Protein AF-A0A1L0D2D3-F1 (afdb_monomer_lite)

Structure (mmCIF, N/CA/C/O backbone):
data_AF-A0A1L0D2D3-F1
#
_entry.id   AF-A0A1L0D2D3-F1
#
loop_
_atom_site.group_PDB
_atom_site.id
_atom_site.type_symbol
_atom_site.label_atom_id
_atom_site.label_alt_id
_atom_site.label_comp_id
_atom_site.label_asym_id
_atom_site.label_entity_id
_atom_site.label_seq_id
_atom_site.pdbx_PDB_ins_code
_atom_site.Cartn_x
_atom_site.Cartn_y
_atom_site.Cartn_z
_atom_site.occupancy
_atom_site.B_iso_or_equiv
_atom_site.auth_seq_id
_atom_site.auth_comp_id
_atom_site.auth_asym_id
_atom_site.auth_atom_id
_atom_site.pdbx_PDB_model_num
ATOM 1 N N . MET A 1 1 ? 37.745 6.409 -80.412 1.00 49.25 1 MET A N 1
ATOM 2 C CA . MET A 1 1 ? 38.525 5.921 -81.576 1.00 49.25 1 MET A CA 1
ATOM 3 C C . MET A 1 1 ? 37.613 5.503 -82.745 1.00 49.25 1 MET A C 1
ATOM 5 O O . MET A 1 1 ? 37.780 4.427 -83.295 1.00 49.25 1 MET A O 1
ATOM 9 N N . ALA A 1 2 ? 36.674 6.365 -83.162 1.00 41.69 2 ALA A N 1
ATOM 10 C CA . ALA A 1 2 ? 35.793 6.129 -84.321 1.00 41.69 2 ALA A CA 1
ATOM 11 C C . ALA A 1 2 ? 36.011 7.142 -85.472 1.00 41.69 2 ALA A C 1
ATOM 13 O O . ALA A 1 2 ? 35.572 6.910 -86.591 1.00 41.69 2 ALA A O 1
ATOM 14 N N . ASN A 1 3 ? 36.787 8.212 -85.246 1.00 44.38 3 ASN A N 1
ATOM 15 C CA . ASN A 1 3 ? 37.025 9.265 -86.247 1.00 44.38 3 ASN A CA 1
ATOM 16 C C . ASN A 1 3 ? 38.215 9.004 -87.195 1.00 44.38 3 ASN A C 1
ATOM 18 O O . ASN A 1 3 ? 38.393 9.739 -88.159 1.00 44.38 3 ASN A O 1
ATOM 22 N N . ASN A 1 4 ? 39.006 7.943 -86.980 1.00 51.25 4 ASN A N 1
ATOM 23 C CA . ASN A 1 4 ? 40.168 7.623 -87.831 1.00 51.25 4 ASN A CA 1
ATOM 24 C C . ASN A 1 4 ? 39.878 6.605 -88.950 1.00 51.25 4 ASN A C 1
ATOM 26 O O . ASN A 1 4 ? 40.702 6.429 -89.845 1.00 51.25 4 ASN A O 1
ATOM 30 N N . VAL A 1 5 ? 38.709 5.956 -88.940 1.00 50.97 5 VAL A N 1
ATOM 31 C CA . VAL A 1 5 ? 38.326 4.971 -89.973 1.00 50.97 5 VAL A CA 1
ATOM 32 C C . VAL A 1 5 ? 37.575 5.641 -91.133 1.00 50.97 5 VAL A C 1
ATOM 34 O O . VAL A 1 5 ? 37.762 5.260 -92.287 1.00 50.97 5 VAL A O 1
ATOM 37 N N . ILE A 1 6 ? 36.825 6.716 -90.864 1.00 51.66 6 ILE A N 1
ATOM 38 C CA . ILE A 1 6 ? 36.052 7.452 -91.880 1.00 51.66 6 ILE A CA 1
ATOM 39 C C . ILE A 1 6 ? 36.970 8.258 -92.828 1.00 51.66 6 ILE A C 1
ATOM 41 O O . ILE A 1 6 ? 36.708 8.326 -94.028 1.00 51.66 6 ILE A O 1
ATOM 45 N N . ASN A 1 7 ? 38.117 8.761 -92.352 1.00 53.31 7 ASN A N 1
ATOM 46 C CA . ASN A 1 7 ? 39.047 9.550 -93.178 1.00 53.31 7 ASN A CA 1
ATOM 47 C C . ASN A 1 7 ? 39.910 8.730 -94.156 1.00 53.31 7 ASN A C 1
ATOM 49 O O . ASN A 1 7 ? 40.393 9.273 -95.148 1.00 53.31 7 ASN A O 1
ATOM 53 N N . LYS A 1 8 ? 40.093 7.420 -93.938 1.00 52.47 8 LYS A N 1
ATOM 54 C CA . LYS A 1 8 ? 40.845 6.571 -94.884 1.00 52.47 8 LYS A CA 1
ATOM 55 C C . LYS A 1 8 ? 39.997 6.112 -96.074 1.00 52.47 8 LYS A C 1
ATOM 57 O O . LYS A 1 8 ? 40.550 5.845 -97.138 1.00 52.47 8 LYS A O 1
ATOM 62 N N . TYR A 1 9 ? 38.672 6.065 -95.925 1.00 49.50 9 TYR A N 1
ATOM 63 C CA . TYR A 1 9 ? 37.766 5.612 -96.985 1.00 49.50 9 TYR A CA 1
ATOM 64 C C . TYR A 1 9 ? 37.516 6.689 -98.061 1.00 49.50 9 TYR A C 1
ATOM 66 O O . TYR A 1 9 ? 37.363 6.364 -99.238 1.00 49.50 9 TYR A O 1
ATOM 74 N N . SER A 1 10 ? 37.574 7.978 -97.702 1.00 56.06 10 SER A N 1
ATOM 75 C CA . SER A 1 10 ? 37.397 9.102 -98.639 1.00 56.06 10 SER A CA 1
ATOM 76 C C . SER A 1 10 ? 38.612 9.349 -99.552 1.00 56.06 10 SER A C 1
ATOM 78 O O . SER A 1 10 ? 38.448 9.766 -100.701 1.00 56.06 10 SER A O 1
ATOM 80 N N . TYR A 1 11 ? 39.831 9.020 -99.104 1.00 60.50 11 TYR A N 1
ATOM 81 C CA . TYR A 1 11 ? 41.059 9.170 -99.901 1.00 60.50 11 TYR A CA 1
ATOM 82 C C . TYR A 1 11 ? 41.143 8.168 -101.069 1.00 60.50 11 TYR A C 1
ATOM 84 O O . TYR A 1 11 ? 41.552 8.523 -102.176 1.00 60.50 11 TYR A O 1
ATOM 92 N N . TYR A 1 12 ? 40.693 6.925 -100.866 1.00 52.09 12 TYR A N 1
ATOM 93 C CA . TYR A 1 12 ? 40.755 5.886 -101.902 1.00 52.09 12 TYR A CA 1
ATOM 94 C C . TYR A 1 12 ? 39.684 6.032 -102.993 1.00 52.09 12 TYR A C 1
ATOM 96 O O . TYR A 1 12 ? 39.919 5.610 -104.127 1.00 52.09 12 TYR A O 1
ATOM 104 N N . GLN A 1 13 ? 38.547 6.681 -102.712 1.00 52.16 13 GLN A N 1
ATOM 105 C CA . GLN A 1 13 ? 37.539 6.945 -103.744 1.00 52.16 13 GLN A CA 1
ATOM 106 C C . GLN A 1 13 ? 37.915 8.099 -104.693 1.00 52.16 13 GLN A C 1
ATOM 108 O O . GLN A 1 13 ? 37.562 8.040 -105.870 1.00 52.16 13 GLN A O 1
ATOM 113 N N . ARG A 1 14 ? 38.708 9.095 -104.261 1.00 54.78 14 ARG A N 1
ATOM 114 C CA . ARG A 1 14 ? 39.172 10.181 -105.155 1.00 54.78 14 ARG A CA 1
ATOM 115 C C . ARG A 1 14 ? 40.185 9.713 -106.207 1.00 54.78 14 ARG A C 1
ATOM 117 O O . ARG A 1 14 ? 40.068 10.089 -107.368 1.00 54.78 14 ARG A O 1
ATOM 124 N N . LYS A 1 15 ? 41.113 8.817 -105.852 1.00 51.16 15 LYS A N 1
ATOM 125 C CA . LYS A 1 15 ? 42.181 8.352 -106.765 1.00 51.16 15 LYS A CA 1
ATOM 126 C C . LYS A 1 15 ? 41.689 7.393 -107.867 1.00 51.16 15 LYS A C 1
ATOM 128 O O . LYS A 1 15 ? 42.322 7.257 -108.914 1.00 51.16 15 LYS A O 1
ATOM 133 N N . ARG A 1 16 ? 40.535 6.746 -107.656 1.00 48.09 16 ARG A N 1
ATOM 134 C CA . ARG A 1 16 ? 39.900 5.847 -108.637 1.00 48.09 16 ARG A CA 1
ATOM 135 C C . ARG A 1 16 ? 39.124 6.603 -109.726 1.00 48.09 16 ARG A C 1
ATOM 137 O O . ARG A 1 16 ? 39.012 6.097 -110.835 1.00 48.09 16 ARG A O 1
ATOM 144 N N . ASN A 1 17 ? 38.665 7.825 -109.447 1.00 48.12 17 ASN A N 1
ATOM 145 C CA . ASN A 1 17 ? 37.940 8.649 -110.422 1.00 48.12 17 ASN A CA 1
ATOM 146 C C . ASN A 1 17 ? 38.860 9.490 -111.331 1.00 48.12 17 ASN A C 1
ATOM 148 O O . ASN A 1 17 ? 38.432 9.892 -112.411 1.00 48.12 17 ASN A O 1
ATOM 152 N N . GLU A 1 18 ? 40.130 9.703 -110.964 1.00 48.91 18 GLU A N 1
ATOM 153 C CA . GLU A 1 18 ? 41.111 10.414 -111.811 1.00 48.91 18 GLU A CA 1
ATOM 154 C C . GLU A 1 18 ? 41.807 9.512 -112.847 1.00 48.91 18 GLU A C 1
ATOM 156 O O . GLU A 1 18 ? 42.269 9.995 -113.879 1.00 48.91 18 GLU A O 1
ATOM 161 N N . SER A 1 19 ? 41.830 8.193 -112.635 1.00 45.44 19 SER A N 1
ATOM 162 C CA . SER A 1 19 ? 42.489 7.232 -113.538 1.00 45.44 19 SER A CA 1
ATOM 163 C C . SER A 1 19 ? 41.601 6.732 -114.689 1.00 45.44 19 SER A C 1
ATOM 165 O O . SER A 1 19 ? 42.101 6.094 -115.611 1.00 45.44 19 SER A O 1
ATOM 167 N N . LEU A 1 20 ? 40.306 7.071 -114.694 1.00 42.19 20 LEU A N 1
ATOM 168 C CA . LEU A 1 20 ? 39.335 6.633 -115.711 1.00 42.19 20 LEU A CA 1
ATOM 169 C C . LEU A 1 20 ? 39.041 7.678 -116.810 1.00 42.19 20 LEU A C 1
ATOM 171 O O . LEU A 1 20 ? 38.136 7.470 -117.613 1.00 42.19 20 LEU A O 1
ATOM 175 N N . LYS A 1 21 ? 39.797 8.786 -116.896 1.00 41.88 21 LYS A N 1
ATOM 176 C CA . LYS A 1 21 ? 39.527 9.891 -117.850 1.00 41.88 21 LYS A CA 1
ATOM 177 C C . LYS A 1 21 ? 40.561 10.144 -118.957 1.00 41.88 21 LYS A C 1
ATOM 179 O O . LYS A 1 21 ? 40.426 11.123 -119.684 1.00 41.88 21 LYS A O 1
ATOM 184 N N . LYS A 1 22 ? 41.558 9.281 -119.165 1.00 40.84 22 LYS A N 1
ATOM 185 C CA . LYS A 1 22 ? 42.481 9.413 -120.310 1.00 40.84 22 LYS A CA 1
ATOM 186 C C . LYS A 1 22 ? 42.738 8.065 -120.963 1.00 40.84 22 LYS A C 1
ATOM 188 O O . LYS A 1 22 ? 43.711 7.411 -120.626 1.00 40.84 22 LYS A O 1
ATOM 193 N N . ASN A 1 23 ? 41.833 7.660 -121.850 1.00 38.03 23 ASN A N 1
ATOM 194 C CA . ASN A 1 23 ? 42.109 6.795 -123.000 1.00 38.03 23 ASN A CA 1
ATOM 195 C C . ASN A 1 23 ? 40.824 6.639 -123.817 1.00 38.03 23 ASN A C 1
ATOM 197 O O . ASN A 1 23 ? 40.042 5.721 -123.586 1.00 38.03 23 ASN A O 1
ATOM 201 N N . GLN A 1 24 ? 40.620 7.523 -124.794 1.00 37.44 24 GLN A N 1
ATOM 202 C CA . GLN A 1 24 ? 39.895 7.144 -125.999 1.00 37.44 24 GLN A CA 1
ATOM 203 C C . GLN A 1 24 ? 40.689 7.553 -127.235 1.00 37.44 24 GLN A C 1
ATOM 205 O O . GLN A 1 24 ? 41.265 8.632 -127.334 1.00 37.44 24 GLN A O 1
ATOM 210 N N . ILE A 1 25 ? 40.763 6.557 -128.101 1.00 38.59 25 ILE A N 1
ATOM 211 C CA . ILE A 1 25 ? 41.524 6.395 -129.325 1.00 38.59 25 ILE A CA 1
ATOM 212 C C . ILE A 1 25 ? 40.724 6.994 -130.477 1.00 38.59 25 ILE A C 1
ATOM 214 O O . ILE A 1 25 ? 39.545 6.678 -130.590 1.00 38.59 25 ILE A O 1
ATOM 218 N N . THR A 1 26 ? 41.384 7.691 -131.405 1.00 32.41 26 THR A N 1
ATOM 219 C CA . THR A 1 26 ? 40.957 7.754 -132.815 1.00 32.41 26 THR A CA 1
ATOM 220 C C . THR A 1 26 ? 42.172 7.895 -133.747 1.00 32.41 26 THR A C 1
ATOM 222 O O . THR A 1 26 ? 42.913 8.871 -133.684 1.00 32.41 26 THR A O 1
ATOM 225 N N . LYS A 1 27 ? 42.367 6.888 -134.608 1.00 34.25 27 LYS A N 1
ATOM 226 C CA . LYS A 1 27 ? 43.130 6.872 -135.881 1.00 34.25 27 LYS A CA 1
ATOM 227 C C . LYS A 1 27 ? 42.094 6.986 -137.039 1.00 34.25 27 LYS A C 1
ATOM 229 O O . LYS A 1 27 ? 40.919 6.772 -136.748 1.00 34.25 27 LYS A O 1
ATOM 234 N N . PRO A 1 28 ? 42.451 6.996 -138.343 1.00 46.25 28 PRO A N 1
ATOM 235 C CA . PRO A 1 28 ? 43.484 7.733 -139.101 1.00 46.25 28 PRO A CA 1
ATOM 236 C C . PRO A 1 28 ? 42.959 8.267 -140.477 1.00 46.25 28 PRO A C 1
ATOM 238 O O . PRO A 1 28 ? 41.937 7.811 -140.972 1.00 46.25 28 PRO A O 1
ATOM 241 N N . SER A 1 29 ? 43.719 9.121 -141.179 1.00 31.20 29 SER A N 1
ATOM 242 C CA . SER A 1 29 ? 43.739 9.247 -142.666 1.00 31.20 29 SER A CA 1
ATOM 243 C C . SER A 1 29 ? 44.911 10.174 -143.051 1.00 31.20 29 SER A C 1
ATOM 245 O O . SER A 1 29 ? 44.976 11.263 -142.500 1.00 31.20 29 SER A O 1
ATOM 247 N N . ASN A 1 30 ? 45.979 9.838 -143.782 1.00 32.09 30 ASN A N 1
ATOM 248 C CA . ASN A 1 30 ? 46.247 9.165 -145.062 1.00 32.09 30 ASN A CA 1
ATOM 249 C C . ASN A 1 30 ? 46.226 10.104 -146.297 1.00 32.09 30 ASN A C 1
ATOM 251 O O . ASN A 1 30 ? 45.247 10.814 -146.504 1.00 32.09 30 ASN A O 1
ATOM 255 N N . LYS A 1 31 ? 47.279 9.968 -147.138 1.00 32.00 31 LYS A N 1
ATOM 256 C CA . LYS A 1 31 ? 47.646 10.673 -148.404 1.00 32.00 31 LYS A CA 1
ATOM 257 C C . LYS A 1 31 ? 48.394 12.024 -148.212 1.00 32.00 31 LYS A C 1
ATOM 259 O O . LYS A 1 31 ? 47.977 12.820 -147.393 1.00 32.00 31 LYS A O 1
ATOM 264 N N . SER A 1 32 ? 49.499 12.380 -148.890 1.00 33.25 32 SER A N 1
ATOM 265 C CA . SER A 1 32 ? 50.063 11.950 -150.184 1.00 33.25 32 SER A CA 1
ATOM 266 C C . SER A 1 32 ? 51.570 12.280 -150.330 1.00 33.25 32 SER A C 1
ATOM 268 O O . SER A 1 32 ? 51.983 13.379 -149.994 1.00 33.25 32 SER A O 1
ATOM 270 N N . LYS A 1 33 ? 52.319 11.338 -150.930 1.00 35.53 33 LYS A N 1
ATOM 271 C CA . LYS A 1 33 ? 53.251 11.450 -152.087 1.00 35.53 33 LYS A CA 1
ATOM 272 C C . LYS A 1 33 ? 54.429 12.464 -152.125 1.00 35.53 33 LYS A C 1
ATOM 274 O O . LYS A 1 33 ? 54.195 13.653 -152.253 1.00 35.53 33 LYS A O 1
ATOM 279 N N . VAL A 1 34 ? 55.650 11.901 -152.295 1.00 35.97 34 VAL A N 1
ATOM 280 C CA . VAL A 1 34 ? 56.592 11.999 -153.468 1.00 35.97 34 VAL A CA 1
ATOM 281 C C . VAL A 1 34 ? 57.488 13.254 -153.412 1.00 35.97 34 VAL A C 1
ATOM 283 O O . VAL A 1 34 ? 56.982 14.317 -153.115 1.00 35.97 34 VAL A O 1
ATOM 286 N N . ASN A 1 35 ? 58.807 13.299 -153.639 1.00 34.91 35 ASN A N 1
ATOM 287 C CA . ASN A 1 35 ? 59.885 12.525 -154.291 1.00 34.91 35 ASN A CA 1
ATOM 288 C C . ASN A 1 35 ? 61.191 12.919 -153.524 1.00 34.91 35 ASN A C 1
ATOM 290 O O . ASN A 1 35 ? 61.190 13.950 -152.864 1.00 34.91 35 ASN A O 1
ATOM 294 N N . GLN A 1 36 ? 62.328 12.216 -153.511 1.00 32.88 36 GLN A N 1
ATOM 295 C CA . GLN A 1 36 ? 63.186 11.905 -154.657 1.00 32.88 36 GLN A CA 1
ATOM 296 C C . GLN A 1 36 ? 64.291 10.901 -154.235 1.00 32.88 36 GLN A C 1
ATOM 298 O O . GLN A 1 36 ? 64.764 10.905 -153.100 1.00 32.88 36 GLN A O 1
ATOM 303 N N . TYR A 1 37 ? 64.652 10.035 -155.183 1.00 37.12 37 TYR A N 1
ATOM 304 C CA . TYR A 1 37 ? 65.671 8.972 -155.187 1.00 37.12 37 TYR A CA 1
ATOM 305 C C . TYR A 1 37 ? 67.107 9.534 -155.012 1.00 37.12 37 TYR A C 1
ATOM 307 O O . TYR A 1 37 ? 67.307 10.717 -155.242 1.00 37.12 37 TYR A O 1
ATOM 315 N N . SER A 1 38 ? 68.171 8.811 -154.626 1.00 34.72 38 SER A N 1
ATOM 316 C CA . SER A 1 38 ? 68.642 7.470 -155.023 1.00 34.72 38 SER A CA 1
ATOM 317 C C . SER A 1 38 ? 69.825 7.008 -154.139 1.00 34.72 38 SER A C 1
ATOM 319 O O . SER A 1 38 ? 70.716 7.820 -153.912 1.00 34.72 38 SER A O 1
ATOM 321 N N . CYS A 1 39 ? 69.870 5.730 -153.713 1.00 36.88 39 CYS A N 1
ATOM 322 C CA . CYS A 1 39 ? 71.067 4.859 -153.528 1.00 36.88 39 CYS A CA 1
ATOM 323 C C . CYS A 1 39 ? 70.755 3.697 -152.547 1.00 36.88 39 CYS A C 1
ATOM 325 O O . CYS A 1 39 ? 71.135 3.733 -151.380 1.00 36.88 39 CYS A O 1
ATOM 327 N N . SER A 1 40 ? 70.007 2.664 -152.962 1.00 49.69 40 SER A N 1
ATOM 328 C CA . SER A 1 40 ? 69.851 1.444 -152.142 1.00 49.69 40 SER A CA 1
ATOM 329 C C . SER A 1 40 ? 69.408 0.223 -152.957 1.00 49.69 40 SER A C 1
ATOM 331 O O . SER A 1 40 ? 68.254 0.091 -153.350 1.00 49.69 40 SER A O 1
ATOM 333 N N . LYS A 1 41 ? 70.330 -0.717 -153.194 1.00 51.16 41 LYS A N 1
ATOM 334 C CA . LYS A 1 41 ? 69.960 -2.089 -153.597 1.00 51.16 41 LYS A CA 1
ATOM 335 C C . LYS A 1 41 ? 70.872 -3.196 -153.045 1.00 51.16 41 LYS A C 1
ATOM 337 O O . LYS A 1 41 ? 70.499 -4.352 -153.133 1.00 51.16 41 LYS A O 1
ATOM 342 N N . ALA A 1 42 ? 71.987 -2.869 -152.379 1.00 53.16 42 ALA A N 1
ATOM 343 C CA . ALA A 1 42 ? 72.920 -3.870 -151.833 1.00 53.16 42 ALA A CA 1
ATOM 344 C C . ALA A 1 42 ? 72.760 -4.184 -150.322 1.00 53.16 42 ALA A C 1
ATOM 346 O O . ALA A 1 42 ? 73.365 -5.129 -149.833 1.00 53.16 42 ALA A O 1
ATOM 347 N N . LYS A 1 43 ? 71.955 -3.427 -149.552 1.00 55.94 43 LYS A N 1
ATOM 348 C CA . LYS A 1 43 ? 71.845 -3.582 -148.077 1.00 55.94 43 LYS A CA 1
ATOM 349 C C . LYS A 1 43 ? 70.705 -4.485 -147.574 1.00 55.94 43 LYS A C 1
ATOM 351 O O . LYS A 1 43 ? 70.739 -4.889 -146.417 1.00 55.94 43 LYS A O 1
ATOM 356 N N . ASN A 1 44 ? 69.712 -4.821 -148.400 1.00 59.62 44 ASN A N 1
ATOM 357 C CA . ASN A 1 44 ?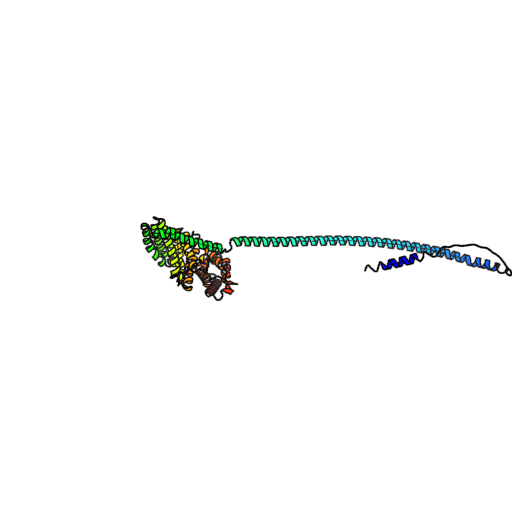 68.496 -5.495 -147.914 1.00 59.62 44 ASN A CA 1
ATOM 358 C C . ASN A 1 44 ? 68.612 -7.027 -147.806 1.00 59.62 44 ASN A C 1
ATOM 360 O O . ASN A 1 44 ? 67.947 -7.615 -146.958 1.00 59.62 44 ASN A O 1
ATOM 364 N N . GLU A 1 45 ? 69.481 -7.685 -148.578 1.00 59.94 45 GLU A N 1
ATOM 365 C CA . GLU A 1 45 ? 69.653 -9.149 -148.487 1.00 59.94 45 GLU A CA 1
ATOM 366 C C . GLU A 1 45 ? 70.414 -9.601 -147.230 1.00 59.94 45 GLU A C 1
ATOM 368 O O . GLU A 1 45 ? 70.178 -10.696 -146.723 1.00 59.94 45 GLU A O 1
ATOM 373 N N . SER A 1 46 ? 71.270 -8.746 -146.664 1.00 58.78 46 SER A N 1
ATOM 374 C CA . SER A 1 46 ? 72.008 -9.051 -145.429 1.00 58.78 46 SER A CA 1
ATOM 375 C C . SER A 1 46 ? 71.118 -9.056 -144.178 1.00 58.78 46 SER A C 1
ATOM 377 O O . SER A 1 46 ? 71.427 -9.769 -143.227 1.00 58.78 46 SER A O 1
ATOM 379 N N . LEU A 1 47 ? 70.023 -8.289 -144.162 1.00 60.81 47 LEU A N 1
ATOM 380 C CA . LEU A 1 47 ? 69.141 -8.159 -142.996 1.00 60.81 47 LEU A CA 1
ATOM 381 C C . LEU A 1 47 ? 68.195 -9.355 -142.824 1.00 60.81 47 LEU A C 1
ATOM 383 O O . LEU A 1 47 ? 67.886 -9.730 -141.697 1.00 60.81 47 LEU A O 1
ATOM 387 N N . LEU A 1 48 ? 67.761 -9.981 -143.921 1.00 61.75 48 LEU A N 1
ATOM 388 C CA . LEU A 1 48 ? 66.814 -11.101 -143.869 1.00 61.75 48 LEU A CA 1
ATOM 389 C C . LEU A 1 48 ? 67.431 -12.369 -143.260 1.00 61.75 48 LEU A C 1
ATOM 391 O O . LEU A 1 48 ? 66.792 -13.016 -142.433 1.00 61.75 48 LEU A O 1
ATOM 395 N N . LYS A 1 49 ? 68.698 -12.675 -143.572 1.00 62.12 49 LYS A N 1
ATOM 396 C CA . LYS A 1 49 ? 69.405 -13.831 -142.987 1.00 62.12 49 LYS A CA 1
ATOM 397 C C . LYS A 1 49 ? 69.676 -13.686 -141.487 1.00 62.12 49 LYS A C 1
ATOM 399 O O . LYS A 1 49 ? 69.683 -14.683 -140.769 1.00 62.12 49 LYS A O 1
ATOM 404 N N . ASP A 1 50 ? 69.865 -12.462 -141.000 1.00 60.34 50 ASP A N 1
ATOM 405 C CA . ASP A 1 50 ? 70.174 -12.216 -139.586 1.00 60.34 50 ASP A CA 1
ATOM 406 C C . ASP A 1 50 ? 68.919 -12.287 -138.688 1.00 60.34 50 ASP A C 1
ATOM 408 O O . ASP A 1 50 ? 69.010 -12.578 -137.493 1.00 60.34 50 ASP A O 1
ATOM 412 N N . ILE A 1 51 ? 67.729 -12.094 -139.275 1.00 61.31 51 ILE A N 1
ATOM 413 C CA . ILE A 1 51 ? 66.435 -12.252 -138.595 1.00 61.31 51 ILE A CA 1
ATOM 414 C C . ILE A 1 51 ? 66.110 -13.738 -138.371 1.00 61.31 51 ILE A C 1
ATOM 416 O O . ILE A 1 51 ? 65.690 -14.108 -137.272 1.00 61.31 51 ILE A O 1
ATOM 420 N N . GLU A 1 52 ? 66.347 -14.607 -139.357 1.00 61.53 52 GLU A N 1
ATOM 421 C CA . GLU A 1 52 ? 66.031 -16.041 -139.236 1.00 61.53 52 GLU A CA 1
ATOM 422 C C . GLU A 1 52 ? 66.886 -16.761 -138.180 1.00 61.53 52 GLU A C 1
ATOM 424 O O . GLU A 1 52 ? 66.373 -17.599 -137.437 1.00 61.53 52 GLU A O 1
ATOM 429 N N . LEU A 1 53 ? 68.164 -16.395 -138.034 1.00 60.00 53 LEU A N 1
ATOM 430 C CA . LEU A 1 53 ? 69.083 -17.058 -137.098 1.00 60.00 53 LEU A CA 1
ATOM 431 C C . LEU A 1 53 ? 68.883 -16.667 -135.622 1.00 60.00 53 LEU A C 1
ATOM 433 O O . LEU A 1 53 ? 69.262 -17.434 -134.736 1.00 60.00 53 LEU A O 1
ATOM 437 N N . LYS A 1 54 ? 68.275 -15.509 -135.324 1.00 62.28 54 LYS A N 1
ATOM 438 C CA . LYS A 1 54 ? 68.165 -14.980 -133.945 1.00 62.28 54 LYS A CA 1
ATOM 439 C C . LYS A 1 54 ? 66.761 -15.084 -133.334 1.00 62.28 54 LYS A C 1
ATOM 441 O O . LYS A 1 54 ? 66.632 -15.167 -132.109 1.00 62.28 54 LYS A O 1
ATOM 446 N N . LEU A 1 55 ? 65.700 -15.101 -134.146 1.00 60.75 55 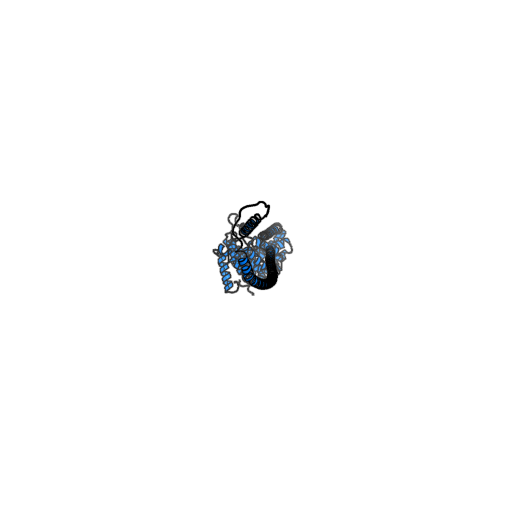LEU A N 1
ATOM 447 C CA . LEU A 1 55 ? 64.323 -15.000 -133.637 1.00 60.75 55 LEU A CA 1
ATOM 448 C C . LEU A 1 55 ? 63.690 -16.350 -133.244 1.00 60.75 55 LEU A C 1
ATOM 450 O O . LEU A 1 55 ? 62.847 -16.411 -132.352 1.00 60.75 55 LEU A O 1
ATOM 454 N N . ILE A 1 56 ? 64.089 -17.453 -133.882 1.00 62.53 56 ILE A N 1
ATOM 455 C CA . ILE A 1 56 ? 63.454 -18.766 -133.662 1.00 62.53 56 ILE A CA 1
ATOM 456 C C . ILE A 1 56 ? 63.813 -19.390 -132.292 1.00 62.53 56 ILE A C 1
ATOM 458 O O . ILE A 1 56 ? 62.910 -19.900 -131.620 1.00 62.53 56 ILE A O 1
ATOM 462 N N . PRO A 1 57 ? 65.070 -19.336 -131.803 1.00 62.28 57 PRO A N 1
ATOM 463 C CA . PRO A 1 57 ? 65.416 -19.903 -130.494 1.00 62.28 57 PRO A CA 1
ATOM 464 C C . PRO A 1 57 ? 64.768 -19.168 -129.309 1.00 62.28 57 PRO A C 1
ATOM 466 O O . PRO A 1 57 ? 64.405 -19.792 -128.310 1.00 62.28 57 PRO A O 1
ATOM 469 N N . SER A 1 58 ? 64.571 -17.852 -129.419 1.00 61.75 58 SER A N 1
ATOM 470 C CA . SER A 1 58 ? 64.035 -17.008 -128.342 1.00 61.75 58 SER A CA 1
ATOM 471 C C . SER A 1 58 ? 62.543 -17.256 -128.070 1.00 61.75 58 SER A C 1
ATOM 473 O O . SER A 1 58 ? 62.116 -17.231 -126.914 1.00 61.75 58 SER A O 1
ATOM 475 N N . LEU A 1 59 ? 61.757 -17.615 -129.089 1.00 63.88 59 LEU A N 1
ATOM 476 C CA . LEU A 1 59 ? 60.330 -17.927 -128.933 1.00 63.88 59 LEU A CA 1
ATOM 477 C C . LEU A 1 59 ? 60.066 -19.235 -128.161 1.00 63.88 59 LEU A C 1
ATOM 479 O O . LEU A 1 59 ? 59.095 -19.319 -127.405 1.00 63.88 59 LEU A O 1
ATOM 483 N N . LYS A 1 60 ? 60.945 -20.243 -128.271 1.00 63.19 60 LYS A N 1
ATOM 484 C CA . LYS A 1 60 ? 60.807 -21.505 -127.512 1.00 63.19 60 LYS A CA 1
ATOM 485 C C . LYS A 1 60 ? 61.000 -21.308 -126.006 1.00 63.19 60 LYS A C 1
ATOM 487 O O . LYS A 1 60 ? 60.254 -21.893 -125.217 1.00 63.19 60 LYS A O 1
ATOM 492 N N . VAL A 1 61 ? 61.951 -20.458 -125.614 1.00 67.56 61 VAL A N 1
ATOM 493 C CA . VAL A 1 61 ? 62.247 -20.149 -124.203 1.00 67.56 61 VAL A CA 1
ATOM 494 C C . VAL A 1 61 ? 61.072 -19.422 -123.543 1.00 67.56 61 VAL A C 1
ATOM 496 O O . VAL A 1 61 ? 60.685 -19.767 -122.428 1.00 67.56 61 VAL A O 1
ATOM 499 N N . ILE A 1 62 ? 60.432 -18.489 -124.255 1.00 67.06 62 ILE A N 1
ATOM 500 C CA . ILE A 1 62 ? 59.266 -17.745 -123.750 1.00 67.06 62 ILE A CA 1
ATOM 501 C C . ILE A 1 62 ? 58.086 -18.687 -123.447 1.00 67.06 62 ILE A C 1
ATOM 503 O O . ILE A 1 62 ? 57.425 -18.532 -122.417 1.00 67.06 62 ILE A O 1
ATOM 507 N N . SER A 1 63 ? 57.844 -19.706 -124.284 1.00 69.88 63 SER A N 1
ATOM 508 C CA . SER A 1 63 ? 56.728 -20.644 -124.067 1.00 69.88 63 SER A CA 1
ATOM 509 C C . SER A 1 63 ? 56.916 -21.526 -122.818 1.00 69.88 63 SER A C 1
ATOM 511 O O . SER A 1 63 ? 55.970 -21.749 -122.060 1.00 69.88 63 SER A O 1
ATOM 513 N N . LEU A 1 64 ? 58.152 -21.964 -122.543 1.00 70.25 64 LEU A N 1
ATOM 514 C CA . LEU A 1 64 ? 58.475 -22.793 -121.375 1.00 70.25 64 LEU A CA 1
ATOM 515 C C . LEU A 1 64 ? 58.329 -22.017 -120.060 1.00 70.25 64 LEU A C 1
ATOM 517 O O . LEU A 1 64 ? 57.780 -22.539 -119.087 1.00 70.25 64 LEU A O 1
ATOM 521 N N . VAL A 1 65 ? 58.772 -20.757 -120.044 1.00 71.69 65 VAL A N 1
ATOM 522 C CA . VAL A 1 65 ? 58.647 -19.868 -118.878 1.00 71.69 65 VAL A CA 1
ATOM 523 C C . VAL A 1 65 ? 57.174 -19.573 -118.573 1.00 71.69 65 VAL A C 1
ATOM 525 O O . VAL A 1 65 ? 56.765 -19.631 -117.413 1.00 71.69 65 VAL A O 1
ATOM 528 N N . SER A 1 66 ? 56.354 -19.342 -119.605 1.00 72.69 66 SER A N 1
ATOM 529 C CA . SER A 1 66 ? 54.917 -19.080 -119.445 1.00 72.69 66 SER A CA 1
ATOM 530 C C . SER A 1 66 ? 54.177 -20.254 -118.786 1.00 72.69 66 SER A C 1
ATOM 532 O O . SER A 1 66 ? 53.427 -20.058 -117.828 1.00 72.69 66 SER A O 1
ATOM 534 N N . ASN A 1 67 ? 54.457 -21.488 -119.217 1.00 75.75 67 ASN A N 1
ATOM 535 C CA . ASN A 1 67 ? 53.821 -22.686 -118.660 1.00 75.75 67 ASN A CA 1
ATOM 536 C C . ASN A 1 67 ? 54.207 -22.944 -117.196 1.00 75.75 67 ASN A C 1
ATOM 538 O O . ASN A 1 67 ? 53.359 -23.334 -116.389 1.00 75.75 67 ASN A O 1
ATOM 542 N N . LYS A 1 68 ? 55.469 -22.692 -116.821 1.00 77.69 68 LYS A N 1
ATOM 543 C CA . LYS A 1 68 ? 55.920 -22.834 -115.429 1.00 77.69 68 LYS A CA 1
ATOM 544 C C . LYS A 1 68 ? 55.237 -21.813 -114.513 1.00 77.69 68 LYS A C 1
ATOM 546 O O . LYS A 1 68 ? 54.728 -22.181 -113.456 1.00 77.69 68 LYS A O 1
ATOM 551 N N . MET A 1 69 ? 55.133 -20.563 -114.966 1.00 74.12 69 MET A N 1
ATOM 552 C CA . MET A 1 69 ? 54.497 -19.484 -114.207 1.00 74.12 69 MET A CA 1
ATOM 553 C C . MET A 1 69 ? 52.992 -19.729 -114.000 1.00 74.12 69 MET A C 1
ATOM 555 O O . MET A 1 69 ? 52.467 -19.493 -112.914 1.00 74.12 69 MET A O 1
ATOM 559 N N . GLN A 1 70 ? 52.289 -20.277 -114.999 1.00 73.69 70 GLN A N 1
ATOM 560 C CA . GLN A 1 70 ? 50.872 -20.643 -114.856 1.00 73.69 70 GLN A CA 1
ATOM 561 C C . GLN A 1 70 ? 50.637 -21.747 -113.814 1.00 73.69 70 GLN A C 1
ATOM 563 O O . GLN A 1 70 ? 49.616 -21.729 -113.121 1.00 73.69 70 GLN A O 1
ATOM 568 N N . LYS A 1 71 ? 51.570 -22.696 -113.679 1.00 78.75 71 LYS A N 1
ATOM 569 C CA . LYS A 1 71 ? 51.480 -23.771 -112.683 1.00 78.75 71 LYS A CA 1
ATOM 570 C C . LYS A 1 71 ? 51.676 -23.238 -111.260 1.00 78.75 71 LYS A C 1
ATOM 572 O O . LYS A 1 71 ? 50.864 -23.528 -110.386 1.00 78.75 71 LYS A O 1
ATOM 577 N N . GLU A 1 72 ? 52.672 -22.379 -111.053 1.00 78.25 72 GLU A N 1
ATOM 578 C CA . GLU A 1 72 ? 52.948 -21.763 -109.746 1.00 78.25 72 GLU A CA 1
ATOM 579 C C . GLU A 1 72 ? 51.795 -20.866 -109.260 1.00 78.25 72 GLU A C 1
ATOM 581 O O . GLU A 1 72 ? 51.439 -20.889 -108.079 1.00 78.25 72 GLU A O 1
ATOM 586 N N . VAL A 1 73 ? 51.138 -20.135 -110.169 1.00 78.44 73 VAL A N 1
ATOM 587 C CA . VAL A 1 73 ? 49.960 -19.314 -109.834 1.00 78.44 73 VAL A CA 1
ATOM 588 C C . VAL A 1 73 ? 48.768 -20.175 -109.397 1.00 78.44 73 VAL A C 1
ATOM 590 O O . VAL A 1 73 ? 48.067 -19.815 -108.447 1.00 78.44 73 VAL A O 1
ATOM 593 N N . LYS A 1 74 ? 48.533 -21.329 -110.038 1.00 79.56 74 LYS A N 1
ATOM 594 C CA . LYS A 1 74 ? 47.465 -22.261 -109.630 1.00 79.56 74 LYS A CA 1
ATOM 595 C C . LYS A 1 74 ? 47.734 -22.871 -108.252 1.00 79.56 74 LYS A C 1
ATOM 597 O O . LYS A 1 74 ? 46.828 -22.893 -107.416 1.00 79.56 74 LYS A O 1
ATOM 602 N N . ASP A 1 75 ? 48.967 -23.287 -107.982 1.00 79.88 75 ASP A N 1
ATOM 603 C CA . ASP A 1 75 ? 49.343 -23.855 -106.681 1.00 79.88 75 ASP A CA 1
ATOM 604 C C . ASP A 1 75 ? 49.221 -22.819 -105.550 1.00 79.88 75 ASP A C 1
ATOM 606 O O . ASP A 1 75 ? 48.740 -23.135 -104.457 1.00 79.88 75 ASP A O 1
ATOM 610 N N . TYR A 1 76 ? 49.586 -21.558 -105.812 1.00 81.44 76 TYR A N 1
ATOM 611 C CA . TYR A 1 76 ? 49.410 -20.461 -104.857 1.00 81.44 76 TYR A CA 1
ATOM 612 C C . TYR A 1 76 ? 47.931 -20.190 -104.546 1.00 81.44 76 TYR A C 1
ATOM 614 O O . TYR A 1 76 ? 47.555 -20.069 -103.376 1.00 81.44 76 TYR A O 1
ATOM 622 N N . ASN A 1 77 ? 47.074 -20.142 -105.571 1.00 81.94 77 ASN A N 1
ATOM 623 C CA . ASN A 1 77 ? 45.639 -19.913 -105.385 1.00 81.94 77 ASN A CA 1
ATOM 624 C C . ASN A 1 77 ? 44.980 -21.042 -104.580 1.00 81.94 77 ASN A C 1
ATOM 626 O O . ASN A 1 77 ? 44.224 -20.765 -103.650 1.00 81.94 77 ASN A O 1
ATOM 630 N N . THR A 1 78 ? 45.351 -22.294 -104.848 1.00 82.06 78 THR A N 1
ATOM 631 C CA . THR A 1 78 ? 44.819 -23.461 -104.125 1.00 82.06 78 THR A CA 1
ATOM 632 C C . THR A 1 78 ? 45.207 -23.430 -102.639 1.00 82.06 78 THR A C 1
ATOM 634 O O . THR A 1 78 ? 44.372 -23.647 -101.760 1.00 82.06 78 THR A O 1
ATOM 637 N N . LYS A 1 79 ? 46.462 -23.073 -102.319 1.00 81.94 79 LYS A N 1
ATOM 638 C CA . LYS A 1 79 ? 46.915 -22.905 -100.923 1.00 81.94 79 LYS A CA 1
ATOM 639 C C . LYS A 1 79 ? 46.199 -21.756 -100.208 1.00 81.94 79 LYS A C 1
ATOM 641 O O . LYS A 1 79 ? 45.858 -21.882 -99.031 1.00 81.94 79 LYS A O 1
ATOM 646 N N . LYS A 1 80 ? 45.943 -20.650 -100.910 1.00 82.69 80 LYS A N 1
ATOM 647 C CA . LYS A 1 80 ? 45.231 -19.485 -100.368 1.00 82.69 80 LYS A CA 1
ATOM 648 C C . LYS A 1 80 ? 43.775 -19.810 -100.020 1.00 82.69 80 LYS A C 1
ATOM 650 O O . LYS A 1 80 ? 43.296 -19.396 -98.966 1.00 82.69 80 LYS A O 1
ATOM 655 N N . GLU A 1 81 ? 43.080 -20.576 -100.857 1.00 80.56 81 GLU A N 1
ATOM 656 C CA . GLU A 1 81 ? 41.707 -21.022 -100.582 1.00 80.56 81 GLU A CA 1
ATOM 657 C C . GLU A 1 81 ? 41.633 -21.977 -99.386 1.00 80.56 81 GLU A C 1
ATOM 659 O O . GLU A 1 81 ? 40.761 -21.823 -98.524 1.00 80.56 81 GLU A O 1
ATOM 664 N N . HIS A 1 82 ? 42.592 -22.899 -99.268 1.00 81.00 82 HIS A N 1
ATOM 665 C CA . HIS A 1 82 ? 42.690 -23.788 -98.111 1.00 81.00 82 HIS A CA 1
ATOM 666 C C . HIS A 1 82 ? 42.918 -23.015 -96.805 1.00 81.00 82 HIS A C 1
ATOM 668 O O . HIS A 1 82 ? 42.243 -23.277 -95.808 1.00 81.00 82 HIS A O 1
ATOM 674 N N . TYR A 1 83 ? 43.814 -22.022 -96.813 1.00 81.44 83 TYR A N 1
ATOM 675 C CA . TYR A 1 83 ? 44.071 -21.167 -95.652 1.00 81.44 83 TYR A CA 1
ATOM 676 C C . TYR A 1 83 ? 42.828 -20.363 -95.240 1.00 81.44 83 TYR A C 1
ATOM 678 O O . TYR A 1 83 ? 42.448 -20.356 -94.068 1.00 81.44 83 TYR A O 1
ATOM 686 N N . ASN A 1 84 ? 42.143 -19.751 -96.210 1.00 83.44 84 ASN A N 1
ATOM 687 C CA . ASN A 1 84 ? 40.922 -18.982 -95.957 1.00 83.44 84 ASN A CA 1
ATOM 688 C C . ASN A 1 84 ? 39.796 -19.861 -95.391 1.00 83.44 84 ASN A C 1
ATOM 690 O O . ASN A 1 84 ? 39.085 -19.448 -94.473 1.00 83.44 84 ASN A O 1
ATOM 694 N N . THR A 1 85 ? 39.653 -21.086 -95.899 1.00 82.38 85 THR A N 1
ATOM 695 C CA . THR A 1 85 ? 38.635 -22.033 -95.425 1.00 82.38 85 THR A CA 1
ATOM 696 C C . THR A 1 85 ? 38.920 -22.496 -93.995 1.00 82.38 85 THR A C 1
ATOM 698 O O . THR A 1 85 ? 38.007 -22.538 -93.168 1.00 82.38 85 THR A O 1
ATOM 701 N N . SER A 1 86 ? 40.183 -22.785 -93.669 1.00 82.06 86 SER A N 1
ATOM 702 C CA . SER A 1 86 ? 40.596 -23.149 -92.309 1.00 82.06 86 SER A CA 1
ATOM 703 C C . SER A 1 86 ? 40.414 -21.998 -91.316 1.00 82.06 86 SER A C 1
ATOM 705 O O . SER A 1 86 ? 39.892 -22.221 -90.225 1.00 82.06 86 SER A O 1
ATOM 707 N N . MET A 1 87 ? 40.743 -20.758 -91.700 1.00 83.00 87 MET A N 1
ATOM 708 C CA . MET A 1 87 ? 40.524 -19.598 -90.828 1.00 83.00 87 MET A CA 1
ATOM 709 C C . MET A 1 87 ? 39.048 -19.307 -90.572 1.00 83.00 87 MET A C 1
ATOM 711 O O . MET A 1 87 ? 38.686 -18.931 -89.459 1.00 83.00 87 MET A O 1
ATOM 715 N N . LYS A 1 88 ? 38.175 -19.525 -91.562 1.00 84.62 88 LYS A N 1
ATOM 716 C CA . LYS A 1 88 ? 36.728 -19.381 -91.364 1.00 84.62 88 LYS A CA 1
ATOM 717 C C . LYS A 1 88 ? 36.197 -20.397 -90.346 1.00 84.62 88 LYS A C 1
ATOM 719 O O . LYS A 1 88 ? 35.479 -20.011 -89.431 1.00 84.62 88 LYS A O 1
ATOM 724 N N . LYS A 1 89 ? 36.624 -21.664 -90.441 1.00 83.81 89 LYS A N 1
ATOM 725 C CA . LYS A 1 89 ? 36.257 -22.712 -89.469 1.00 83.81 89 LYS A CA 1
ATOM 726 C C . LYS A 1 89 ? 36.762 -22.408 -88.055 1.00 83.81 89 LYS A C 1
ATOM 728 O O . LYS A 1 89 ? 36.028 -22.628 -87.098 1.00 83.81 89 LYS A O 1
ATOM 733 N N . TYR A 1 90 ? 37.983 -21.884 -87.925 1.00 81.06 90 TYR A N 1
ATOM 734 C CA . TYR A 1 90 ? 38.540 -21.478 -86.633 1.00 81.06 90 TYR A CA 1
ATOM 735 C C . TYR A 1 90 ? 37.738 -20.330 -86.003 1.00 81.06 90 TYR A C 1
ATOM 737 O O . TYR A 1 90 ? 37.326 -20.428 -84.850 1.00 81.06 90 TYR A O 1
ATOM 745 N N . ASN A 1 91 ? 37.438 -19.280 -86.772 1.00 80.88 91 ASN A N 1
ATOM 746 C CA . ASN A 1 91 ? 36.661 -18.141 -86.277 1.00 80.88 91 ASN A CA 1
ATOM 747 C C . ASN A 1 91 ? 35.224 -18.533 -85.891 1.00 80.88 91 ASN A C 1
ATOM 749 O O . ASN A 1 91 ? 34.726 -18.074 -84.864 1.00 80.88 91 ASN A O 1
ATOM 753 N N . ASP A 1 92 ? 34.572 -19.414 -86.656 1.00 83.75 92 ASP A N 1
ATOM 754 C CA . ASP A 1 92 ? 33.231 -19.911 -86.322 1.00 83.75 92 ASP A CA 1
ATOM 755 C C . ASP A 1 92 ? 33.232 -20.764 -85.039 1.00 83.75 92 ASP A C 1
ATOM 757 O O . ASP A 1 92 ? 32.295 -20.676 -84.245 1.00 83.75 92 ASP A O 1
ATOM 761 N N . ALA A 1 93 ? 34.281 -21.559 -84.798 1.00 82.62 93 ALA A N 1
ATOM 762 C CA . ALA A 1 93 ? 34.427 -22.331 -83.562 1.00 82.62 93 ALA A CA 1
ATOM 763 C C . ALA A 1 93 ? 34.660 -21.424 -82.339 1.00 82.62 93 ALA A C 1
ATOM 765 O O . ALA A 1 93 ? 34.007 -21.598 -81.311 1.00 82.62 93 ALA A O 1
ATOM 766 N N . VAL A 1 94 ? 35.524 -20.412 -82.471 1.00 84.94 94 VAL A N 1
ATOM 767 C CA . VAL A 1 94 ? 35.804 -19.434 -81.404 1.00 84.94 94 VAL A CA 1
ATOM 768 C C . VAL A 1 94 ? 34.559 -18.612 -81.054 1.00 84.94 94 VAL A C 1
ATOM 770 O O . VAL A 1 94 ? 34.277 -18.394 -79.876 1.00 84.94 94 VAL A O 1
ATOM 773 N N . ASN A 1 95 ? 33.772 -18.195 -82.050 1.00 81.81 95 ASN A N 1
ATOM 774 C CA . ASN A 1 95 ? 32.542 -17.437 -81.809 1.00 81.81 95 ASN A CA 1
ATOM 775 C C . ASN A 1 95 ? 31.476 -18.268 -81.077 1.00 81.81 95 ASN A C 1
ATOM 777 O O . ASN A 1 95 ? 30.826 -17.750 -80.169 1.00 81.81 95 ASN A O 1
ATOM 781 N N . LYS A 1 96 ? 31.327 -19.557 -81.414 1.00 83.44 96 LYS A N 1
ATOM 782 C CA . LYS A 1 96 ? 30.391 -20.461 -80.723 1.00 83.44 96 LYS A CA 1
ATOM 783 C C . LYS A 1 96 ? 30.776 -20.697 -79.262 1.00 83.44 96 LYS A C 1
ATOM 785 O O . LYS A 1 96 ? 29.902 -20.675 -78.399 1.00 83.44 96 LYS A O 1
ATOM 790 N N . GLU A 1 97 ? 32.066 -20.868 -78.979 1.00 79.19 97 GLU A N 1
ATOM 791 C CA . GLU A 1 97 ? 32.561 -21.023 -77.606 1.00 79.19 97 GLU A CA 1
ATOM 792 C C . GLU A 1 97 ? 32.332 -19.743 -76.783 1.00 79.19 97 GLU A C 1
ATOM 794 O O . GLU A 1 97 ? 31.844 -19.795 -75.654 1.00 79.19 97 GLU A O 1
ATOM 799 N N . LEU A 1 98 ? 32.583 -18.570 -77.375 1.00 78.94 98 LEU A N 1
ATOM 800 C CA . LEU A 1 98 ? 32.362 -17.284 -76.711 1.00 78.94 98 LEU A CA 1
ATOM 801 C C . LEU A 1 98 ? 30.875 -17.026 -76.404 1.00 78.94 98 LEU A C 1
ATOM 803 O O . LEU A 1 98 ? 30.547 -16.468 -75.354 1.00 78.94 98 LEU A O 1
ATOM 807 N N . GLU A 1 99 ? 29.964 -17.420 -77.295 1.00 80.19 99 GLU A N 1
ATOM 808 C CA . GLU A 1 99 ? 28.520 -17.337 -77.045 1.00 80.19 99 GLU A CA 1
ATOM 809 C C . GLU A 1 99 ? 28.059 -18.302 -75.950 1.00 80.19 99 GLU A C 1
ATOM 811 O O . GLU A 1 99 ? 27.247 -17.918 -75.104 1.00 80.19 99 GLU A O 1
ATOM 816 N N . HIS A 1 100 ? 28.595 -19.525 -75.927 1.00 79.38 100 HIS A N 1
ATOM 817 C CA . HIS A 1 100 ? 28.285 -20.506 -74.892 1.00 79.38 100 HIS A CA 1
ATOM 818 C C . HIS A 1 100 ? 28.739 -20.020 -73.508 1.00 79.38 100 HIS A C 1
ATOM 820 O O . HIS A 1 100 ? 27.949 -20.026 -72.563 1.00 79.38 100 HIS A O 1
ATOM 826 N N . GLN A 1 101 ? 29.959 -19.483 -73.394 1.00 75.12 101 GLN A N 1
ATOM 827 C CA . GLN A 1 101 ? 30.452 -18.928 -72.130 1.00 75.12 101 GLN A CA 1
ATOM 828 C C . GLN A 1 101 ? 29.659 -17.701 -71.664 1.00 75.12 101 GLN A C 1
ATOM 830 O O . GLN A 1 101 ? 29.364 -17.576 -70.476 1.00 75.12 101 GLN A O 1
ATOM 835 N N . LYS A 1 102 ? 29.236 -16.821 -72.582 1.00 80.44 102 LYS A N 1
ATOM 836 C CA . LYS A 1 102 ? 28.385 -15.669 -72.236 1.00 80.44 102 LYS A CA 1
ATOM 837 C C . LYS A 1 102 ? 27.006 -16.083 -71.723 1.00 80.44 102 LYS A C 1
ATOM 839 O O . LYS A 1 102 ? 26.488 -15.424 -70.825 1.00 80.44 102 LYS A O 1
ATOM 844 N N . LYS A 1 103 ? 26.407 -17.144 -72.274 1.00 80.44 103 LYS A N 1
ATOM 845 C CA . LYS A 1 103 ? 25.128 -17.680 -71.776 1.00 80.44 103 LYS A CA 1
ATOM 846 C C . LYS A 1 103 ? 25.288 -18.292 -70.387 1.00 80.44 103 LYS A C 1
ATOM 848 O O . LYS A 1 103 ? 24.520 -17.954 -69.493 1.00 80.44 103 LYS A O 1
ATOM 853 N N . LEU A 1 104 ? 26.339 -19.087 -70.185 1.00 78.81 104 LEU A N 1
ATOM 854 C CA . LEU A 1 104 ? 26.613 -19.721 -68.895 1.00 78.81 104 LEU A CA 1
ATOM 855 C C . LEU A 1 104 ? 26.881 -18.699 -67.779 1.00 78.81 104 LEU A C 1
ATOM 857 O O . LEU A 1 104 ? 26.487 -18.918 -66.636 1.00 78.81 104 LEU A O 1
ATOM 861 N N . GLN A 1 105 ? 27.549 -17.586 -68.101 1.00 76.50 105 GLN A N 1
ATOM 862 C CA . GLN A 1 105 ? 27.810 -16.522 -67.133 1.00 76.50 105 GLN A CA 1
ATOM 863 C C . GLN A 1 105 ? 26.529 -15.762 -66.769 1.00 76.50 105 GLN A C 1
ATOM 865 O O . GLN A 1 105 ? 26.267 -15.557 -65.590 1.00 76.50 105 GLN A O 1
ATOM 870 N N . LYS A 1 106 ? 25.684 -15.430 -67.755 1.00 78.56 106 LYS A N 1
ATOM 871 C CA . LYS A 1 106 ? 24.393 -14.771 -67.499 1.00 78.56 106 LYS A CA 1
ATOM 872 C C . LYS A 1 106 ? 23.464 -15.616 -66.629 1.00 78.56 106 LYS A C 1
ATOM 874 O O . LYS A 1 106 ? 22.897 -15.090 -65.681 1.00 78.56 106 LYS A O 1
ATOM 879 N N . GLU A 1 107 ? 23.362 -16.919 -66.887 1.00 79.50 107 GLU A N 1
ATOM 880 C CA . GLU A 1 107 ? 22.536 -17.814 -66.062 1.00 79.50 107 GLU A CA 1
ATOM 881 C C . GLU A 1 107 ? 23.051 -17.929 -64.617 1.00 79.50 107 GLU A C 1
ATOM 883 O O . GLU A 1 107 ? 22.258 -18.030 -63.678 1.00 79.50 107 GLU A O 1
ATOM 888 N N . LYS A 1 108 ? 24.376 -17.893 -64.411 1.00 79.62 108 LYS A N 1
ATOM 889 C CA . LYS A 1 108 ? 24.970 -17.876 -63.065 1.00 79.62 108 LYS A CA 1
ATOM 890 C C . LYS A 1 108 ? 24.688 -16.563 -62.338 1.00 79.62 108 LYS A C 1
ATOM 892 O O . LYS A 1 108 ? 24.264 -16.610 -61.183 1.00 79.62 108 LYS A O 1
ATOM 897 N N . ASP A 1 109 ? 24.859 -15.432 -63.017 1.00 79.69 109 ASP A N 1
ATOM 898 C CA . ASP A 1 109 ? 24.644 -14.103 -62.440 1.00 79.69 109 ASP A CA 1
ATOM 899 C C . ASP A 1 109 ? 23.156 -13.875 -62.098 1.00 79.69 109 ASP A C 1
ATOM 901 O O . ASP A 1 109 ? 22.837 -13.379 -61.017 1.00 79.69 109 ASP A O 1
ATOM 905 N N . GLU A 1 110 ? 22.227 -14.317 -62.956 1.00 80.44 110 GLU A N 1
ATOM 906 C CA . GLU A 1 110 ? 20.777 -14.245 -62.707 1.00 80.44 110 GLU A CA 1
ATOM 907 C C . GLU A 1 110 ? 20.350 -15.131 -61.527 1.00 80.44 110 GLU A C 1
ATOM 909 O O . GLU A 1 110 ? 19.566 -14.710 -60.671 1.00 80.44 110 GLU A O 1
ATOM 914 N N . LYS A 1 111 ? 20.905 -16.346 -61.420 1.00 79.94 111 LYS A N 1
ATOM 915 C CA . LYS A 1 111 ? 20.602 -17.264 -60.314 1.00 79.94 111 LYS A CA 1
ATOM 916 C C . LYS A 1 111 ? 21.182 -16.780 -58.983 1.00 79.94 111 LYS A C 1
ATOM 918 O O . LYS A 1 111 ? 20.563 -16.991 -57.940 1.00 79.94 111 LYS A O 1
ATOM 923 N N . GLU A 1 112 ? 22.349 -16.136 -58.991 1.00 81.25 112 GLU A N 1
ATOM 924 C CA . GLU A 1 112 ? 22.935 -15.538 -57.788 1.00 81.25 112 GLU A CA 1
ATOM 925 C C . GLU A 1 112 ? 22.175 -14.276 -57.351 1.00 81.25 112 GLU A C 1
ATOM 927 O O . GLU A 1 112 ? 21.886 -14.123 -56.163 1.00 81.25 112 GLU A O 1
ATOM 932 N N . ALA A 1 113 ? 21.771 -13.421 -58.297 1.00 81.56 113 ALA A N 1
ATOM 933 C CA . ALA A 1 113 ? 20.944 -12.248 -58.018 1.00 81.56 113 ALA A CA 1
ATOM 934 C C . ALA A 1 113 ? 19.580 -12.636 -57.423 1.00 81.56 113 ALA A C 1
ATOM 936 O O . ALA A 1 113 ? 19.155 -12.048 -56.428 1.00 81.56 113 ALA A O 1
ATOM 937 N N . LEU A 1 114 ? 18.933 -13.675 -57.964 1.00 84.12 114 LEU A N 1
ATOM 938 C CA . LEU A 1 114 ? 17.655 -14.167 -57.449 1.00 84.12 114 LEU A CA 1
ATOM 939 C C . LEU A 1 114 ? 17.793 -14.767 -56.040 1.00 84.12 114 LEU A C 1
ATOM 941 O O . LEU A 1 114 ? 16.936 -14.543 -55.187 1.00 84.12 114 LEU A O 1
ATOM 945 N N . ARG A 1 115 ? 18.894 -15.481 -55.757 1.00 83.50 115 ARG A N 1
ATOM 946 C CA . ARG A 1 115 ? 19.171 -16.000 -54.406 1.00 83.50 115 ARG A CA 1
ATOM 947 C C . ARG A 1 115 ? 19.400 -14.879 -53.394 1.00 83.50 115 ARG A C 1
ATOM 949 O O . ARG A 1 115 ? 18.847 -14.967 -52.302 1.00 83.50 115 ARG A O 1
ATOM 956 N N . LYS A 1 116 ? 20.154 -13.833 -53.755 1.00 83.31 116 LYS A N 1
ATOM 957 C CA . LYS A 1 116 ? 20.382 -12.668 -52.881 1.00 83.31 116 LYS A CA 1
ATOM 958 C C . LYS A 1 116 ? 19.084 -11.910 -52.595 1.00 83.31 116 LYS A C 1
ATOM 960 O O . LYS A 1 116 ? 18.818 -11.598 -51.442 1.00 83.31 116 LYS A O 1
ATOM 965 N N . GLN A 1 117 ? 18.229 -11.707 -53.601 1.00 77.69 117 GLN A N 1
ATOM 966 C CA . GLN A 1 117 ? 16.920 -11.069 -53.400 1.00 77.69 117 GLN A CA 1
ATOM 967 C C . GLN A 1 117 ? 16.010 -11.879 -52.463 1.00 77.69 117 GLN A C 1
ATOM 969 O O . GLN A 1 117 ? 15.427 -11.312 -51.543 1.00 77.69 117 GLN A O 1
ATOM 974 N N . GLN A 1 118 ? 15.944 -13.204 -52.627 1.00 80.94 118 GLN A N 1
ATOM 975 C CA . GLN A 1 118 ? 15.140 -14.077 -51.758 1.00 80.94 118 GLN A CA 1
ATOM 976 C C . GLN A 1 118 ? 15.678 -14.194 -50.323 1.00 80.94 118 GLN A C 1
ATOM 978 O O . GLN A 1 118 ? 14.939 -14.564 -49.408 1.00 80.94 118 GLN A O 1
ATOM 983 N N . GLU A 1 119 ? 16.973 -13.975 -50.111 1.00 81.81 119 GLU A N 1
ATOM 984 C CA . GLU A 1 119 ? 17.584 -13.976 -48.781 1.00 81.81 119 GLU A CA 1
ATOM 985 C C . GLU A 1 119 ? 17.339 -12.640 -48.070 1.00 81.81 119 GLU A C 1
ATOM 987 O O . GLU A 1 119 ? 16.840 -12.640 -46.946 1.00 81.81 119 GLU A O 1
ATOM 992 N N . GLU A 1 120 ? 17.524 -11.511 -48.763 1.00 80.81 120 GLU A N 1
ATOM 993 C CA . GLU A 1 120 ? 17.189 -10.182 -48.237 1.00 80.81 120 GLU A CA 1
ATOM 994 C C . GLU A 1 120 ? 15.695 -10.025 -47.917 1.00 80.81 120 GLU A C 1
ATOM 996 O O . GLU A 1 120 ? 15.333 -9.389 -46.925 1.00 80.81 120 GLU A O 1
ATOM 1001 N N . GLU A 1 121 ? 14.807 -10.588 -48.740 1.00 83.62 121 GLU A N 1
ATOM 1002 C CA . GLU A 1 121 ? 13.361 -10.545 -48.504 1.00 83.62 121 GLU A CA 1
ATOM 1003 C C . GLU A 1 121 ? 12.974 -11.376 -47.272 1.00 83.62 121 GLU A C 1
ATOM 1005 O O . GLU A 1 121 ? 12.250 -10.886 -46.403 1.00 83.62 121 GLU A O 1
ATOM 1010 N N . ARG A 1 122 ? 13.561 -12.571 -47.104 1.00 82.38 122 ARG A N 1
ATOM 1011 C CA . ARG A 1 122 ? 13.361 -13.398 -45.902 1.00 82.38 122 ARG A CA 1
ATOM 1012 C C . ARG A 1 122 ? 13.908 -12.743 -44.635 1.00 82.38 122 ARG A C 1
ATOM 1014 O O . ARG A 1 122 ? 13.272 -12.841 -43.586 1.00 82.38 122 ARG A O 1
ATOM 1021 N N . GLU A 1 123 ? 15.049 -12.062 -44.702 1.00 82.12 123 GLU A N 1
ATOM 1022 C CA . GLU A 1 123 ? 15.591 -11.324 -43.555 1.00 82.12 123 GLU A CA 1
ATOM 1023 C C . GLU A 1 123 ? 14.713 -10.126 -43.172 1.00 82.12 123 GLU A C 1
ATOM 1025 O O . GLU A 1 123 ? 14.429 -9.927 -41.986 1.00 82.12 123 GLU A O 1
ATOM 1030 N N . LYS A 1 124 ? 14.214 -9.370 -44.160 1.00 81.75 124 LYS A N 1
ATOM 1031 C CA . LYS A 1 124 ? 13.276 -8.256 -43.938 1.00 81.75 124 LYS A CA 1
ATOM 1032 C C . LYS A 1 124 ? 11.957 -8.739 -43.339 1.00 81.75 124 LYS A C 1
ATOM 1034 O O . LYS A 1 124 ? 11.466 -8.126 -42.391 1.00 81.75 124 LYS A O 1
ATOM 1039 N N . GLU A 1 125 ? 11.412 -9.856 -43.820 1.00 83.44 125 GLU A N 1
ATOM 1040 C CA . GLU A 1 125 ? 10.205 -10.468 -43.255 1.00 83.44 125 GLU A CA 1
ATOM 1041 C C . GLU A 1 125 ? 10.420 -10.966 -41.821 1.00 83.44 125 GLU A C 1
ATOM 1043 O O . GLU A 1 125 ? 9.582 -10.725 -40.946 1.00 83.44 125 GLU A O 1
ATOM 1048 N N . LEU A 1 126 ? 11.554 -11.618 -41.539 1.00 83.56 126 LEU A N 1
ATOM 1049 C CA . LEU A 1 126 ? 11.879 -12.098 -40.195 1.00 83.56 126 LEU A CA 1
ATOM 1050 C C . LEU A 1 126 ? 12.051 -10.931 -39.210 1.00 83.56 126 LEU A C 1
ATOM 1052 O O . LEU A 1 126 ? 11.587 -11.010 -38.069 1.00 83.56 126 LEU A O 1
ATOM 1056 N N . PHE A 1 127 ? 12.690 -9.841 -39.647 1.00 79.69 127 PHE A N 1
ATOM 1057 C CA . PHE A 1 127 ? 12.850 -8.621 -38.859 1.00 79.69 127 PHE A CA 1
ATOM 1058 C C . PHE A 1 127 ? 11.501 -7.938 -38.600 1.00 79.69 127 PHE A C 1
ATOM 1060 O O . PHE A 1 127 ? 11.173 -7.643 -37.451 1.00 79.69 127 PHE A O 1
ATOM 1067 N N . ALA A 1 128 ? 10.669 -7.776 -39.634 1.00 84.19 128 ALA A N 1
ATOM 1068 C CA . ALA A 1 128 ? 9.335 -7.193 -39.509 1.00 84.19 128 ALA A CA 1
ATOM 1069 C C . ALA A 1 128 ? 8.424 -8.020 -38.585 1.00 84.19 128 ALA A C 1
ATOM 1071 O O . ALA A 1 128 ? 7.690 -7.457 -37.772 1.00 84.19 128 ALA A O 1
ATOM 1072 N N . LYS A 1 129 ? 8.500 -9.357 -38.651 1.00 86.00 129 LYS A N 1
ATOM 1073 C CA . LYS A 1 129 ? 7.734 -10.254 -37.775 1.00 86.00 129 LYS A CA 1
ATOM 1074 C C . LYS A 1 129 ? 8.180 -10.145 -36.314 1.00 86.00 129 LYS A C 1
ATOM 1076 O O . LYS A 1 129 ? 7.325 -10.024 -35.438 1.00 86.00 129 LYS A O 1
ATOM 1081 N N . LYS A 1 130 ? 9.493 -10.123 -36.049 1.00 82.31 130 LYS A N 1
ATOM 1082 C CA . LYS A 1 130 ? 10.045 -9.931 -34.694 1.00 82.31 130 LYS A CA 1
ATOM 1083 C C . LYS A 1 130 ? 9.676 -8.568 -34.109 1.00 82.31 130 LYS A C 1
ATOM 1085 O O . LYS A 1 130 ? 9.310 -8.491 -32.939 1.00 82.31 130 LYS A O 1
ATOM 1090 N N . GLU A 1 131 ? 9.732 -7.508 -34.911 1.00 78.88 131 GLU A N 1
ATOM 1091 C CA . GLU A 1 131 ? 9.389 -6.160 -34.451 1.00 78.88 131 GLU A CA 1
ATOM 1092 C C . GLU A 1 131 ? 7.881 -6.023 -34.194 1.00 78.88 131 GLU A C 1
ATOM 1094 O O . GLU A 1 131 ? 7.480 -5.457 -33.177 1.00 78.88 131 GLU A O 1
ATOM 1099 N N . LYS A 1 132 ? 7.032 -6.634 -35.033 1.00 80.38 132 LYS A N 1
ATOM 1100 C CA . LYS A 1 132 ? 5.579 -6.684 -34.811 1.00 80.38 132 LYS A CA 1
ATOM 1101 C C . LYS A 1 132 ? 5.214 -7.449 -33.534 1.00 80.38 132 LYS A C 1
ATOM 1103 O O . LYS A 1 132 ? 4.417 -6.947 -32.747 1.00 80.38 132 LYS A O 1
ATOM 1108 N N . GLU A 1 133 ? 5.839 -8.601 -33.285 1.00 83.69 133 GLU A N 1
ATOM 1109 C CA . GLU A 1 133 ? 5.641 -9.380 -32.053 1.00 83.69 133 GLU A CA 1
ATOM 1110 C C . GLU A 1 133 ? 6.123 -8.609 -30.809 1.00 83.69 133 GLU A C 1
ATOM 1112 O O . GLU A 1 133 ? 5.476 -8.620 -29.760 1.00 83.69 133 GLU A O 1
ATOM 1117 N N . ARG A 1 134 ? 7.239 -7.877 -30.924 1.00 75.00 134 ARG A N 1
ATOM 1118 C CA . ARG A 1 134 ? 7.741 -6.994 -29.863 1.00 75.00 134 ARG A CA 1
ATOM 1119 C C . ARG A 1 134 ? 6.763 -5.853 -29.574 1.00 75.00 134 ARG A C 1
ATOM 1121 O O . ARG A 1 134 ? 6.483 -5.587 -28.407 1.00 75.00 134 ARG A O 1
ATOM 1128 N N . LEU A 1 135 ? 6.222 -5.213 -30.611 1.00 68.31 135 LEU A N 1
ATOM 1129 C CA . LEU A 1 135 ? 5.212 -4.155 -30.512 1.00 68.31 135 LEU A CA 1
ATOM 1130 C C . LEU A 1 135 ? 3.889 -4.659 -29.924 1.00 68.31 135 LEU A C 1
ATOM 1132 O O . LEU A 1 135 ? 3.289 -3.954 -29.116 1.00 68.31 135 LEU A O 1
ATOM 1136 N N . GLU A 1 136 ? 3.436 -5.862 -30.278 1.00 76.50 136 GLU A N 1
ATOM 1137 C CA . GLU A 1 136 ? 2.245 -6.481 -29.681 1.00 76.50 136 GLU A CA 1
ATOM 1138 C C . GLU A 1 136 ? 2.457 -6.790 -28.194 1.00 76.50 136 GLU A C 1
ATOM 1140 O O . GLU A 1 136 ? 1.634 -6.375 -27.380 1.00 76.50 136 GLU A O 1
ATOM 1145 N N . LYS A 1 137 ? 3.603 -7.366 -27.803 1.00 70.69 137 LYS A N 1
ATOM 1146 C CA . LYS A 1 137 ? 3.961 -7.570 -26.383 1.00 70.69 137 LYS A CA 1
ATOM 1147 C C . LYS A 1 137 ? 4.084 -6.254 -25.610 1.00 70.69 137 LYS A C 1
ATOM 1149 O O . LYS A 1 137 ? 3.699 -6.182 -24.442 1.00 70.69 137 LYS A O 1
ATOM 1154 N N . LEU A 1 138 ? 4.584 -5.190 -26.241 1.00 59.69 138 LEU A N 1
ATOM 1155 C CA . LEU A 1 138 ? 4.610 -3.837 -25.672 1.00 59.69 138 LEU A CA 1
ATOM 1156 C C . LEU A 1 138 ? 3.203 -3.247 -25.509 1.00 59.69 138 LEU A C 1
ATOM 1158 O O . LEU A 1 138 ? 2.915 -2.650 -24.479 1.00 59.69 138 LEU A O 1
ATOM 1162 N N . LYS A 1 139 ? 2.300 -3.438 -26.477 1.00 60.75 139 LYS A N 1
ATOM 1163 C CA . LYS A 1 139 ? 0.903 -2.976 -26.382 1.00 60.75 139 LYS A CA 1
ATOM 1164 C C . LYS A 1 139 ? 0.103 -3.761 -25.343 1.00 60.75 139 LYS A C 1
ATOM 1166 O O . LYS A 1 139 ? -0.695 -3.181 -24.610 1.00 60.75 139 LYS A O 1
ATOM 1171 N N . GLU A 1 140 ? 0.332 -5.064 -25.251 1.00 58.50 140 GLU A N 1
ATOM 1172 C CA . GLU A 1 140 ? -0.307 -5.922 -24.260 1.00 58.50 140 GLU A CA 1
ATOM 1173 C C . GLU A 1 140 ? 0.209 -5.610 -22.852 1.00 58.50 140 GLU A C 1
ATOM 1175 O O . GLU A 1 140 ? -0.590 -5.404 -21.941 1.00 58.50 140 GLU A O 1
ATOM 1180 N N . SER A 1 141 ? 1.522 -5.421 -22.676 1.00 53.47 141 SER A N 1
ATOM 1181 C CA . SER A 1 141 ? 2.077 -4.933 -21.405 1.00 53.47 141 SER A CA 1
ATOM 1182 C C . SER A 1 141 ? 1.641 -3.499 -21.074 1.00 53.47 141 SER A C 1
ATOM 1184 O O . SER A 1 141 ? 1.383 -3.216 -19.905 1.00 53.47 141 SER A O 1
ATOM 1186 N N . ALA A 1 142 ? 1.429 -2.624 -22.067 1.00 52.38 142 ALA A N 1
ATOM 1187 C CA . ALA A 1 142 ? 0.877 -1.278 -21.873 1.00 52.38 142 ALA A CA 1
ATOM 1188 C C . ALA A 1 142 ? -0.548 -1.288 -21.282 1.00 52.38 142 ALA A C 1
ATOM 1190 O O . ALA A 1 142 ? -0.907 -0.396 -20.514 1.00 52.38 142 ALA A O 1
ATOM 1191 N N . LYS A 1 143 ? -1.354 -2.325 -21.549 1.00 50.62 143 LYS A N 1
ATOM 1192 C CA . LYS A 1 143 ? -2.689 -2.508 -20.939 1.00 50.62 143 LYS A CA 1
ATOM 1193 C C . LYS A 1 143 ? -2.624 -2.714 -19.414 1.00 50.62 143 LYS A C 1
ATOM 1195 O O . LYS A 1 143 ? -3.544 -2.308 -18.687 1.00 50.62 143 LYS A O 1
ATOM 1200 N N . TYR A 1 144 ? -1.530 -3.314 -18.943 1.00 50.56 144 TYR A N 1
ATOM 1201 C CA . TYR A 1 144 ? -1.205 -3.554 -17.532 1.00 50.56 144 TYR A CA 1
ATOM 1202 C C . TYR A 1 144 ? -0.234 -2.514 -16.952 1.00 50.56 144 TYR A C 1
ATOM 1204 O O . TYR A 1 144 ? 0.084 -2.558 -15.764 1.00 50.56 144 TYR A O 1
ATOM 1212 N N . MET A 1 145 ? 0.221 -1.566 -17.772 1.00 56.62 145 MET A N 1
ATOM 1213 C CA . MET A 1 145 ? 1.162 -0.527 -17.380 1.00 56.62 145 MET A CA 1
ATOM 1214 C C . MET A 1 145 ? 0.491 0.483 -16.449 1.00 56.62 145 MET A C 1
ATOM 1216 O O . MET A 1 145 ? -0.718 0.734 -16.500 1.00 56.62 145 MET A O 1
ATOM 1220 N N . TYR A 1 146 ? 1.303 1.035 -15.552 1.00 66.25 146 TYR A N 1
ATOM 1221 C CA . TYR A 1 146 ? 0.920 2.087 -14.625 1.00 66.25 146 TYR A CA 1
ATOM 1222 C C . TYR A 1 146 ? 0.131 3.195 -15.338 1.00 66.25 146 TYR A C 1
ATOM 1224 O O . TYR A 1 146 ? 0.648 3.872 -16.222 1.00 66.25 146 TYR A O 1
ATOM 1232 N N . SER A 1 147 ? -1.121 3.400 -14.925 1.00 75.38 147 SER A N 1
ATOM 1233 C CA . SER A 1 147 ? -1.929 4.541 -15.347 1.00 75.38 147 SER A CA 1
ATOM 1234 C C . SER A 1 147 ? -2.187 5.425 -14.139 1.00 75.38 147 SER A C 1
ATOM 1236 O O . SER A 1 147 ? -2.908 5.034 -13.215 1.00 75.38 147 SER A O 1
ATOM 1238 N N . SER A 1 148 ? -1.616 6.632 -14.153 1.00 77.44 148 SER A N 1
ATOM 1239 C CA . SER A 1 148 ? -1.886 7.634 -13.118 1.00 77.44 148 SER A CA 1
ATOM 1240 C C . SER A 1 148 ? -3.387 7.932 -13.013 1.00 77.44 148 SER A C 1
ATOM 1242 O O . SER A 1 148 ? -3.863 8.197 -11.915 1.00 77.44 148 SER A O 1
ATOM 1244 N N . ALA A 1 149 ? -4.145 7.836 -14.113 1.00 84.81 149 ALA A N 1
ATOM 1245 C CA . ALA A 1 149 ? -5.596 8.015 -14.104 1.00 84.81 149 ALA A CA 1
ATOM 1246 C C . ALA A 1 149 ? -6.299 6.941 -13.258 1.00 84.81 149 ALA A C 1
ATOM 1248 O O . ALA A 1 149 ? -7.086 7.285 -12.381 1.00 84.81 149 ALA A O 1
ATOM 1249 N N . ARG A 1 150 ? -5.933 5.660 -13.417 1.00 88.25 150 ARG A N 1
ATOM 1250 C CA . ARG A 1 150 ? -6.495 4.562 -12.604 1.00 88.25 150 ARG A CA 1
ATOM 1251 C C . ARG A 1 150 ? -6.189 4.721 -11.113 1.00 88.25 150 ARG A C 1
ATOM 1253 O O . ARG A 1 150 ? -7.026 4.405 -10.278 1.00 88.25 150 ARG A O 1
ATOM 1260 N N . VAL A 1 151 ? -4.996 5.210 -10.765 1.00 91.44 151 VAL A N 1
ATOM 1261 C CA . VAL A 1 151 ? -4.635 5.494 -9.362 1.00 91.44 151 VAL A CA 1
ATOM 1262 C C . VAL A 1 151 ? -5.505 6.617 -8.790 1.00 91.44 151 VAL A C 1
ATOM 1264 O O . VAL A 1 151 ? -5.982 6.513 -7.662 1.00 91.44 151 VAL A O 1
ATOM 1267 N N . ILE A 1 152 ? -5.750 7.671 -9.574 1.00 91.56 152 ILE A N 1
ATOM 1268 C CA . ILE A 1 152 ? -6.633 8.781 -9.192 1.00 91.56 152 ILE A CA 1
ATOM 1269 C C . ILE A 1 152 ? -8.081 8.295 -9.030 1.00 91.56 152 ILE A C 1
ATOM 1271 O O . ILE A 1 152 ? -8.750 8.684 -8.075 1.00 91.56 152 ILE A O 1
ATOM 1275 N N . GLU A 1 153 ? -8.574 7.440 -9.926 1.00 93.62 153 GLU A N 1
ATOM 1276 C CA . GLU A 1 153 ? -9.906 6.830 -9.827 1.00 93.62 153 GLU A CA 1
ATOM 1277 C C . GLU A 1 153 ? -10.043 5.962 -8.572 1.00 93.62 153 GLU A C 1
ATOM 1279 O O . GLU A 1 153 ? -11.010 6.116 -7.827 1.00 93.62 153 GLU A O 1
ATOM 1284 N N . GLU A 1 154 ? -9.051 5.112 -8.289 1.00 94.88 154 GLU A N 1
ATOM 1285 C CA . GLU A 1 154 ? -9.004 4.272 -7.086 1.00 94.88 154 GLU A CA 1
ATOM 1286 C C . GLU A 1 154 ? -9.012 5.134 -5.812 1.00 94.88 154 GLU A C 1
ATOM 1288 O O . GLU A 1 154 ? -9.782 4.870 -4.885 1.00 94.88 154 GLU A O 1
ATOM 1293 N N . PHE A 1 155 ? -8.233 6.221 -5.781 1.00 96.44 155 PHE A N 1
ATOM 1294 C CA . PHE A 1 155 ? -8.247 7.186 -4.679 1.00 96.44 155 PHE A CA 1
ATOM 1295 C C . PHE A 1 155 ? -9.624 7.845 -4.505 1.00 96.44 155 PHE A C 1
ATOM 1297 O O . PHE A 1 155 ? -10.181 7.854 -3.403 1.00 96.44 155 PHE A O 1
ATOM 1304 N N . LYS A 1 156 ? -10.210 8.360 -5.594 1.00 96.06 156 LYS A N 1
ATOM 1305 C CA . LYS A 1 156 ? -11.525 9.021 -5.585 1.00 96.06 156 LYS A CA 1
ATOM 1306 C C . LYS A 1 156 ? -12.642 8.076 -5.150 1.00 96.06 156 LYS A C 1
ATOM 1308 O O . LYS A 1 156 ? -13.492 8.486 -4.362 1.00 96.06 156 LYS A O 1
ATOM 1313 N N . ALA A 1 157 ? -12.630 6.825 -5.605 1.00 96.69 157 ALA A N 1
ATOM 1314 C CA . ALA A 1 157 ? -13.608 5.813 -5.215 1.00 96.69 157 ALA A CA 1
ATOM 1315 C C . ALA A 1 157 ? -13.563 5.539 -3.703 1.00 96.69 157 ALA A C 1
ATOM 1317 O O . ALA A 1 157 ? -14.597 5.553 -3.036 1.00 96.69 157 ALA A O 1
ATOM 1318 N N . ASN A 1 158 ? -12.363 5.387 -3.135 1.00 97.12 158 ASN A N 1
ATOM 1319 C CA . ASN A 1 158 ? -12.192 5.202 -1.693 1.00 97.12 158 ASN A CA 1
ATOM 1320 C C . ASN A 1 158 ? -12.595 6.453 -0.895 1.00 97.12 158 ASN A C 1
ATOM 1322 O O . ASN A 1 158 ? -13.262 6.344 0.135 1.00 97.12 158 ASN A O 1
ATOM 1326 N N . LYS A 1 159 ? -12.264 7.656 -1.386 1.00 96.00 159 LYS A N 1
ATOM 1327 C CA . LYS A 1 159 ? -12.692 8.926 -0.774 1.00 96.00 159 LYS A CA 1
ATOM 1328 C C . LYS A 1 159 ? -14.216 9.066 -0.784 1.00 96.00 159 LYS A C 1
ATOM 1330 O O . LYS A 1 159 ? -14.789 9.423 0.244 1.00 96.00 159 LYS A O 1
ATOM 1335 N N . LYS A 1 160 ? -14.871 8.721 -1.899 1.00 97.19 160 LYS A N 1
ATOM 1336 C CA . LYS A 1 160 ? -16.335 8.669 -2.010 1.00 97.19 160 LYS A CA 1
ATOM 1337 C C . LYS A 1 160 ? -16.924 7.689 -0.999 1.00 97.19 160 LYS A C 1
ATOM 1339 O O . LYS A 1 160 ? -17.782 8.088 -0.226 1.00 97.19 160 LYS A O 1
ATOM 1344 N N . ARG A 1 161 ? -16.385 6.469 -0.891 1.00 97.31 161 ARG A N 1
ATOM 1345 C CA . ARG A 1 161 ? -16.850 5.483 0.097 1.00 97.31 161 ARG A CA 1
ATOM 1346 C C . ARG A 1 161 ? -16.799 6.014 1.533 1.00 97.31 161 ARG A C 1
ATOM 1348 O O . ARG A 1 161 ? -17.710 5.751 2.311 1.00 97.31 161 ARG A O 1
ATOM 1355 N N . ILE A 1 162 ? -15.769 6.777 1.902 1.00 97.50 162 ILE A N 1
ATOM 1356 C CA . ILE A 1 162 ? -15.707 7.427 3.221 1.00 97.50 162 ILE A CA 1
ATOM 1357 C C . ILE A 1 162 ? -16.832 8.450 3.405 1.00 97.50 162 ILE A C 1
ATOM 1359 O O . ILE A 1 162 ? -17.396 8.511 4.496 1.00 97.50 162 ILE A O 1
ATOM 1363 N N . LEU A 1 163 ? -17.129 9.260 2.385 1.00 97.00 163 LEU A N 1
ATOM 1364 C CA . LEU A 1 163 ? -18.236 10.221 2.431 1.00 97.00 163 LEU A CA 1
ATOM 1365 C C . LEU A 1 163 ? -19.580 9.498 2.545 1.00 97.00 163 LEU A C 1
ATOM 1367 O O . LEU A 1 163 ? -20.398 9.869 3.382 1.00 97.00 163 LEU A O 1
ATOM 1371 N N . ASP A 1 164 ? -19.756 8.412 1.796 1.00 97.56 164 ASP A N 1
ATOM 1372 C CA . ASP A 1 164 ? -20.956 7.585 1.866 1.00 97.56 164 ASP A CA 1
ATOM 1373 C C . ASP A 1 164 ? -21.123 7.002 3.279 1.00 97.56 164 ASP A C 1
ATOM 1375 O O . ASP A 1 164 ? -22.201 7.101 3.854 1.00 97.56 164 ASP A O 1
ATOM 1379 N N . ILE A 1 165 ? -20.062 6.463 3.899 1.00 97.50 165 ILE A N 1
ATOM 1380 C CA . ILE A 1 165 ? -20.094 5.975 5.295 1.00 97.50 165 ILE A CA 1
ATOM 1381 C C . ILE A 1 165 ? -20.490 7.094 6.269 1.00 97.50 165 ILE A C 1
ATOM 1383 O O . ILE A 1 165 ? -21.217 6.860 7.235 1.00 97.50 165 ILE A O 1
ATOM 1387 N N . GLU A 1 166 ? -19.995 8.308 6.052 1.00 95.75 166 GLU A N 1
ATOM 1388 C CA . GLU A 1 166 ? -20.317 9.452 6.900 1.00 95.75 166 GLU A CA 1
ATOM 1389 C C . GLU A 1 166 ? -21.816 9.783 6.840 1.00 95.75 166 GLU A C 1
ATOM 1391 O O . GLU A 1 166 ? -22.470 9.871 7.880 1.00 95.75 166 GLU A O 1
ATOM 1396 N N . GLN A 1 167 ? -22.359 9.896 5.627 1.00 97.25 167 GLN A N 1
ATOM 1397 C CA . GLN A 1 167 ? -23.744 10.295 5.372 1.00 97.25 167 GLN A CA 1
ATOM 1398 C C . GLN A 1 167 ? -24.758 9.195 5.689 1.00 97.25 167 GLN A C 1
ATOM 1400 O O . GLN A 1 167 ? -25.820 9.481 6.232 1.00 97.25 167 GLN A O 1
ATOM 1405 N N . THR A 1 168 ? -24.439 7.943 5.364 1.00 96.75 168 THR A N 1
ATOM 1406 C CA . THR A 1 168 ? -25.393 6.822 5.442 1.00 96.75 168 THR A CA 1
ATOM 1407 C C . THR A 1 168 ? -25.309 6.037 6.746 1.00 96.75 168 THR A C 1
ATOM 1409 O O . THR A 1 168 ? -26.280 5.388 7.115 1.00 96.75 168 THR A O 1
ATOM 1412 N N . ILE A 1 169 ? -24.176 6.095 7.459 1.00 96.31 169 ILE A N 1
ATOM 1413 C CA . ILE A 1 169 ? -23.953 5.289 8.670 1.00 96.31 169 ILE A CA 1
ATOM 1414 C C . ILE A 1 169 ? -23.711 6.178 9.885 1.00 96.31 169 ILE A C 1
ATOM 1416 O O . ILE A 1 169 ? -24.405 6.057 10.892 1.00 96.31 169 ILE A O 1
ATOM 1420 N N . ARG A 1 170 ? -22.720 7.077 9.827 1.00 95.00 170 ARG A N 1
ATOM 1421 C CA . ARG A 1 170 ? -22.313 7.843 11.013 1.00 95.00 170 ARG A CA 1
ATOM 1422 C C . ARG A 1 170 ? -23.385 8.837 11.460 1.00 95.00 170 ARG A C 1
ATOM 1424 O O . ARG A 1 170 ? -23.801 8.770 12.614 1.00 95.00 170 ARG A O 1
ATOM 1431 N N . ILE A 1 171 ? -23.804 9.734 10.568 1.00 95.06 171 ILE A N 1
ATOM 1432 C CA . ILE A 1 171 ? -24.774 10.794 10.883 1.00 95.06 171 ILE A CA 1
ATOM 1433 C C . ILE A 1 171 ? -26.123 10.203 11.346 1.00 95.06 171 ILE A C 1
ATOM 1435 O O . ILE A 1 171 ? -26.622 10.634 12.387 1.00 95.06 171 ILE A O 1
ATOM 1439 N N . PRO A 1 172 ? -26.696 9.178 10.678 1.00 95.06 172 PRO A N 1
ATOM 1440 C CA . PRO A 1 172 ? -27.955 8.575 11.118 1.00 95.06 172 PRO A CA 1
ATOM 1441 C C . PRO A 1 172 ? -27.903 7.962 12.525 1.00 95.06 172 PRO A C 1
ATOM 1443 O O . PRO A 1 172 ? -28.845 8.137 13.296 1.00 95.06 172 PRO A O 1
ATOM 1446 N N . VAL A 1 173 ? -26.801 7.301 12.901 1.00 93.75 173 VAL A N 1
ATOM 1447 C CA . VAL A 1 173 ? -26.621 6.754 14.263 1.00 93.75 173 VAL A CA 1
ATOM 1448 C C . VAL A 1 173 ? -26.458 7.861 15.301 1.00 93.75 173 VAL A C 1
ATOM 1450 O O . VAL A 1 173 ? -27.014 7.760 16.390 1.00 93.75 173 VAL A O 1
ATOM 1453 N N . GLU A 1 174 ? -25.717 8.926 14.983 1.00 90.06 174 GLU A N 1
ATOM 1454 C CA . GLU A 1 174 ? -25.509 10.055 15.903 1.00 90.06 174 GLU A CA 1
ATOM 1455 C C . GLU A 1 174 ? -26.827 10.787 16.224 1.00 90.06 174 GLU A C 1
ATOM 1457 O O . GLU A 1 174 ? -27.042 11.203 17.369 1.00 90.06 174 GLU A O 1
ATOM 1462 N N . ASN A 1 175 ? -27.729 10.868 15.242 1.00 92.75 175 ASN A N 1
ATOM 1463 C CA . ASN A 1 175 ? -29.020 11.546 15.360 1.00 92.75 175 ASN A CA 1
ATOM 1464 C C . ASN A 1 175 ? -30.141 10.671 15.942 1.00 92.75 175 ASN A C 1
ATOM 1466 O O . ASN A 1 175 ? -31.155 11.207 16.383 1.00 92.75 175 ASN A O 1
ATOM 1470 N N . SER A 1 176 ? -29.971 9.349 15.984 1.00 92.31 176 SER A N 1
ATOM 1471 C CA . SER A 1 176 ? -31.007 8.426 16.461 1.00 92.31 176 SER A CA 1
ATOM 1472 C C . SER A 1 176 ? -30.762 8.032 17.923 1.00 92.31 176 SER A C 1
ATOM 1474 O O . SER A 1 176 ? -29.767 7.360 18.202 1.00 92.31 176 SER A O 1
ATOM 1476 N N . PRO A 1 177 ? -31.636 8.402 18.879 1.00 89.12 177 PRO A N 1
ATOM 1477 C CA . PRO A 1 177 ? -31.431 8.098 20.297 1.00 89.12 177 PRO A CA 1
ATOM 1478 C C . PRO A 1 177 ? -31.386 6.590 20.583 1.00 89.12 177 PRO A C 1
ATOM 1480 O O . PRO A 1 177 ? -30.534 6.153 21.355 1.00 89.12 177 PRO A O 1
ATOM 1483 N N . ASP A 1 178 ? -32.201 5.793 19.891 1.00 87.94 178 ASP A N 1
ATOM 1484 C CA . ASP A 1 178 ? -32.281 4.338 20.088 1.00 87.94 178 ASP A CA 1
ATOM 1485 C C . ASP A 1 178 ? -30.989 3.613 19.687 1.00 87.94 178 ASP A C 1
ATOM 1487 O O . ASP A 1 178 ? -30.598 2.618 20.298 1.00 87.94 178 ASP A O 1
ATOM 1491 N N . LEU A 1 179 ? -30.266 4.158 18.704 1.00 89.50 179 LEU A N 1
ATOM 1492 C CA . LEU A 1 179 ? -29.010 3.592 18.211 1.00 89.50 179 LEU A CA 1
ATOM 1493 C C . LEU A 1 179 ? -27.810 3.980 19.088 1.00 89.50 179 LEU A C 1
ATOM 1495 O O . LEU A 1 179 ? -26.736 3.389 18.955 1.00 89.50 179 LEU A O 1
ATOM 1499 N N . LYS A 1 180 ? -27.962 4.921 20.036 1.00 86.69 180 LYS A N 1
ATOM 1500 C CA . LYS A 1 180 ? -26.860 5.367 20.913 1.00 86.69 180 LYS A CA 1
ATOM 1501 C C . LYS A 1 180 ? -26.396 4.298 21.904 1.00 86.69 180 LYS A C 1
ATOM 1503 O O . LYS A 1 180 ? -25.306 4.428 22.463 1.00 86.69 180 LYS A O 1
ATOM 1508 N N . GLN A 1 181 ? -27.140 3.207 22.075 1.00 86.44 181 GLN A N 1
ATOM 1509 C CA . GLN A 1 181 ? -26.689 2.058 22.867 1.00 86.44 181 GLN A CA 1
ATOM 1510 C C . GLN A 1 181 ? -25.378 1.453 22.325 1.00 86.44 181 GLN A C 1
ATOM 1512 O O . GLN A 1 181 ? -24.558 0.952 23.096 1.00 86.44 181 GLN A O 1
ATOM 1517 N N . VAL A 1 182 ? -25.093 1.615 21.024 1.00 91.88 182 VAL A N 1
ATOM 1518 C CA . VAL A 1 182 ? -23.831 1.187 20.391 1.00 91.88 182 VAL A CA 1
ATOM 1519 C C . VAL A 1 182 ? -22.581 1.827 21.022 1.00 91.88 182 VAL A C 1
ATOM 1521 O O . VAL A 1 182 ? -21.485 1.262 20.974 1.00 91.88 182 VAL A O 1
ATOM 1524 N N . TYR A 1 183 ? -22.718 2.989 21.675 1.00 92.50 183 TYR A N 1
ATOM 1525 C CA . TYR A 1 183 ? -21.603 3.661 22.348 1.00 92.50 183 TYR A CA 1
ATOM 1526 C C . TYR A 1 183 ? -21.104 2.904 23.582 1.00 92.50 183 TYR A C 1
ATOM 1528 O O . TYR A 1 183 ? -19.946 3.090 23.961 1.00 92.50 183 TYR A O 1
ATOM 1536 N N . ALA A 1 184 ? -21.923 2.043 24.193 1.00 93.19 184 ALA A N 1
ATOM 1537 C CA . ALA A 1 184 ? -21.453 1.148 25.246 1.00 93.19 184 ALA A CA 1
ATOM 1538 C C . ALA A 1 184 ? -20.416 0.164 24.680 1.00 93.19 184 ALA A C 1
ATOM 1540 O O . ALA A 1 184 ? -19.301 0.082 25.193 1.00 93.19 184 ALA A O 1
ATOM 1541 N N . GLN A 1 185 ? -20.721 -0.462 23.537 1.00 94.81 185 GLN A N 1
ATOM 1542 C CA . GLN A 1 185 ? -19.801 -1.377 22.849 1.00 94.81 185 GLN A CA 1
ATOM 1543 C C . GLN A 1 185 ? -18.535 -0.661 22.377 1.00 94.81 185 GLN A C 1
ATOM 1545 O O . GLN A 1 185 ? -17.426 -1.158 22.554 1.00 94.81 185 GLN A O 1
ATOM 1550 N N . LYS A 1 186 ? -18.671 0.571 21.873 1.00 95.44 186 LYS A N 1
ATOM 1551 C CA . LYS A 1 186 ? -17.531 1.436 21.529 1.00 95.44 186 LYS A CA 1
ATOM 1552 C C . LYS A 1 186 ? -16.542 1.588 22.695 1.00 95.44 186 LYS A C 1
ATOM 1554 O O . LYS A 1 186 ? -15.333 1.508 22.480 1.00 95.44 186 LYS A O 1
ATOM 1559 N N . ARG A 1 187 ? -17.038 1.836 23.915 1.00 95.94 187 ARG A N 1
ATOM 1560 C CA . ARG A 1 187 ? -16.198 2.024 25.115 1.00 95.94 187 ARG A CA 1
ATOM 1561 C C . ARG A 1 187 ? -15.460 0.747 25.516 1.00 95.94 187 ARG A C 1
ATOM 1563 O O . ARG A 1 187 ? -14.368 0.857 26.054 1.00 95.94 187 ARG A O 1
ATOM 1570 N N . LEU A 1 188 ? -16.027 -0.424 25.226 1.00 95.69 188 LEU A N 1
ATOM 1571 C CA . LEU A 1 188 ? -15.411 -1.724 25.504 1.00 95.69 188 LEU A CA 1
ATOM 1572 C C . LEU A 1 188 ? -14.380 -2.125 24.439 1.00 95.69 188 LEU A C 1
ATOM 1574 O O . LEU A 1 188 ? -13.344 -2.692 24.768 1.00 95.69 188 LEU A O 1
ATOM 1578 N N . ILE A 1 189 ? -14.632 -1.791 23.170 1.00 96.00 189 ILE A N 1
ATOM 1579 C CA . ILE A 1 189 ? -13.730 -2.109 22.053 1.00 96.00 189 ILE A CA 1
ATOM 1580 C C . ILE A 1 189 ? -12.496 -1.198 22.045 1.00 96.00 189 ILE A C 1
ATOM 1582 O O . ILE A 1 189 ? -11.397 -1.657 21.756 1.00 96.00 189 ILE A O 1
ATOM 1586 N N . ASN A 1 190 ? -12.642 0.094 22.357 1.00 93.75 190 ASN A N 1
ATOM 1587 C CA . ASN A 1 190 ? -11.543 1.056 22.206 1.00 93.75 190 ASN A CA 1
ATOM 1588 C C . ASN A 1 190 ? -10.268 0.704 23.007 1.00 93.75 190 ASN A C 1
ATOM 1590 O O . ASN A 1 190 ? -9.187 0.796 22.427 1.00 93.75 190 ASN A O 1
ATOM 1594 N N . PRO A 1 191 ? -10.347 0.289 24.289 1.00 95.06 191 PRO A N 1
ATOM 1595 C CA . PRO A 1 191 ? -9.170 -0.126 25.051 1.00 95.06 191 PRO A CA 1
ATOM 1596 C C . PRO A 1 191 ? -8.506 -1.395 24.508 1.00 95.06 191 PRO A C 1
ATOM 1598 O O . PRO A 1 191 ? -7.307 -1.557 24.698 1.00 95.06 191 PRO A O 1
ATOM 1601 N N . ALA A 1 192 ? -9.248 -2.267 23.814 1.00 94.38 192 ALA A N 1
ATOM 1602 C CA . ALA A 1 192 ? -8.718 -3.536 23.321 1.00 94.38 192 ALA A CA 1
ATOM 1603 C C . ALA A 1 192 ? -7.560 -3.333 22.331 1.00 94.38 192 ALA A C 1
ATOM 1605 O O . ALA A 1 192 ? -6.575 -4.054 22.384 1.00 94.38 192 ALA A O 1
ATOM 1606 N N . PHE A 1 193 ? -7.610 -2.310 21.474 1.00 92.12 193 PHE A N 1
ATOM 1607 C CA . PHE A 1 193 ? -6.512 -2.070 20.530 1.00 92.12 193 PHE A CA 1
ATOM 1608 C C . PHE A 1 193 ? -5.189 -1.726 21.231 1.00 92.12 193 PHE A C 1
ATOM 1610 O O . PHE A 1 193 ? -4.147 -2.191 20.788 1.00 92.12 193 PHE A O 1
ATOM 1617 N N . GLY A 1 194 ? -5.241 -0.973 22.338 1.00 90.69 194 GLY A N 1
ATOM 1618 C CA . GLY A 1 194 ? -4.069 -0.602 23.149 1.00 90.69 194 GLY A CA 1
ATOM 1619 C C . GLY A 1 194 ? -3.623 -1.655 24.158 1.00 90.69 194 GLY A C 1
ATOM 1620 O O . GLY A 1 194 ? -2.613 -1.476 24.826 1.00 90.69 194 GLY A O 1
ATOM 1621 N N . GLN A 1 195 ? -4.384 -2.739 24.299 1.00 94.31 195 GLN A N 1
ATOM 1622 C CA . GLN A 1 195 ? -4.029 -3.881 25.140 1.00 94.31 195 GLN A CA 1
ATOM 1623 C C . GLN A 1 195 ? -3.360 -4.998 24.336 1.00 94.31 195 GLN A C 1
ATOM 1625 O O . GLN A 1 195 ? -2.951 -5.997 24.918 1.00 94.31 195 GLN A O 1
ATOM 1630 N N . LEU A 1 196 ? -3.239 -4.851 23.012 1.00 93.44 196 LEU A N 1
ATOM 1631 C CA . LEU A 1 196 ? -2.534 -5.827 22.194 1.00 93.44 196 LEU A CA 1
ATOM 1632 C C . LEU A 1 196 ? -1.077 -5.944 22.648 1.00 93.44 196 LEU A C 1
ATOM 1634 O O . LEU A 1 196 ? -0.372 -4.955 22.836 1.00 93.44 196 LEU A O 1
ATOM 1638 N N . THR A 1 197 ? -0.626 -7.182 22.795 1.00 92.31 197 THR A N 1
ATOM 1639 C CA . THR A 1 197 ? 0.758 -7.541 23.109 1.00 92.31 197 THR A CA 1
ATOM 1640 C C . THR A 1 197 ? 1.270 -8.516 22.050 1.00 92.31 197 THR A C 1
ATOM 1642 O O . THR A 1 197 ? 0.531 -8.904 21.146 1.00 92.31 197 THR A O 1
ATOM 1645 N N . ASN A 1 198 ? 2.532 -8.939 22.151 1.00 89.75 198 ASN A N 1
ATOM 1646 C CA . ASN A 1 198 ? 3.106 -9.927 21.233 1.00 89.75 198 ASN A CA 1
ATOM 1647 C C . ASN A 1 198 ? 2.764 -11.393 21.604 1.00 89.75 198 ASN A C 1
ATOM 1649 O O . ASN A 1 198 ? 3.401 -12.311 21.095 1.00 89.75 198 ASN A O 1
ATOM 1653 N N . SER A 1 199 ? 1.813 -11.619 22.519 1.00 94.19 199 SER A N 1
ATOM 1654 C CA . SER A 1 199 ? 1.338 -12.949 22.942 1.00 94.19 199 SER A CA 1
ATOM 1655 C C . SER A 1 199 ? 0.185 -13.412 22.053 1.00 94.19 199 SER A C 1
ATOM 1657 O O . SER A 1 199 ? -0.830 -12.716 21.918 1.00 94.19 199 SER A O 1
ATOM 1659 N N . ARG A 1 200 ? 0.316 -14.609 21.468 1.00 93.12 200 ARG A N 1
ATOM 1660 C CA . ARG A 1 200 ? -0.731 -15.190 20.618 1.00 93.12 200 ARG A CA 1
ATOM 1661 C C . ARG A 1 200 ? -1.979 -15.519 21.428 1.00 93.12 200 ARG A C 1
ATOM 1663 O O . ARG A 1 200 ? -3.094 -15.282 20.959 1.00 93.12 200 ARG A O 1
ATOM 1670 N N . ARG A 1 201 ? -1.811 -16.033 22.647 1.00 94.56 201 ARG A N 1
ATOM 1671 C CA . ARG A 1 201 ? -2.939 -16.341 23.527 1.00 94.56 201 ARG A CA 1
ATOM 1672 C C . ARG A 1 201 ? -3.719 -15.079 23.888 1.00 94.56 201 ARG A C 1
ATOM 1674 O O . ARG A 1 201 ? -4.942 -15.053 23.740 1.00 94.56 201 ARG A O 1
ATOM 1681 N N . HIS A 1 202 ? -3.017 -14.017 24.287 1.00 95.12 202 HIS A N 1
ATOM 1682 C CA . HIS A 1 202 ? -3.653 -12.752 24.643 1.00 95.12 202 HIS A CA 1
ATOM 1683 C C . HIS A 1 202 ? -4.394 -12.127 23.454 1.00 95.12 202 HIS A C 1
ATOM 1685 O O . HIS A 1 202 ? -5.520 -11.649 23.612 1.00 95.12 202 HIS A O 1
ATOM 1691 N N . LEU A 1 203 ? -3.811 -12.199 22.250 1.00 95.69 203 LEU A N 1
ATOM 1692 C CA . LEU A 1 203 ? -4.464 -11.774 21.011 1.00 95.69 203 LEU A CA 1
ATOM 1693 C C . LEU A 1 203 ? -5.803 -12.494 20.800 1.00 95.69 203 LEU A C 1
ATOM 1695 O O . LEU A 1 203 ? -6.811 -11.835 20.536 1.00 95.69 203 LEU A O 1
ATOM 1699 N N . ILE A 1 204 ? -5.834 -13.826 20.907 1.00 95.94 204 ILE A N 1
ATOM 1700 C CA . ILE A 1 204 ? -7.049 -14.624 20.674 1.00 95.94 204 ILE A CA 1
ATOM 1701 C C . ILE A 1 204 ? -8.126 -14.289 21.712 1.00 95.94 204 ILE A C 1
ATOM 1703 O O . ILE A 1 204 ? -9.286 -14.063 21.351 1.00 95.94 204 ILE A O 1
ATOM 1707 N N . GLU A 1 205 ? -7.754 -14.208 22.991 1.00 96.25 205 GLU A N 1
ATOM 1708 C CA . GLU A 1 205 ? -8.671 -13.858 24.081 1.00 96.25 205 GLU A CA 1
ATOM 1709 C C . GLU A 1 205 ? -9.286 -12.467 23.872 1.00 96.25 205 GLU A C 1
ATOM 1711 O O . GLU A 1 205 ? -10.502 -12.279 23.990 1.00 96.25 205 GLU A O 1
ATOM 1716 N N . LEU A 1 206 ? -8.457 -11.481 23.524 1.00 96.94 206 LEU A N 1
ATOM 1717 C CA . LEU A 1 206 ? -8.895 -10.107 23.316 1.00 96.94 206 LEU A CA 1
ATOM 1718 C C . LEU A 1 206 ? -9.750 -9.958 22.055 1.00 96.94 206 LEU A C 1
ATOM 1720 O O . LEU A 1 206 ? -10.789 -9.295 22.079 1.00 96.94 206 LEU A O 1
ATOM 1724 N N . THR A 1 207 ? -9.360 -10.630 20.974 1.00 97.19 207 THR A N 1
ATOM 1725 C CA . THR A 1 207 ? -10.120 -10.653 19.721 1.00 97.19 207 THR A CA 1
ATOM 1726 C C . THR A 1 207 ? -11.493 -11.284 19.927 1.00 97.19 207 THR A C 1
ATOM 1728 O O . THR A 1 207 ? -12.492 -10.722 19.483 1.00 97.19 207 THR A O 1
ATOM 1731 N N . SER A 1 208 ? -11.575 -12.380 20.685 1.00 97.69 208 SER A N 1
ATOM 1732 C CA . SER A 1 208 ? -12.842 -13.043 21.023 1.00 97.69 208 SER A CA 1
ATOM 1733 C C . SER A 1 208 ? -13.794 -12.118 21.788 1.00 97.69 208 SER A C 1
ATOM 1735 O O . SER A 1 208 ? -14.988 -12.071 21.489 1.00 97.69 208 SER A O 1
ATOM 1737 N N . LYS A 1 209 ? -13.274 -11.306 22.723 1.00 97.25 209 LYS A N 1
ATOM 1738 C CA . LYS A 1 209 ? -14.071 -10.278 23.421 1.00 97.25 209 LYS A CA 1
ATOM 1739 C C . LYS A 1 209 ? -14.615 -9.233 22.446 1.00 97.25 209 LYS A C 1
ATOM 1741 O O . LYS A 1 209 ? -15.804 -8.925 22.482 1.00 97.25 209 LYS A O 1
ATOM 1746 N N . VAL A 1 210 ? -13.770 -8.724 21.545 1.00 97.88 210 VAL A N 1
ATOM 1747 C CA . VAL A 1 210 ? -14.184 -7.740 20.529 1.00 97.88 210 VAL A CA 1
ATOM 1748 C C . VAL A 1 210 ? -15.230 -8.321 19.576 1.00 97.88 210 VAL A C 1
ATOM 1750 O O . VAL A 1 210 ? -16.217 -7.644 19.287 1.00 97.88 210 VAL A O 1
ATOM 1753 N N . ILE A 1 211 ? -15.080 -9.578 19.151 1.00 98.12 211 ILE A N 1
ATOM 1754 C CA . ILE A 1 211 ? -16.093 -10.300 18.366 1.00 98.12 211 ILE A CA 1
ATOM 1755 C C . ILE A 1 211 ? -17.423 -10.344 19.126 1.00 98.12 211 ILE A C 1
ATOM 1757 O O . ILE A 1 211 ? -18.465 -10.028 18.550 1.00 98.12 211 ILE A O 1
ATOM 1761 N N . GLY A 1 212 ? -17.396 -10.671 20.422 1.00 97.56 212 GLY A N 1
ATOM 1762 C CA . GLY A 1 212 ? -18.575 -10.658 21.289 1.00 97.56 212 GLY A CA 1
ATOM 1763 C C . GLY A 1 212 ? -19.283 -9.299 21.312 1.00 97.56 212 GLY A C 1
ATOM 1764 O O . GLY A 1 212 ? -20.490 -9.234 21.081 1.00 97.56 212 GLY A O 1
ATOM 1765 N N . TYR A 1 213 ? -18.538 -8.208 21.513 1.00 97.25 213 TYR A N 1
ATOM 1766 C CA . TYR A 1 213 ? -19.091 -6.845 21.532 1.00 97.25 213 TYR A CA 1
ATOM 1767 C C . TYR A 1 213 ? -19.687 -6.423 20.186 1.00 97.25 213 TYR A C 1
ATOM 1769 O O . TYR A 1 213 ? -20.747 -5.800 20.142 1.00 97.25 213 TYR A O 1
ATOM 1777 N N . ILE A 1 214 ? -19.046 -6.787 19.072 1.00 97.38 214 ILE A N 1
ATOM 1778 C CA . ILE A 1 214 ? -19.572 -6.499 17.733 1.00 97.38 214 ILE A CA 1
ATOM 1779 C C . ILE A 1 214 ? -20.838 -7.325 17.467 1.00 97.3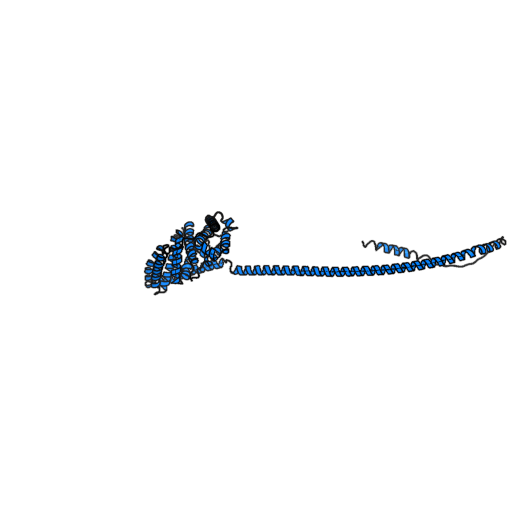8 214 ILE A C 1
ATOM 1781 O O . ILE A 1 214 ? -21.828 -6.778 16.982 1.00 97.38 214 ILE A O 1
ATOM 1785 N N . ASN A 1 215 ? -20.862 -8.610 17.829 1.00 97.19 215 ASN A N 1
ATOM 1786 C CA . ASN A 1 215 ? -22.031 -9.473 17.630 1.00 97.19 215 ASN A CA 1
ATOM 1787 C C . ASN A 1 215 ? -23.282 -8.957 18.357 1.00 97.19 215 ASN A C 1
ATOM 1789 O O . ASN A 1 215 ? -24.375 -9.051 17.805 1.00 97.19 215 ASN A O 1
ATOM 1793 N N . GLN A 1 216 ? -23.134 -8.331 19.529 1.00 95.31 216 GLN A N 1
ATOM 1794 C CA . GLN A 1 216 ? -24.255 -7.711 20.253 1.00 95.31 216 GLN A CA 1
ATOM 1795 C C . GLN A 1 216 ? -24.941 -6.583 19.462 1.00 95.31 216 GLN A C 1
ATOM 1797 O O . GLN A 1 216 ? -26.107 -6.284 19.696 1.00 95.31 216 GLN A O 1
ATOM 1802 N N . THR A 1 217 ? -24.250 -5.970 18.497 1.00 95.19 217 THR A N 1
ATOM 1803 C CA . THR A 1 217 ? -24.809 -4.889 17.668 1.00 95.19 217 THR A CA 1
ATOM 1804 C C . THR A 1 217 ? -25.544 -5.384 16.421 1.00 95.19 217 THR A C 1
ATOM 1806 O O . THR A 1 217 ? -26.257 -4.601 15.799 1.00 95.19 217 THR A O 1
ATOM 1809 N N . LYS A 1 218 ? -25.427 -6.676 16.064 1.00 94.44 218 LYS A N 1
ATOM 1810 C CA . LYS A 1 218 ? -26.029 -7.251 14.841 1.00 94.44 218 LYS A CA 1
ATOM 1811 C C . LYS A 1 218 ? -27.555 -7.167 14.802 1.00 94.44 218 LYS A C 1
ATOM 1813 O O . LYS A 1 218 ? -28.126 -7.190 13.718 1.00 94.44 218 LYS A O 1
ATOM 1818 N N . VAL A 1 219 ? -28.201 -7.028 15.962 1.00 92.50 219 VAL A N 1
ATOM 1819 C CA . VAL A 1 219 ? -29.659 -6.853 16.080 1.00 92.50 219 VAL A CA 1
ATOM 1820 C C . VAL A 1 219 ? -30.141 -5.622 15.302 1.00 92.50 219 VAL A C 1
ATOM 1822 O O . VAL A 1 219 ? -31.242 -5.624 14.761 1.00 92.50 219 VAL A O 1
ATOM 1825 N N . GLN A 1 220 ? -29.312 -4.579 15.211 1.00 93.75 220 GLN A N 1
ATOM 1826 C CA . GLN A 1 220 ? -29.620 -3.347 14.490 1.00 93.75 220 GLN A CA 1
ATOM 1827 C C . GLN A 1 220 ? -28.582 -3.137 13.375 1.00 93.75 220 GLN A C 1
ATOM 1829 O O . GLN A 1 220 ? -27.454 -2.726 13.665 1.00 93.75 220 GLN A O 1
ATOM 1834 N N . PRO A 1 221 ? -28.933 -3.359 12.090 1.00 94.69 221 PRO A N 1
ATOM 1835 C CA . PRO A 1 221 ? -27.972 -3.332 10.981 1.00 94.69 221 PRO A CA 1
ATOM 1836 C C . PRO A 1 221 ? -27.134 -2.050 10.904 1.00 94.69 221 PRO A C 1
ATOM 1838 O O . PRO A 1 221 ? -25.934 -2.088 10.636 1.00 94.69 221 PRO A O 1
ATOM 1841 N N . LEU A 1 222 ? -27.756 -0.907 11.191 1.00 95.44 222 LEU A N 1
ATOM 1842 C CA . LEU A 1 222 ? -27.094 0.391 11.160 1.00 95.44 222 LEU A CA 1
ATOM 1843 C C . LEU A 1 222 ? -26.092 0.567 12.321 1.00 95.44 222 LEU A C 1
ATOM 1845 O O . LEU A 1 222 ? -24.990 1.075 12.107 1.00 95.44 222 LEU A O 1
ATOM 1849 N N . ALA A 1 223 ? -26.424 0.088 13.527 1.00 96.00 223 ALA A N 1
ATOM 1850 C CA . ALA A 1 223 ? -25.500 0.067 14.666 1.00 96.00 223 ALA A CA 1
ATOM 1851 C C . ALA A 1 223 ? -24.314 -0.875 14.407 1.00 96.00 223 ALA A C 1
ATOM 1853 O O . ALA A 1 223 ? -23.172 -0.539 14.723 1.00 96.00 223 ALA A O 1
ATOM 1854 N N . TYR A 1 224 ? -24.573 -2.017 13.769 1.00 97.25 224 TYR A N 1
ATOM 1855 C CA . TYR A 1 224 ? -23.547 -2.971 13.365 1.00 97.25 224 TYR A CA 1
ATOM 1856 C C . TYR A 1 224 ? -22.548 -2.377 12.361 1.00 97.25 224 TYR A C 1
ATOM 1858 O O . TYR A 1 224 ? -21.339 -2.373 12.600 1.00 97.25 224 TYR A O 1
ATOM 1866 N N . GLN A 1 225 ? -23.027 -1.771 11.274 1.00 97.62 225 GLN A N 1
ATOM 1867 C CA . GLN A 1 225 ? -22.144 -1.094 10.318 1.00 97.62 225 GLN A CA 1
ATOM 1868 C C . GLN A 1 225 ? -21.367 0.059 10.967 1.00 97.62 225 GLN A C 1
ATOM 1870 O O . GLN A 1 225 ? -20.198 0.301 10.649 1.00 97.62 225 GLN A O 1
ATOM 1875 N N . TRP A 1 226 ? -21.992 0.767 11.909 1.00 97.69 226 TRP A N 1
ATOM 1876 C CA . TRP A 1 226 ? -21.337 1.833 12.653 1.00 97.69 226 TRP A CA 1
ATOM 1877 C C . TRP A 1 226 ? -20.220 1.314 13.557 1.00 97.69 226 TRP A C 1
ATOM 1879 O O . TRP A 1 226 ? -19.144 1.921 13.583 1.00 97.69 226 TRP A O 1
ATOM 1889 N N . ILE A 1 227 ? -20.425 0.191 14.259 1.00 97.69 227 ILE A N 1
ATOM 1890 C CA . ILE A 1 227 ? -19.383 -0.370 15.122 1.00 97.69 227 ILE A CA 1
ATOM 1891 C C . ILE A 1 227 ? -18.232 -0.946 14.297 1.00 97.69 227 ILE A C 1
ATOM 1893 O O . ILE A 1 227 ? -17.083 -0.716 14.654 1.00 97.69 227 ILE A O 1
ATOM 1897 N N . LEU A 1 228 ? -18.496 -1.575 13.146 1.00 98.00 228 LEU A N 1
ATOM 1898 C CA . LEU A 1 228 ? -17.440 -2.007 12.221 1.00 98.00 228 LEU A CA 1
ATOM 1899 C C . LEU A 1 228 ? -16.619 -0.822 11.708 1.00 98.00 228 LEU A C 1
ATOM 1901 O O . LEU A 1 228 ? -15.387 -0.847 11.706 1.00 98.00 228 LEU A O 1
ATOM 1905 N N . ASN A 1 229 ? -17.295 0.263 11.334 1.00 97.81 229 ASN A N 1
ATOM 1906 C CA . ASN A 1 229 ? -16.644 1.504 10.949 1.00 97.81 229 ASN A CA 1
ATOM 1907 C C . ASN A 1 229 ? -15.787 2.091 12.084 1.00 97.81 229 ASN A C 1
ATOM 1909 O O . ASN A 1 229 ? -14.695 2.609 11.833 1.00 97.81 229 ASN A O 1
ATOM 1913 N N . PHE A 1 230 ? -16.269 2.024 13.327 1.00 97.69 230 PHE A N 1
ATOM 1914 C CA . PHE A 1 230 ? -15.515 2.433 14.508 1.00 97.69 230 PHE A CA 1
ATOM 1915 C C . PHE A 1 230 ? -14.286 1.542 14.735 1.00 97.69 230 PHE A C 1
ATOM 1917 O O . PHE A 1 230 ? -13.190 2.072 14.906 1.00 97.69 230 PHE A O 1
ATOM 1924 N N . THR A 1 231 ? -14.435 0.222 14.645 1.00 98.06 231 THR A N 1
ATOM 1925 C CA . THR A 1 231 ? -13.342 -0.757 14.733 1.00 98.06 231 THR A CA 1
ATOM 1926 C C . THR A 1 231 ? -12.268 -0.473 13.682 1.00 98.06 231 THR A C 1
ATOM 1928 O O . THR A 1 231 ? -11.096 -0.338 14.023 1.00 98.06 231 THR A O 1
ATOM 1931 N N . ALA A 1 232 ? -12.653 -0.242 12.423 1.00 98.12 232 ALA A N 1
ATOM 1932 C CA . ALA A 1 232 ? -11.720 0.135 11.360 1.00 98.12 232 ALA A CA 1
ATOM 1933 C C . ALA A 1 232 ? -10.994 1.469 11.638 1.00 98.12 232 ALA A C 1
ATOM 1935 O O . ALA A 1 232 ? -9.802 1.604 11.346 1.00 98.12 232 ALA A O 1
ATOM 1936 N N . LYS A 1 233 ? -11.681 2.468 12.227 1.00 97.44 233 LYS A N 1
ATOM 1937 C CA . LYS A 1 233 ? -11.033 3.707 12.709 1.00 97.44 233 LYS A CA 1
ATOM 1938 C C . LYS A 1 233 ? -10.024 3.412 13.819 1.00 97.44 233 LYS A C 1
ATOM 1940 O O . LYS A 1 233 ? -8.949 4.007 13.792 1.00 97.44 233 LYS A O 1
ATOM 1945 N N . GLY A 1 234 ? -10.379 2.541 14.763 1.00 97.44 234 GLY A N 1
ATOM 1946 C CA . GLY A 1 234 ? -9.541 2.120 15.885 1.00 97.44 234 GLY A CA 1
ATOM 1947 C C . GLY A 1 234 ? -8.245 1.470 15.417 1.00 97.44 234 GLY A C 1
ATOM 1948 O O . GLY A 1 234 ? -7.178 1.962 15.763 1.00 97.44 234 GLY A O 1
ATOM 1949 N N . LEU A 1 235 ? -8.331 0.483 14.521 1.00 98.00 235 LEU A N 1
ATOM 1950 C CA . LEU A 1 235 ? -7.167 -0.178 13.915 1.00 98.00 235 LEU A CA 1
ATOM 1951 C C . LEU A 1 235 ? -6.220 0.828 13.237 1.00 98.00 235 LEU A C 1
ATOM 1953 O O . LEU A 1 235 ? -5.028 0.865 13.529 1.00 98.00 235 LEU A O 1
ATOM 1957 N N . CYS A 1 236 ? -6.751 1.723 12.392 1.00 97.94 236 CYS A N 1
ATOM 1958 C CA . CYS A 1 236 ? -5.932 2.761 11.754 1.00 97.94 236 CYS A CA 1
ATOM 1959 C C . CYS A 1 236 ? -5.305 3.718 12.779 1.00 97.94 236 CYS A C 1
ATOM 1961 O O . CYS A 1 236 ? -4.183 4.180 12.601 1.00 97.94 236 CYS A O 1
ATOM 1963 N N . LYS A 1 237 ? -6.050 4.080 13.829 1.00 97.06 237 LYS A N 1
ATOM 1964 C CA . LYS A 1 237 ? -5.571 4.987 14.876 1.00 97.06 237 LYS A CA 1
ATOM 1965 C C . LYS A 1 237 ? -4.455 4.340 15.692 1.00 97.06 237 LYS A C 1
ATOM 1967 O O . LYS A 1 237 ? -3.508 5.038 16.036 1.00 97.06 237 LYS A O 1
ATOM 1972 N N . GLN A 1 238 ? -4.561 3.042 15.946 1.00 97.12 238 GLN A N 1
ATOM 1973 C CA . GLN A 1 238 ? -3.551 2.265 16.643 1.00 97.12 238 GLN A CA 1
ATOM 1974 C C . GLN A 1 238 ? -2.256 2.181 15.838 1.00 97.12 238 GLN A C 1
ATOM 1976 O O . GLN A 1 238 ? -1.189 2.469 16.372 1.00 97.12 238 GLN A O 1
ATOM 1981 N N . ALA A 1 239 ? -2.354 1.934 14.530 1.00 97.69 239 ALA A N 1
ATOM 1982 C CA . ALA A 1 239 ? -1.203 1.957 13.631 1.00 97.69 239 ALA A CA 1
ATOM 1983 C C . ALA A 1 239 ? -0.484 3.324 13.614 1.00 97.69 239 ALA A C 1
ATOM 1985 O O . ALA A 1 239 ? 0.740 3.394 13.649 1.00 97.69 239 ALA A O 1
ATOM 1986 N N . GLU A 1 240 ? -1.234 4.432 13.639 1.00 96.44 240 GLU A N 1
ATOM 1987 C CA . GLU A 1 240 ? -0.663 5.789 13.701 1.00 96.44 240 GLU A CA 1
ATOM 1988 C C . GLU A 1 240 ? 0.040 6.124 15.028 1.00 96.44 240 GLU A C 1
ATOM 1990 O O . GLU A 1 240 ? 0.765 7.121 15.087 1.00 96.44 240 GLU A O 1
ATOM 1995 N N . LEU A 1 241 ? -0.252 5.384 16.101 1.00 95.12 241 LEU A N 1
ATOM 1996 C CA . LEU A 1 241 ? 0.250 5.657 17.446 1.00 95.12 241 LEU A CA 1
ATOM 1997 C C . LEU A 1 241 ? 1.343 4.670 17.848 1.00 95.12 241 LEU A C 1
ATOM 1999 O O . LEU A 1 241 ? 2.459 5.098 18.119 1.00 95.12 241 LEU A O 1
ATOM 2003 N N . GLU A 1 242 ? 1.029 3.377 17.871 1.00 95.31 242 GLU A N 1
ATOM 2004 C CA . GLU A 1 242 ? 1.927 2.341 18.381 1.00 95.31 242 GLU A CA 1
ATOM 2005 C C . GLU A 1 242 ? 2.849 1.784 17.306 1.00 95.31 242 GLU A C 1
ATOM 2007 O O . GLU A 1 242 ? 4.056 1.769 17.522 1.00 95.31 242 GLU A O 1
ATOM 2012 N N . CYS A 1 243 ? 2.339 1.423 16.122 1.00 95.38 243 CYS A N 1
ATOM 2013 C CA . CYS A 1 243 ? 3.199 0.920 15.039 1.00 95.38 243 CYS A CA 1
ATOM 2014 C C . CYS A 1 243 ? 4.197 1.980 14.552 1.00 95.38 243 CYS A C 1
ATOM 2016 O O . CYS A 1 243 ? 5.257 1.641 14.041 1.00 95.38 243 CYS A O 1
ATOM 2018 N N . ARG A 1 244 ? 3.878 3.265 14.749 1.00 92.62 244 ARG A N 1
ATOM 2019 C CA . ARG A 1 244 ? 4.803 4.381 14.533 1.00 92.62 244 ARG A CA 1
ATOM 2020 C C . ARG A 1 244 ? 6.063 4.277 15.400 1.00 92.62 244 ARG A C 1
ATOM 2022 O O . ARG A 1 244 ? 7.151 4.557 14.916 1.00 92.62 244 ARG A O 1
ATOM 2029 N N . VAL A 1 245 ? 5.909 3.956 16.685 1.00 92.50 245 VAL A N 1
ATOM 2030 C CA . VAL A 1 245 ? 7.025 3.932 17.651 1.00 92.50 245 VAL A CA 1
ATOM 2031 C C . VAL A 1 245 ? 7.640 2.542 17.806 1.00 92.50 245 VAL A C 1
ATOM 2033 O O . VAL A 1 245 ? 8.806 2.431 18.170 1.00 92.50 245 VAL A O 1
ATOM 2036 N N . LYS A 1 246 ? 6.852 1.497 17.542 1.00 93.31 246 LYS A N 1
ATOM 2037 C CA . LYS A 1 246 ? 7.197 0.078 17.653 1.00 93.31 246 LYS A CA 1
ATOM 2038 C C . LYS A 1 246 ? 6.602 -0.678 16.461 1.00 93.31 246 LYS A C 1
ATOM 2040 O O . LYS A 1 246 ? 5.498 -1.224 16.579 1.00 93.31 246 LYS A O 1
ATOM 2045 N N . PRO A 1 247 ? 7.268 -0.672 15.293 1.00 92.38 247 PRO A N 1
ATOM 2046 C CA . PRO A 1 247 ? 6.762 -1.313 14.079 1.00 92.38 247 PRO A CA 1
ATOM 2047 C C . PRO A 1 247 ? 6.395 -2.793 14.255 1.00 92.38 247 PRO A C 1
ATOM 2049 O O . PRO A 1 247 ? 5.471 -3.270 13.600 1.00 92.38 247 PRO A O 1
ATOM 2052 N N . GLU A 1 248 ? 7.028 -3.505 15.189 1.00 92.94 248 GLU A N 1
ATOM 2053 C CA . GLU A 1 248 ? 6.707 -4.887 15.558 1.00 92.94 248 GLU A CA 1
ATOM 2054 C C . GLU A 1 248 ? 5.248 -5.080 16.014 1.00 92.94 248 GLU A C 1
ATOM 2056 O O . GLU A 1 248 ? 4.654 -6.128 15.761 1.00 92.94 248 GLU A O 1
ATOM 2061 N N . MET A 1 249 ? 4.613 -4.044 16.581 1.00 94.88 249 MET A N 1
ATOM 2062 C CA . MET A 1 249 ? 3.199 -4.077 16.981 1.00 94.88 249 MET A CA 1
ATOM 2063 C C . MET A 1 249 ? 2.239 -4.166 15.787 1.00 94.88 249 MET A C 1
ATOM 2065 O O . MET A 1 249 ? 1.055 -4.457 15.963 1.00 94.88 249 MET A O 1
ATOM 2069 N N . ALA A 1 250 ? 2.726 -3.958 14.560 1.00 95.81 250 ALA A N 1
ATOM 2070 C CA . ALA A 1 250 ? 1.944 -4.192 13.352 1.00 95.81 250 ALA A CA 1
ATOM 2071 C C . ALA A 1 250 ? 1.542 -5.666 13.184 1.00 95.81 250 ALA A C 1
ATOM 2073 O O . ALA A 1 250 ? 0.513 -5.925 12.562 1.00 95.81 250 ALA A O 1
ATOM 2074 N N . ILE A 1 251 ? 2.310 -6.614 13.742 1.00 94.50 251 ILE A N 1
ATOM 2075 C CA . ILE A 1 251 ? 2.028 -8.056 13.658 1.00 94.50 251 ILE A CA 1
ATOM 2076 C C . ILE A 1 251 ? 0.717 -8.404 14.384 1.00 94.50 251 ILE A C 1
ATOM 2078 O O . ILE A 1 251 ? -0.242 -8.767 13.698 1.00 94.50 251 ILE A O 1
ATOM 2082 N N . PRO A 1 252 ? 0.604 -8.248 15.722 1.00 95.50 252 PRO A N 1
ATOM 2083 C CA . PRO A 1 252 ? -0.627 -8.596 16.431 1.00 95.50 252 PRO A CA 1
ATOM 2084 C C . PRO A 1 252 ? -1.823 -7.754 15.968 1.00 95.50 252 PRO A C 1
ATOM 2086 O O . PRO A 1 252 ? -2.948 -8.248 15.928 1.00 95.50 252 PRO A O 1
ATOM 2089 N N . LEU A 1 253 ? -1.602 -6.501 15.548 1.00 96.62 253 LEU A N 1
ATOM 2090 C CA . LEU A 1 253 ? -2.666 -5.648 15.016 1.00 96.62 253 LEU A CA 1
ATOM 2091 C C . LEU A 1 253 ? -3.222 -6.164 13.676 1.00 96.62 253 LEU A C 1
ATOM 2093 O O . LEU A 1 253 ? -4.439 -6.159 13.472 1.00 96.62 253 LEU A O 1
ATOM 2097 N N . ALA A 1 254 ? -2.354 -6.608 12.760 1.00 95.50 254 ALA A N 1
ATOM 2098 C CA . ALA A 1 254 ? -2.757 -7.201 11.484 1.00 95.50 254 ALA A CA 1
ATOM 2099 C C . ALA A 1 254 ? -3.442 -8.557 11.672 1.00 95.50 254 ALA A C 1
ATOM 2101 O O . ALA A 1 254 ? -4.463 -8.811 11.032 1.00 95.50 254 ALA A O 1
ATOM 2102 N N . GLU A 1 255 ? -2.937 -9.399 12.575 1.00 94.25 255 GLU A N 1
ATOM 2103 C CA . GLU A 1 255 ? -3.588 -10.668 12.906 1.00 94.25 255 GLU A CA 1
ATOM 2104 C C . GLU A 1 255 ? -4.975 -10.454 13.524 1.00 94.25 255 GLU A C 1
ATOM 2106 O O . GLU A 1 255 ? -5.937 -11.083 13.083 1.00 94.25 255 GLU A O 1
ATOM 2111 N N . MET A 1 256 ? -5.127 -9.495 14.448 1.00 95.69 256 MET A N 1
ATOM 2112 C CA . MET A 1 256 ? -6.441 -9.115 14.981 1.00 95.69 256 MET A CA 1
ATOM 2113 C C . MET A 1 256 ? -7.395 -8.680 13.862 1.00 95.69 256 MET A C 1
ATOM 2115 O O . MET A 1 256 ? -8.546 -9.109 13.825 1.00 95.69 256 MET A O 1
ATOM 2119 N N . ALA A 1 257 ? -6.935 -7.827 12.941 1.00 96.25 257 ALA A N 1
ATOM 2120 C CA . ALA A 1 257 ? -7.758 -7.340 11.835 1.00 96.25 257 ALA A CA 1
ATOM 2121 C C . ALA A 1 257 ? -8.255 -8.483 10.936 1.00 96.25 257 ALA A C 1
ATOM 2123 O O . ALA A 1 257 ? -9.400 -8.452 10.484 1.00 96.25 257 ALA A O 1
ATOM 2124 N N . HIS A 1 258 ? -7.421 -9.498 10.711 1.00 94.62 258 HIS A N 1
ATOM 2125 C CA . HIS A 1 258 ? -7.789 -10.680 9.941 1.00 94.62 258 HIS A CA 1
ATOM 2126 C C . HIS A 1 258 ? -8.780 -11.584 10.664 1.00 94.62 258 HIS A C 1
ATOM 2128 O O . HIS A 1 258 ? -9.812 -11.900 10.080 1.00 94.62 258 HIS A O 1
ATOM 2134 N N . LEU A 1 259 ? -8.534 -11.912 11.934 1.00 94.75 259 LEU A N 1
ATOM 2135 C CA . LEU A 1 259 ? -9.465 -12.696 12.757 1.00 94.75 259 LEU A CA 1
ATOM 2136 C C . LEU A 1 259 ? -10.841 -12.018 12.856 1.00 94.75 259 LEU A C 1
ATOM 2138 O O . LEU A 1 259 ? -11.884 -12.665 12.777 1.00 94.75 259 LEU A O 1
ATOM 2142 N N . LEU A 1 260 ? -10.862 -10.687 12.979 1.00 96.12 260 LEU A N 1
ATOM 2143 C CA . LEU A 1 260 ? -12.104 -9.920 12.924 1.00 96.12 260 LEU A CA 1
ATOM 2144 C C . LEU A 1 260 ? -12.760 -9.993 11.540 1.00 96.12 260 LEU A C 1
ATOM 2146 O O . LEU A 1 260 ? -13.982 -10.065 11.465 1.00 96.12 260 LEU A O 1
ATOM 2150 N N . ASN A 1 261 ? -11.988 -9.979 10.451 1.00 95.31 261 ASN A N 1
ATOM 2151 C CA . ASN A 1 261 ? -12.543 -10.067 9.101 1.00 95.31 261 ASN A CA 1
ATOM 2152 C C . ASN A 1 261 ? -13.090 -11.457 8.764 1.00 95.31 261 ASN A C 1
ATOM 2154 O O . ASN A 1 261 ? -14.065 -11.553 8.031 1.00 95.31 261 ASN A O 1
ATOM 2158 N N . GLU A 1 262 ? -12.510 -12.526 9.302 1.00 94.06 262 GLU A N 1
ATOM 2159 C CA . GLU A 1 262 ? -13.074 -13.875 9.166 1.00 94.06 262 GLU A CA 1
ATOM 2160 C C . GLU A 1 262 ? -14.492 -13.948 9.747 1.00 94.06 262 GLU A C 1
ATOM 2162 O O . GLU A 1 262 ? -15.368 -14.594 9.178 1.00 94.06 262 GLU A O 1
ATOM 2167 N N . GLN A 1 263 ? -14.741 -13.234 10.849 1.00 95.56 263 GLN A N 1
ATOM 2168 C CA . GLN A 1 263 ? -16.065 -13.147 11.473 1.00 95.56 263 GLN A CA 1
ATOM 2169 C C . GLN A 1 263 ? -16.974 -12.079 10.844 1.00 95.56 263 GLN A C 1
ATOM 2171 O O . GLN A 1 263 ? -18.201 -12.198 10.897 1.00 95.56 263 GLN A O 1
ATOM 2176 N N . PHE A 1 264 ? -16.386 -11.025 10.273 1.00 96.00 264 PHE A N 1
ATOM 2177 C CA . PHE A 1 264 ? -17.075 -9.876 9.680 1.00 96.00 264 PHE A CA 1
ATOM 2178 C C . PHE A 1 264 ? -16.438 -9.517 8.318 1.00 96.00 264 PHE A C 1
ATOM 2180 O O . PHE A 1 264 ? -15.644 -8.571 8.249 1.00 96.00 264 PHE A O 1
ATOM 2187 N N . PRO A 1 265 ? -16.748 -10.259 7.233 1.00 94.38 265 PRO A N 1
ATOM 2188 C CA . PRO A 1 265 ? -16.047 -10.169 5.943 1.00 94.38 265 PRO A CA 1
ATOM 2189 C C . PRO A 1 265 ? -16.049 -8.790 5.272 1.00 94.38 265 PRO A C 1
ATOM 2191 O O . PRO A 1 265 ? -15.204 -8.501 4.424 1.00 94.38 265 PRO A O 1
ATOM 2194 N N . GLU A 1 266 ? -16.988 -7.920 5.632 1.00 94.44 266 GLU A N 1
ATOM 2195 C CA . GLU A 1 266 ? -17.072 -6.542 5.160 1.00 94.44 266 GLU A CA 1
ATOM 2196 C C . GLU A 1 266 ? -16.059 -5.592 5.822 1.00 94.44 266 GLU A C 1
ATOM 2198 O O . GLU A 1 266 ? -15.801 -4.513 5.278 1.00 94.44 266 GLU A O 1
ATOM 2203 N N . LEU A 1 267 ? -15.478 -5.957 6.974 1.00 96.31 267 LEU A N 1
ATOM 2204 C CA . LEU A 1 267 ? -14.642 -5.074 7.792 1.00 96.31 267 LEU A CA 1
ATOM 2205 C C . LEU A 1 267 ? -13.469 -4.506 6.992 1.00 96.31 267 LEU A C 1
ATOM 2207 O O . LEU A 1 267 ? -13.287 -3.286 6.925 1.00 96.31 267 LEU A O 1
ATOM 2211 N N . ILE A 1 268 ? -12.678 -5.376 6.369 1.00 95.81 268 ILE A N 1
ATOM 2212 C CA . ILE A 1 268 ? -11.503 -4.975 5.602 1.00 95.81 268 ILE A CA 1
ATOM 2213 C C . ILE A 1 268 ? -11.895 -4.238 4.313 1.00 95.81 268 ILE A C 1
ATOM 2215 O O . ILE A 1 268 ? -11.516 -3.068 4.172 1.00 95.81 268 ILE A O 1
ATOM 2219 N N . PRO A 1 269 ? -12.647 -4.848 3.373 1.00 94.44 269 PRO A N 1
ATOM 2220 C CA . PRO A 1 269 ? -12.889 -4.239 2.068 1.00 94.44 269 PRO A CA 1
ATOM 2221 C C . PRO A 1 269 ? -13.779 -2.994 2.136 1.00 94.44 269 PRO A C 1
ATOM 2223 O O . PRO A 1 269 ? -13.534 -2.038 1.402 1.00 94.44 269 PRO A O 1
ATOM 2226 N N . GLN A 1 270 ? -14.799 -2.965 3.004 1.00 95.25 270 GLN A N 1
ATOM 2227 C CA . GLN A 1 270 ? -15.766 -1.863 3.013 1.00 95.25 270 GLN A CA 1
ATOM 2228 C C . GLN A 1 270 ? -15.404 -0.722 3.964 1.00 95.25 270 GLN A C 1
ATOM 2230 O O . GLN A 1 270 ? -15.859 0.402 3.727 1.00 95.25 270 GLN A O 1
ATOM 2235 N N . PHE A 1 271 ? -14.627 -0.986 5.024 1.00 97.75 271 PHE A N 1
ATOM 2236 C CA . PHE A 1 271 ? -14.335 0.002 6.068 1.00 97.75 271 PHE A CA 1
ATOM 2237 C C . PHE A 1 271 ? -12.840 0.265 6.268 1.00 97.75 271 PHE A C 1
ATOM 2239 O O . PHE A 1 271 ? -12.445 1.432 6.318 1.00 97.75 271 PHE A O 1
ATOM 2246 N N . LEU A 1 272 ? -11.998 -0.767 6.378 1.00 97.62 272 LEU A N 1
ATOM 2247 C CA . LEU A 1 272 ? -10.576 -0.591 6.692 1.00 97.62 272 LEU A CA 1
ATOM 2248 C C . LEU A 1 272 ? -9.778 -0.036 5.511 1.00 97.62 272 LEU A C 1
ATOM 2250 O O . LEU A 1 272 ? -9.112 0.986 5.664 1.00 97.62 272 LEU A O 1
ATOM 2254 N N . ILE A 1 273 ? -9.873 -0.657 4.332 1.00 96.50 273 ILE A N 1
ATOM 2255 C CA . ILE A 1 273 ? -9.109 -0.252 3.142 1.00 96.50 273 ILE A CA 1
ATOM 2256 C C . ILE A 1 273 ? -9.416 1.197 2.725 1.00 96.50 273 ILE A C 1
ATOM 2258 O O . ILE A 1 273 ? -8.467 1.976 2.596 1.00 96.50 273 ILE A O 1
ATOM 2262 N N . PRO A 1 274 ? -10.688 1.642 2.629 1.00 97.50 274 PRO A N 1
ATOM 2263 C CA . PRO A 1 274 ? -10.982 3.046 2.341 1.00 97.50 274 PRO A CA 1
ATOM 2264 C C . PRO A 1 274 ? -10.388 4.016 3.369 1.00 97.50 274 PRO A C 1
ATOM 2266 O O . PRO A 1 274 ? -9.987 5.129 3.022 1.00 97.50 274 PRO A O 1
ATOM 2269 N N . ARG A 1 275 ? -10.303 3.614 4.647 1.00 97.44 275 ARG A N 1
ATOM 2270 C CA . ARG A 1 275 ? -9.714 4.440 5.713 1.00 97.44 275 ARG A CA 1
ATOM 2271 C C . ARG A 1 275 ? -8.201 4.504 5.632 1.00 97.44 275 ARG A C 1
ATOM 2273 O O . ARG A 1 275 ? -7.659 5.597 5.802 1.00 97.44 275 ARG A O 1
ATOM 2280 N N . LEU A 1 276 ? -7.552 3.377 5.362 1.00 97.75 276 LEU A N 1
ATOM 2281 C CA . LEU A 1 276 ? -6.117 3.312 5.129 1.00 97.75 276 LEU A CA 1
ATOM 2282 C C . LEU A 1 276 ? -5.737 4.188 3.936 1.00 97.75 276 LEU A C 1
ATOM 2284 O O . LEU A 1 276 ? -4.895 5.062 4.091 1.00 97.75 276 LEU A O 1
ATOM 2288 N N . ILE A 1 277 ? -6.441 4.070 2.806 1.00 97.62 277 ILE A N 1
ATOM 2289 C CA . ILE A 1 277 ? -6.180 4.877 1.603 1.00 97.62 277 ILE A CA 1
ATOM 2290 C C . ILE A 1 277 ? -6.446 6.366 1.846 1.00 97.62 277 ILE A C 1
ATOM 2292 O O . ILE A 1 277 ? -5.649 7.199 1.429 1.00 97.62 277 ILE A O 1
ATOM 2296 N N . LYS A 1 278 ? -7.524 6.728 2.559 1.00 96.50 278 LYS A N 1
ATOM 2297 C CA . LYS A 1 278 ? -7.778 8.131 2.933 1.00 96.50 278 LYS A CA 1
ATOM 2298 C C . LYS A 1 278 ? -6.626 8.721 3.754 1.00 96.50 278 LYS A C 1
ATOM 2300 O O . LYS A 1 278 ? -6.327 9.902 3.623 1.00 96.50 278 LYS A O 1
ATOM 2305 N N . LYS A 1 279 ? -6.062 7.937 4.677 1.00 96.88 279 LYS A N 1
ATOM 2306 C CA . LYS A 1 279 ? -5.031 8.397 5.618 1.00 96.88 279 LYS A CA 1
ATOM 2307 C C . LYS A 1 279 ? -3.620 8.324 5.045 1.00 96.88 279 LYS A C 1
ATOM 2309 O O . LYS A 1 279 ? -2.797 9.136 5.434 1.00 96.88 279 LYS A O 1
ATOM 2314 N N . CYS A 1 280 ? -3.362 7.347 4.185 1.00 97.44 280 CYS A N 1
ATOM 2315 C CA . CYS A 1 280 ? -2.066 7.020 3.611 1.00 97.44 280 CYS A CA 1
ATOM 2316 C C . CYS A 1 280 ? -2.265 6.666 2.124 1.00 97.44 280 CYS A C 1
ATOM 2318 O O . CYS A 1 280 ? -2.279 5.493 1.744 1.00 97.44 280 CYS A O 1
ATOM 2320 N N . PRO A 1 281 ? -2.464 7.661 1.242 1.00 96.56 281 PRO A N 1
ATOM 2321 C CA . PRO A 1 281 ? -2.734 7.400 -0.176 1.00 96.56 281 PRO A CA 1
ATOM 2322 C C . PRO A 1 281 ? -1.555 6.755 -0.913 1.00 96.56 281 PRO A C 1
ATOM 2324 O O . PRO A 1 281 ? -1.735 6.126 -1.961 1.00 96.56 281 PRO A O 1
ATOM 2327 N N . VAL A 1 282 ? -0.347 6.858 -0.349 1.00 95.44 282 VAL A N 1
ATOM 2328 C CA . VAL A 1 282 ? 0.849 6.202 -0.887 1.00 95.44 282 VAL A CA 1
ATOM 2329 C C . VAL A 1 282 ? 0.703 4.684 -0.964 1.00 95.44 282 VAL A C 1
ATOM 2331 O O . VAL A 1 282 ? 1.327 4.090 -1.839 1.00 95.44 282 VAL A O 1
ATOM 2334 N N . LEU A 1 283 ? -0.196 4.076 -0.175 1.00 95.75 283 LEU A N 1
ATOM 2335 C CA . LEU A 1 283 ? -0.541 2.648 -0.243 1.00 95.75 283 LEU A CA 1
ATOM 2336 C C . LEU A 1 283 ? -0.984 2.193 -1.637 1.00 95.75 283 LEU A C 1
ATOM 2338 O O . LEU A 1 283 ? -0.732 1.066 -2.050 1.00 95.75 283 LEU A O 1
ATOM 2342 N N . ILE A 1 284 ? -1.639 3.081 -2.384 1.00 94.44 284 ILE A N 1
ATOM 2343 C CA . ILE A 1 284 ? -2.069 2.821 -3.760 1.00 94.44 284 ILE A CA 1
ATOM 2344 C C . ILE A 1 284 ? -1.202 3.559 -4.777 1.00 94.44 284 ILE A C 1
ATOM 2346 O O . ILE A 1 284 ? -1.585 3.631 -5.941 1.00 94.44 284 ILE A O 1
ATOM 2350 N N . GLY A 1 285 ? -0.061 4.117 -4.368 1.00 92.50 285 GLY A N 1
ATOM 2351 C CA . GLY A 1 285 ? 0.811 4.929 -5.215 1.00 92.50 285 GLY A CA 1
ATOM 2352 C C . GLY A 1 285 ? 0.233 6.296 -5.592 1.00 92.50 285 GLY A C 1
ATOM 2353 O O . GLY A 1 285 ? 0.678 6.888 -6.578 1.00 92.50 285 GLY A O 1
ATOM 2354 N N . TYR A 1 286 ? -0.765 6.792 -4.850 1.00 93.06 286 TYR A N 1
ATOM 2355 C CA . TYR A 1 286 ? -1.277 8.148 -5.025 1.00 93.06 286 TYR A CA 1
ATOM 2356 C C . TYR A 1 286 ? -0.356 9.137 -4.311 1.00 93.06 286 TYR A C 1
ATOM 2358 O O . TYR A 1 286 ? -0.075 8.995 -3.123 1.00 93.06 286 TYR A O 1
ATOM 2366 N N . ILE A 1 287 ? 0.113 10.137 -5.055 1.00 90.38 287 ILE A N 1
ATOM 2367 C CA . ILE A 1 287 ? 0.924 11.248 -4.552 1.00 90.38 287 ILE A CA 1
ATOM 2368 C C . ILE A 1 287 ? 0.376 12.522 -5.193 1.00 90.38 287 ILE A C 1
ATOM 2370 O O . ILE A 1 287 ? 0.229 12.565 -6.420 1.00 90.38 287 ILE A O 1
ATOM 2374 N N . SER A 1 288 ? 0.073 13.512 -4.356 1.00 89.00 288 SER A N 1
ATOM 2375 C CA . SER A 1 288 ? -0.487 14.825 -4.683 1.00 89.00 288 SER A CA 1
ATOM 2376 C C . SER A 1 288 ? 0.251 15.903 -3.886 1.00 89.00 288 SER A C 1
ATOM 2378 O O . SER A 1 288 ? 0.810 15.623 -2.826 1.00 89.00 288 SER A O 1
ATOM 2380 N N . ASN A 1 289 ? 0.229 17.140 -4.381 1.00 86.06 289 ASN A N 1
ATOM 2381 C CA . ASN A 1 289 ? 0.754 18.298 -3.651 1.00 86.06 289 ASN A CA 1
ATOM 2382 C C . ASN A 1 289 ? -0.237 18.813 -2.592 1.00 86.06 289 ASN A C 1
ATOM 2384 O O . ASN A 1 289 ? 0.135 19.615 -1.735 1.00 86.06 289 ASN A O 1
ATOM 2388 N N . ASP A 1 290 ? -1.498 18.367 -2.635 1.00 89.50 290 ASP A N 1
ATOM 2389 C CA . ASP A 1 290 ? -2.497 18.720 -1.631 1.00 89.50 290 ASP A CA 1
ATOM 2390 C C . ASP A 1 290 ? -2.262 17.918 -0.341 1.00 89.50 290 ASP A C 1
ATOM 2392 O O . ASP A 1 290 ? -2.502 16.709 -0.269 1.00 89.50 290 ASP A O 1
ATOM 2396 N N . LYS A 1 291 ? -1.825 18.619 0.710 1.00 89.38 291 LYS A N 1
ATOM 2397 C CA . LYS A 1 291 ? -1.588 18.051 2.044 1.00 89.38 291 LYS A CA 1
ATOM 2398 C C . LYS A 1 291 ? -2.828 17.355 2.616 1.00 89.38 291 LYS A C 1
ATOM 2400 O O . LYS A 1 291 ? -2.693 16.316 3.261 1.00 89.38 291 LYS A O 1
ATOM 2405 N N . ASN A 1 292 ? -4.027 17.880 2.365 1.00 89.12 292 ASN A N 1
ATOM 2406 C CA . ASN A 1 292 ? -5.266 17.271 2.848 1.00 89.12 292 ASN A CA 1
ATOM 2407 C C . ASN A 1 292 ? -5.536 15.938 2.150 1.00 89.12 292 ASN A C 1
ATOM 2409 O O . ASN A 1 292 ? -5.966 14.980 2.794 1.00 89.12 292 ASN A O 1
ATOM 2413 N N . GLU A 1 293 ? -5.274 15.861 0.843 1.00 92.12 293 GLU A N 1
ATOM 2414 C CA . GLU A 1 293 ? -5.389 14.604 0.105 1.00 92.12 293 GLU A CA 1
ATOM 2415 C C . GLU A 1 293 ? -4.343 13.593 0.545 1.00 92.12 293 GLU A C 1
ATOM 2417 O O . GLU A 1 293 ? -4.683 12.423 0.678 1.00 92.12 293 GLU A O 1
ATOM 2422 N N . MET A 1 294 ? -3.121 14.049 0.830 1.00 93.69 294 MET A N 1
ATOM 2423 C CA . MET A 1 294 ? -2.026 13.212 1.323 1.00 93.69 294 MET A CA 1
ATOM 2424 C C . MET A 1 294 ? -2.199 12.742 2.772 1.00 93.69 294 MET A C 1
ATOM 2426 O O . MET A 1 294 ? -1.401 11.945 3.247 1.00 93.69 294 MET A O 1
ATOM 2430 N N . GLY A 1 295 ? -3.253 13.172 3.470 1.00 93.50 295 GLY A N 1
ATOM 2431 C CA . GLY A 1 295 ? -3.566 12.693 4.816 1.00 93.50 295 GLY A CA 1
ATOM 2432 C C . GLY A 1 295 ? -2.836 13.432 5.939 1.00 93.50 295 GLY A C 1
ATOM 2433 O O . GLY A 1 295 ? -2.825 12.940 7.075 1.00 93.50 295 GLY A O 1
ATOM 2434 N N . PHE A 1 296 ? -2.271 14.614 5.660 1.00 93.81 296 PHE A N 1
ATOM 2435 C CA . PHE A 1 296 ? -1.739 15.486 6.704 1.00 93.81 296 PHE A CA 1
ATOM 2436 C C . PHE A 1 296 ? -2.848 15.866 7.687 1.00 93.81 296 PHE A C 1
ATOM 2438 O O . PHE A 1 296 ? -3.950 16.268 7.304 1.00 93.81 296 PHE A O 1
ATOM 2445 N N . LYS A 1 297 ? -2.556 15.765 8.982 1.00 90.81 297 LYS A N 1
ATOM 2446 C CA . LYS A 1 297 ? -3.430 16.294 10.029 1.00 90.81 297 LYS A CA 1
ATOM 2447 C C . LYS A 1 297 ? -3.265 17.803 10.120 1.00 90.81 297 LYS A C 1
ATOM 2449 O O . LYS A 1 297 ? -2.172 18.317 10.336 1.00 90.81 297 LYS A O 1
ATOM 2454 N N . VAL A 1 298 ? -4.386 18.495 10.020 1.00 82.75 298 VAL A N 1
ATOM 2455 C CA . VAL A 1 298 ? -4.489 19.935 10.228 1.00 82.75 298 VAL A CA 1
ATOM 2456 C C . VAL A 1 298 ? -5.187 20.115 11.573 1.00 82.75 298 VAL A C 1
ATOM 2458 O O . VAL A 1 298 ? -6.363 19.778 11.697 1.00 82.75 298 VAL A O 1
ATOM 2461 N N . LYS A 1 299 ? -4.447 20.527 12.614 1.00 69.31 299 LYS A N 1
ATOM 2462 C CA . LYS A 1 299 ? -5.057 20.849 13.921 1.00 69.31 299 LYS A CA 1
ATOM 2463 C C . LYS A 1 299 ? -5.818 22.172 13.833 1.00 69.31 299 LYS A C 1
ATOM 2465 O O . LYS A 1 299 ? -6.930 22.268 14.334 1.00 69.31 299 LYS A O 1
ATOM 2470 N N . GLU A 1 300 ? -5.228 23.135 13.131 1.00 65.31 300 GLU A N 1
ATOM 2471 C CA . GLU A 1 300 ? -5.789 24.445 12.806 1.00 65.31 300 GLU A CA 1
ATOM 2472 C C . GLU A 1 300 ? -5.454 24.773 11.346 1.00 65.31 300 GLU A C 1
ATOM 2474 O O . GLU A 1 300 ? -4.377 24.372 10.893 1.00 65.31 300 GLU A O 1
ATOM 2479 N N . PRO A 1 301 ? -6.305 25.507 10.602 1.00 61.44 301 PRO A N 1
ATOM 2480 C CA . PRO A 1 301 ? -6.104 25.782 9.173 1.00 61.44 301 PRO A CA 1
ATOM 2481 C C . PRO A 1 301 ? -4.725 26.362 8.826 1.00 61.44 301 PRO A C 1
ATOM 2483 O O . PRO A 1 301 ? -4.233 26.157 7.720 1.00 61.44 301 PRO A O 1
ATOM 2486 N N . GLN A 1 302 ? -4.102 27.065 9.775 1.00 66.12 302 GLN A N 1
ATOM 2487 C CA . GLN A 1 302 ? -2.813 27.734 9.605 1.00 66.12 302 GLN A CA 1
ATOM 2488 C C . GLN A 1 302 ? -1.607 26.903 10.074 1.00 66.12 302 GLN A C 1
ATOM 2490 O O . GLN A 1 302 ? -0.475 27.281 9.791 1.00 66.12 302 GLN A O 1
ATOM 2495 N N . ASN A 1 303 ? -1.816 25.770 10.755 1.00 76.88 303 ASN A N 1
ATOM 2496 C CA . ASN A 1 303 ? -0.731 24.967 11.321 1.00 76.88 303 ASN A CA 1
ATOM 2497 C C . ASN A 1 303 ? -0.890 23.470 10.984 1.00 76.88 303 ASN A C 1
ATOM 2499 O O . ASN A 1 303 ? -1.396 22.684 11.801 1.00 76.88 303 ASN A O 1
ATOM 2503 N N . PRO A 1 304 ? -0.515 23.057 9.757 1.00 80.19 304 PRO A N 1
ATOM 2504 C CA . PRO A 1 304 ? -0.470 21.645 9.393 1.00 80.19 304 PRO A CA 1
ATOM 2505 C C . PRO A 1 304 ? 0.594 20.901 10.211 1.00 80.19 304 PRO A C 1
ATOM 2507 O O . PRO A 1 304 ? 1.592 21.483 10.633 1.00 80.19 304 PRO A O 1
ATOM 2510 N N . GLU A 1 305 ? 0.405 19.594 10.409 1.00 90.75 305 GLU A N 1
ATOM 2511 C CA . GLU A 1 305 ? 1.403 18.765 11.089 1.00 90.75 305 GLU A CA 1
ATOM 2512 C C . GLU A 1 305 ? 2.786 18.841 10.415 1.00 90.75 305 GLU A C 1
ATOM 2514 O O . GLU A 1 305 ? 2.905 18.962 9.192 1.00 90.75 305 GLU A O 1
ATOM 2519 N N . MET A 1 306 ? 3.844 18.764 11.229 1.00 92.00 306 MET A N 1
ATOM 2520 C CA . MET A 1 306 ? 5.227 18.766 10.745 1.00 92.00 306 MET A CA 1
ATOM 2521 C C . MET A 1 306 ? 5.496 17.556 9.842 1.00 92.00 306 MET A C 1
ATOM 2523 O O . MET A 1 306 ? 5.003 16.459 10.113 1.00 92.00 306 MET A O 1
ATOM 2527 N N . LYS A 1 307 ? 6.340 17.734 8.811 1.00 92.44 307 LYS A N 1
ATOM 2528 C CA . LYS A 1 307 ? 6.677 16.668 7.848 1.00 92.44 307 LYS A CA 1
ATOM 2529 C C . LYS A 1 307 ? 7.217 15.413 8.545 1.00 92.44 307 LYS A C 1
ATOM 2531 O O . LYS A 1 307 ? 6.772 14.326 8.215 1.00 92.44 307 LYS A O 1
ATOM 2536 N N . SER A 1 308 ? 8.101 15.549 9.535 1.00 93.75 308 SER A N 1
ATOM 2537 C CA . SER A 1 308 ? 8.642 14.408 10.296 1.00 93.75 308 SER A CA 1
ATOM 2538 C C . SER A 1 308 ? 7.546 13.591 10.988 1.00 93.75 308 SER A C 1
ATOM 2540 O O . SER A 1 308 ? 7.469 12.380 10.815 1.00 93.75 308 SER A O 1
ATOM 2542 N N . VAL A 1 309 ? 6.629 14.262 11.690 1.00 94.06 309 VAL A N 1
ATOM 2543 C CA . VAL A 1 309 ? 5.494 13.621 12.374 1.00 94.06 309 VAL A CA 1
ATOM 2544 C C . VAL A 1 309 ? 4.546 12.946 11.380 1.00 94.06 309 VAL A C 1
ATOM 2546 O O . VAL A 1 309 ? 4.008 11.877 11.671 1.00 94.06 309 VAL A O 1
ATOM 2549 N N . TYR A 1 310 ? 4.342 13.557 10.211 1.00 95.75 310 TYR A N 1
ATOM 2550 C CA . TYR A 1 310 ? 3.586 12.957 9.115 1.00 95.75 310 TYR A CA 1
ATOM 2551 C C . TYR A 1 310 ? 4.263 11.684 8.587 1.00 95.75 310 TYR A C 1
ATOM 2553 O O . TYR A 1 310 ? 3.597 10.656 8.495 1.00 95.75 310 TYR A O 1
ATOM 2561 N N . LEU A 1 311 ? 5.567 11.729 8.292 1.00 95.69 311 LEU A N 1
ATOM 2562 C CA . LEU A 1 311 ? 6.327 10.582 7.784 1.00 95.69 311 LEU A CA 1
ATOM 2563 C C . LEU A 1 311 ? 6.268 9.403 8.760 1.00 95.69 311 LEU A C 1
ATOM 2565 O O . LEU A 1 311 ? 5.836 8.324 8.380 1.00 95.69 311 LEU A O 1
ATOM 2569 N N . GLU A 1 312 ? 6.538 9.638 10.043 1.00 95.56 312 GLU A N 1
ATOM 2570 C CA . GLU A 1 312 ? 6.467 8.591 11.069 1.00 95.56 312 GLU A CA 1
ATOM 2571 C C . GLU A 1 312 ? 5.051 7.989 11.213 1.00 95.56 312 GLU A C 1
ATOM 2573 O O . GLU A 1 312 ? 4.873 6.799 11.477 1.00 95.56 312 GLU A O 1
ATOM 2578 N N . ARG A 1 313 ? 3.998 8.800 11.023 1.00 96.94 313 ARG A N 1
ATOM 2579 C CA . ARG A 1 313 ? 2.610 8.308 10.966 1.00 96.94 313 ARG A CA 1
ATOM 2580 C C . ARG A 1 313 ? 2.358 7.435 9.739 1.00 96.94 313 ARG A C 1
ATOM 2582 O O . ARG A 1 313 ? 1.581 6.485 9.846 1.00 96.94 313 ARG A O 1
ATOM 2589 N N . MET A 1 314 ? 2.926 7.795 8.587 1.00 97.12 314 MET A N 1
ATOM 2590 C CA . MET A 1 314 ? 2.811 7.000 7.365 1.00 97.12 314 MET A CA 1
ATOM 2591 C C . MET A 1 314 ? 3.525 5.665 7.540 1.00 97.12 314 MET A C 1
ATOM 2593 O O . MET A 1 314 ? 2.920 4.644 7.230 1.00 97.12 314 MET A O 1
ATOM 2597 N N . ASP A 1 315 ? 4.723 5.662 8.125 1.00 96.00 315 ASP A N 1
ATOM 2598 C CA . ASP A 1 315 ? 5.488 4.447 8.416 1.00 96.00 315 ASP A CA 1
ATOM 2599 C C . ASP A 1 315 ? 4.665 3.478 9.281 1.00 96.00 315 ASP A C 1
ATOM 2601 O O . ASP A 1 315 ? 4.497 2.316 8.921 1.00 96.00 315 ASP A O 1
ATOM 2605 N N . GLY A 1 316 ? 4.020 3.956 10.353 1.00 97.75 316 GLY A N 1
ATOM 2606 C CA . GLY A 1 316 ? 3.143 3.110 11.175 1.00 97.75 316 GLY A CA 1
ATOM 2607 C C . GLY A 1 316 ? 1.955 2.502 10.404 1.00 97.75 316 GLY A C 1
ATOM 2608 O O . GLY A 1 316 ? 1.627 1.326 10.578 1.00 97.75 316 GLY A O 1
ATOM 2609 N N . LEU A 1 317 ? 1.321 3.274 9.512 1.00 98.38 317 LEU A N 1
ATOM 2610 C CA . LEU A 1 317 ? 0.222 2.794 8.659 1.00 98.38 317 LEU A CA 1
ATOM 2611 C C . LEU A 1 317 ? 0.701 1.799 7.593 1.00 98.38 317 LEU A C 1
ATOM 2613 O O . LEU A 1 317 ? 0.011 0.816 7.317 1.00 98.38 317 LEU A O 1
ATOM 2617 N N . LEU A 1 318 ? 1.873 2.041 7.008 1.00 97.69 318 LEU A N 1
ATOM 2618 C CA . LEU A 1 318 ? 2.515 1.169 6.029 1.00 97.69 318 LEU A CA 1
ATOM 2619 C C . LEU A 1 318 ? 2.982 -0.136 6.658 1.00 97.69 318 LEU A C 1
ATOM 2621 O O . LEU A 1 318 ? 2.804 -1.184 6.041 1.00 97.69 318 LEU A O 1
ATOM 2625 N N . ALA A 1 319 ? 3.509 -0.096 7.881 1.00 97.31 319 ALA A N 1
ATOM 2626 C CA . ALA A 1 319 ? 3.872 -1.288 8.633 1.00 97.31 319 ALA A CA 1
ATOM 2627 C C . ALA A 1 319 ? 2.645 -2.177 8.859 1.00 97.31 319 ALA A C 1
ATOM 2629 O O . ALA A 1 319 ? 2.644 -3.353 8.490 1.00 97.31 319 ALA A O 1
ATOM 2630 N N . PHE A 1 320 ? 1.552 -1.586 9.355 1.00 97.75 320 PHE A N 1
ATOM 2631 C CA . PHE A 1 320 ? 0.281 -2.285 9.533 1.00 97.75 320 PHE A CA 1
ATOM 2632 C C . PHE A 1 320 ? -0.263 -2.861 8.218 1.00 97.75 320 PHE A C 1
ATOM 2634 O O . PHE A 1 320 ? -0.621 -4.035 8.167 1.00 97.75 320 PHE A O 1
ATOM 2641 N N . TYR A 1 321 ? -0.281 -2.081 7.133 1.00 97.44 321 TYR A N 1
ATOM 2642 C CA . TYR A 1 321 ? -0.754 -2.561 5.831 1.00 97.44 321 TYR A CA 1
ATOM 2643 C C . TYR A 1 321 ? 0.128 -3.671 5.241 1.00 97.44 321 TYR A C 1
ATOM 2645 O O . TYR A 1 321 ? -0.385 -4.625 4.656 1.00 97.44 321 TYR A O 1
ATOM 2653 N N . SER A 1 322 ? 1.447 -3.573 5.410 1.00 96.19 322 SER A N 1
ATOM 2654 C CA . SER A 1 322 ? 2.405 -4.578 4.939 1.00 96.19 322 SER A CA 1
ATOM 2655 C C . SER A 1 322 ? 2.212 -5.902 5.669 1.00 96.19 322 SER A C 1
ATOM 2657 O O . SER A 1 322 ? 2.148 -6.947 5.023 1.00 96.19 322 SER A O 1
ATOM 2659 N N . MET A 1 323 ? 2.030 -5.859 6.994 1.00 95.31 323 MET A N 1
ATOM 2660 C CA . MET A 1 323 ? 1.686 -7.044 7.783 1.00 95.31 323 MET A CA 1
ATOM 2661 C C . MET A 1 323 ? 0.314 -7.604 7.400 1.00 95.31 323 MET A C 1
ATOM 2663 O O . MET A 1 323 ? 0.169 -8.813 7.244 1.00 95.31 323 MET A O 1
ATOM 2667 N N . LEU A 1 324 ? -0.670 -6.738 7.136 1.00 94.94 324 LEU A N 1
ATOM 2668 C CA . LEU A 1 324 ? -1.988 -7.157 6.661 1.00 94.94 324 LEU A CA 1
ATOM 2669 C C . LEU A 1 324 ? -1.905 -7.911 5.321 1.00 94.94 324 LEU A C 1
ATOM 2671 O O . LEU A 1 324 ? -2.593 -8.911 5.152 1.00 94.94 324 LEU A O 1
ATOM 2675 N N . CYS A 1 325 ? -1.051 -7.474 4.390 1.00 94.44 325 CYS A N 1
ATOM 2676 C CA . CYS A 1 325 ? -0.840 -8.140 3.097 1.00 94.44 325 CYS A CA 1
ATOM 2677 C C . CYS A 1 325 ? 0.026 -9.405 3.182 1.00 94.44 325 CYS A C 1
ATOM 2679 O O . CYS A 1 325 ? -0.053 -10.260 2.297 1.00 94.44 325 CYS A O 1
ATOM 2681 N N . LYS A 1 326 ? 0.888 -9.491 4.201 1.00 90.19 326 LYS A N 1
ATOM 2682 C CA . LYS A 1 326 ? 1.776 -10.627 4.466 1.00 90.19 326 LYS A CA 1
ATOM 2683 C C . LYS A 1 326 ? 1.008 -11.832 5.003 1.00 90.19 326 LYS A C 1
ATOM 2685 O O . LYS A 1 326 ? 1.255 -12.949 4.553 1.00 90.19 326 LYS A O 1
ATOM 2690 N N . THR A 1 327 ? 0.112 -11.620 5.965 1.00 78.12 327 THR A N 1
ATOM 2691 C CA . THR A 1 327 ? -0.645 -12.707 6.595 1.00 78.12 327 THR A CA 1
ATOM 2692 C C . THR A 1 327 ? -1.611 -13.319 5.577 1.00 78.12 327 THR A C 1
ATOM 2694 O O . THR A 1 327 ? -2.532 -12.652 5.108 1.00 78.12 327 THR A O 1
ATOM 2697 N N . GLN A 1 328 ? -1.380 -14.582 5.202 1.00 64.69 328 GLN A N 1
ATOM 2698 C CA . GLN A 1 328 ? -2.226 -15.298 4.246 1.00 64.69 328 GLN A CA 1
ATOM 2699 C C . GLN A 1 328 ? -3.589 -15.587 4.870 1.00 64.69 328 GLN A C 1
ATOM 2701 O O . GLN A 1 328 ? -3.655 -16.359 5.816 1.00 64.69 328 GLN A O 1
ATOM 2706 N N . ASN A 1 329 ? -4.656 -15.007 4.318 1.00 64.19 329 ASN A N 1
ATOM 2707 C CA . ASN A 1 329 ? -6.039 -15.301 4.694 1.00 64.19 329 ASN A CA 1
ATOM 2708 C C . ASN A 1 329 ? -6.941 -15.332 3.457 1.00 64.19 329 ASN A C 1
ATOM 2710 O O . ASN A 1 329 ? -6.534 -14.925 2.371 1.00 64.19 329 ASN A O 1
ATOM 2714 N N . SER A 1 330 ? -8.191 -15.767 3.627 1.00 62.41 330 SER A N 1
ATOM 2715 C CA . SER A 1 330 ? -9.225 -15.853 2.577 1.00 62.41 330 SER A CA 1
ATOM 2716 C C . SER A 1 330 ? -9.615 -14.513 1.933 1.00 62.41 330 SER A C 1
ATOM 2718 O O . SER A 1 330 ? -10.473 -14.464 1.054 1.00 62.41 330 SER A O 1
ATOM 2720 N N . ASN A 1 331 ? -9.026 -13.410 2.386 1.00 67.12 331 ASN A N 1
ATOM 2721 C CA . ASN A 1 331 ? -9.353 -12.065 1.943 1.00 67.12 331 ASN A CA 1
ATOM 2722 C C . ASN A 1 331 ? -8.468 -11.695 0.746 1.00 67.12 331 ASN A C 1
ATOM 2724 O O . ASN A 1 331 ? -7.292 -12.042 0.705 1.00 67.12 331 ASN A O 1
ATOM 2728 N N . ASN A 1 332 ? -8.982 -10.900 -0.195 1.00 75.94 332 ASN A N 1
ATOM 2729 C CA . ASN A 1 332 ? -8.232 -10.433 -1.376 1.00 75.94 332 ASN A CA 1
ATOM 2730 C C . ASN A 1 332 ? -7.099 -9.420 -1.056 1.00 75.94 332 ASN A C 1
ATOM 2732 O O . ASN A 1 332 ? -6.710 -8.632 -1.919 1.00 75.94 332 ASN A O 1
ATOM 2736 N N . ILE A 1 333 ? -6.591 -9.392 0.181 1.00 87.31 333 ILE A N 1
ATOM 2737 C CA . ILE A 1 333 ? -5.479 -8.543 0.619 1.00 87.31 333 ILE A CA 1
ATOM 2738 C C . ILE A 1 333 ? -4.223 -9.404 0.688 1.00 87.31 333 ILE A C 1
ATOM 2740 O O . ILE A 1 333 ? -3.997 -10.120 1.657 1.00 87.31 333 ILE A O 1
ATOM 2744 N N . THR A 1 334 ? -3.423 -9.346 -0.372 1.00 91.69 334 THR A N 1
ATOM 2745 C CA . THR A 1 334 ? -2.241 -10.193 -0.549 1.00 91.69 334 THR A CA 1
ATOM 2746 C C . THR A 1 334 ? -1.001 -9.349 -0.823 1.00 91.69 334 THR A C 1
ATOM 2748 O O . THR A 1 334 ? -1.081 -8.168 -1.174 1.00 91.69 334 THR A O 1
ATOM 2751 N N . LEU A 1 335 ? 0.172 -9.984 -0.784 1.00 94.25 335 LEU A N 1
ATOM 2752 C CA . LEU A 1 335 ? 1.438 -9.389 -1.229 1.00 94.25 335 LEU A CA 1
ATOM 2753 C C . LEU A 1 335 ? 1.420 -8.863 -2.682 1.00 94.25 335 LEU A C 1
ATOM 2755 O O . LEU A 1 335 ? 2.294 -8.081 -3.050 1.00 94.25 335 LEU A O 1
ATOM 2759 N N . ASP A 1 336 ? 0.430 -9.224 -3.509 1.00 93.94 336 ASP A N 1
ATOM 2760 C CA . ASP A 1 336 ? 0.273 -8.638 -4.852 1.00 93.94 336 ASP A CA 1
ATOM 2761 C C . ASP A 1 336 ? -0.062 -7.144 -4.780 1.00 93.94 336 ASP A C 1
ATOM 2763 O O . ASP A 1 336 ? 0.335 -6.366 -5.650 1.00 93.94 336 ASP A O 1
ATOM 2767 N N . LEU A 1 337 ? -0.737 -6.710 -3.712 1.00 94.12 337 LEU A N 1
ATOM 2768 C CA . LEU A 1 337 ? -1.000 -5.297 -3.468 1.00 94.12 337 LEU A CA 1
ATOM 2769 C C . LEU A 1 337 ? 0.275 -4.539 -3.091 1.00 94.12 337 LEU A C 1
ATOM 2771 O O . LEU A 1 337 ? 0.443 -3.400 -3.522 1.00 94.12 337 LEU A O 1
ATOM 2775 N N . VAL A 1 338 ? 1.196 -5.176 -2.362 1.00 96.31 338 VAL A N 1
ATOM 2776 C CA . VAL A 1 338 ? 2.520 -4.609 -2.061 1.00 96.31 338 VAL A CA 1
ATOM 2777 C C . VAL A 1 338 ? 3.342 -4.472 -3.344 1.00 96.31 338 VAL A C 1
ATOM 2779 O O . VAL A 1 338 ? 3.908 -3.413 -3.606 1.00 96.31 338 VAL A O 1
ATOM 2782 N N . TRP A 1 339 ? 3.328 -5.491 -4.209 1.00 96.06 339 TRP A N 1
ATOM 2783 C CA . TRP A 1 339 ? 3.952 -5.414 -5.535 1.00 96.06 339 TRP A CA 1
ATOM 2784 C C . TRP A 1 339 ? 3.384 -4.254 -6.360 1.00 96.06 339 TRP A C 1
ATOM 2786 O O . TRP A 1 339 ? 4.121 -3.418 -6.893 1.00 96.06 339 TRP A O 1
ATOM 2796 N N . LYS A 1 340 ? 2.053 -4.163 -6.434 1.00 94.6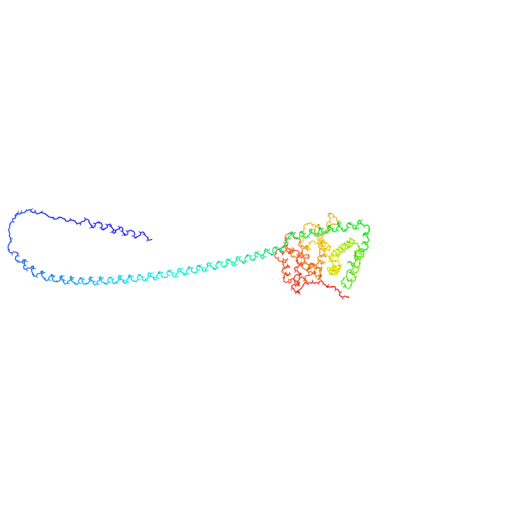2 340 LYS A N 1
ATOM 2797 C CA . LYS A 1 340 ? 1.332 -3.096 -7.139 1.00 94.62 340 LYS A CA 1
ATOM 2798 C C . LYS A 1 340 ? 1.672 -1.712 -6.573 1.00 94.62 340 LYS A C 1
ATOM 2800 O O . LYS A 1 340 ? 1.838 -0.770 -7.339 1.00 94.62 340 LYS A O 1
ATOM 2805 N N . MET A 1 341 ? 1.806 -1.583 -5.258 1.00 95.56 341 MET A N 1
ATOM 2806 C CA . MET A 1 341 ? 2.202 -0.345 -4.585 1.00 95.56 341 MET A CA 1
ATOM 2807 C C . MET A 1 341 ? 3.625 0.087 -4.975 1.00 95.56 341 MET A C 1
ATOM 2809 O O . MET A 1 341 ? 3.805 1.189 -5.491 1.00 95.56 341 MET A O 1
ATOM 2813 N N . ILE A 1 342 ? 4.617 -0.797 -4.827 1.00 96.75 342 ILE A N 1
ATOM 2814 C CA . ILE A 1 342 ? 6.029 -0.482 -5.112 1.00 96.75 342 ILE A CA 1
ATOM 2815 C C . ILE A 1 342 ? 6.237 -0.179 -6.603 1.00 96.75 342 ILE A C 1
ATOM 2817 O O . ILE A 1 342 ? 6.904 0.790 -6.962 1.00 96.75 342 ILE A O 1
ATOM 2821 N N . THR A 1 343 ? 5.619 -0.957 -7.495 1.00 95.25 343 THR A N 1
ATOM 2822 C CA . THR A 1 343 ? 5.685 -0.693 -8.944 1.00 95.25 343 THR A CA 1
ATOM 2823 C C . THR A 1 343 ? 5.062 0.649 -9.324 1.00 95.25 343 THR A C 1
ATOM 2825 O O . THR A 1 343 ? 5.556 1.319 -10.229 1.00 95.25 343 THR A O 1
ATOM 2828 N N . ARG A 1 344 ? 4.000 1.092 -8.640 1.00 94.19 344 ARG A N 1
ATOM 2829 C CA . ARG A 1 344 ? 3.410 2.422 -8.855 1.00 94.19 344 ARG A CA 1
ATOM 2830 C C . ARG A 1 344 ? 4.343 3.548 -8.416 1.00 94.19 344 ARG A C 1
ATOM 2832 O O . ARG A 1 344 ? 4.383 4.572 -9.092 1.00 94.19 344 ARG A O 1
ATOM 2839 N N . TRP A 1 345 ? 5.104 3.359 -7.338 1.00 94.75 345 TRP A N 1
ATOM 2840 C CA . TRP A 1 345 ? 6.145 4.307 -6.930 1.00 94.75 345 TRP A CA 1
ATOM 2841 C C . TRP A 1 345 ? 7.290 4.361 -7.946 1.00 94.75 345 TRP A C 1
ATOM 2843 O O . TRP A 1 345 ? 7.686 5.446 -8.356 1.00 94.75 345 TRP A O 1
ATOM 2853 N N . ALA A 1 346 ? 7.762 3.206 -8.425 1.00 93.94 346 ALA A N 1
ATOM 2854 C CA . ALA A 1 346 ? 8.850 3.131 -9.404 1.00 93.94 346 ALA A CA 1
ATOM 2855 C C . ALA A 1 346 ? 8.505 3.801 -10.749 1.00 93.94 346 ALA A C 1
ATOM 2857 O O . ALA A 1 346 ? 9.383 4.320 -11.429 1.00 93.94 346 ALA A O 1
ATOM 2858 N N . ASN A 1 347 ? 7.223 3.806 -11.129 1.00 91.75 347 ASN A N 1
ATOM 2859 C CA . ASN A 1 347 ? 6.736 4.386 -12.384 1.00 91.75 347 ASN A CA 1
ATOM 2860 C C . ASN A 1 347 ? 6.320 5.867 -12.274 1.00 91.75 347 ASN A C 1
ATOM 2862 O O . ASN A 1 347 ? 5.746 6.419 -13.218 1.00 91.75 347 ASN A O 1
ATOM 2866 N N . ARG A 1 348 ? 6.547 6.527 -11.131 1.00 86.25 348 ARG A N 1
ATOM 2867 C CA . ARG A 1 348 ? 6.238 7.954 -10.967 1.00 86.25 348 ARG A CA 1
ATOM 2868 C C . ARG A 1 348 ? 7.302 8.840 -11.615 1.00 86.25 348 ARG A C 1
ATOM 2870 O O . ARG A 1 348 ? 8.449 8.450 -11.805 1.00 86.25 348 ARG A O 1
ATOM 2877 N N . ASN A 1 349 ? 6.914 10.080 -11.917 1.00 85.88 349 ASN A N 1
ATOM 2878 C CA . ASN A 1 349 ? 7.870 11.100 -12.330 1.00 85.88 349 ASN A CA 1
ATOM 2879 C C . ASN A 1 349 ? 8.757 11.481 -11.134 1.00 85.88 349 ASN A C 1
ATOM 2881 O O . ASN A 1 349 ? 8.287 12.114 -10.184 1.00 85.88 349 ASN A O 1
ATOM 2885 N N . ILE A 1 350 ? 10.031 11.102 -11.240 1.00 87.88 350 ILE A N 1
ATOM 2886 C CA . ILE A 1 350 ? 11.101 11.270 -10.250 1.00 87.88 350 ILE A CA 1
ATOM 2887 C C . ILE A 1 350 ? 11.157 12.709 -9.717 1.00 87.88 350 ILE A C 1
ATOM 2889 O O . ILE A 1 350 ? 11.162 12.903 -8.508 1.00 87.88 350 ILE A O 1
ATOM 2893 N N . LYS A 1 351 ? 11.066 13.720 -10.592 1.00 83.81 351 LYS A N 1
ATOM 2894 C CA . LYS A 1 351 ? 11.180 15.143 -10.210 1.00 83.81 351 LYS A CA 1
ATOM 2895 C C . LYS A 1 351 ? 10.026 15.662 -9.349 1.00 83.81 351 LYS A C 1
ATOM 2897 O O . LYS A 1 351 ? 10.146 16.693 -8.703 1.00 83.81 351 LYS A O 1
ATOM 2902 N N . SER A 1 352 ? 8.879 14.986 -9.388 1.00 80.75 352 SER A N 1
ATOM 2903 C CA . SER A 1 352 ? 7.673 15.360 -8.632 1.00 80.75 352 SER A CA 1
ATOM 2904 C C . SER A 1 352 ? 7.447 14.490 -7.394 1.00 80.75 352 SER A C 1
ATOM 2906 O O . SER A 1 352 ? 6.420 14.610 -6.729 1.00 80.75 352 SER A O 1
ATOM 2908 N N . MET A 1 353 ? 8.361 13.560 -7.123 1.00 87.81 353 MET A N 1
ATOM 2909 C CA . MET A 1 353 ? 8.223 12.579 -6.060 1.00 87.81 353 MET A CA 1
ATOM 2910 C C . MET A 1 353 ? 8.823 13.114 -4.757 1.00 87.81 353 MET A C 1
ATOM 2912 O O . MET A 1 353 ? 9.956 13.585 -4.738 1.00 87.81 353 MET A O 1
ATOM 2916 N N . ASP A 1 354 ? 8.096 12.983 -3.645 1.00 90.81 354 ASP A N 1
ATOM 2917 C CA . ASP A 1 354 ? 8.675 13.210 -2.317 1.00 90.81 354 ASP A CA 1
ATOM 2918 C C . ASP A 1 354 ? 9.561 12.012 -1.946 1.00 90.81 354 ASP A C 1
ATOM 2920 O O . ASP A 1 354 ? 9.065 10.957 -1.540 1.00 90.81 354 ASP A O 1
ATOM 2924 N N . GLY A 1 355 ? 10.874 12.166 -2.139 1.00 91.06 355 GLY A N 1
ATOM 2925 C CA . GLY A 1 355 ? 11.857 11.116 -1.880 1.00 91.06 355 GLY A CA 1
ATOM 2926 C C . GLY A 1 355 ? 11.820 10.617 -0.436 1.00 91.06 355 GLY A C 1
ATOM 2927 O O . GLY A 1 355 ? 11.809 9.408 -0.213 1.00 91.06 355 GLY A O 1
ATOM 2928 N N . ASP A 1 356 ? 11.716 11.512 0.551 1.00 92.81 356 ASP A N 1
ATOM 2929 C CA . ASP A 1 356 ? 11.698 11.102 1.962 1.00 92.81 356 ASP A CA 1
ATOM 2930 C C . ASP A 1 356 ? 10.516 10.180 2.254 1.00 92.81 356 ASP A C 1
ATOM 2932 O O . ASP A 1 356 ? 10.685 9.162 2.926 1.00 92.81 356 ASP A O 1
ATOM 2936 N N . LEU A 1 357 ? 9.345 10.516 1.705 1.00 94.88 357 LEU A N 1
ATOM 2937 C CA . LEU A 1 357 ? 8.134 9.719 1.843 1.00 94.88 357 LEU A CA 1
ATOM 2938 C C . LEU A 1 357 ? 8.273 8.374 1.137 1.00 94.88 357 LEU A C 1
ATOM 2940 O O . LEU A 1 357 ? 8.020 7.349 1.759 1.00 94.88 357 LEU A O 1
ATOM 2944 N N . VAL A 1 358 ? 8.679 8.347 -0.134 1.00 95.62 358 VAL A N 1
ATOM 2945 C CA . VAL A 1 358 ? 8.711 7.098 -0.913 1.00 95.62 358 VAL A CA 1
ATOM 2946 C C . VAL A 1 358 ? 9.798 6.144 -0.425 1.00 95.62 358 VAL A C 1
ATOM 2948 O O . VAL A 1 358 ? 9.512 4.965 -0.226 1.00 95.62 358 VAL A O 1
ATOM 2951 N N . PHE A 1 359 ? 11.022 6.622 -0.186 1.00 96.69 359 PHE A N 1
ATOM 2952 C CA . PHE A 1 359 ? 12.093 5.749 0.303 1.00 96.69 359 PHE A CA 1
ATOM 2953 C C . PHE A 1 359 ? 11.867 5.325 1.752 1.00 96.69 359 PHE A C 1
ATOM 2955 O O . PHE A 1 359 ? 12.122 4.167 2.068 1.00 96.69 359 PHE A O 1
ATOM 2962 N N . GLY A 1 360 ? 11.345 6.214 2.609 1.00 95.56 360 GLY A N 1
ATOM 2963 C CA . GLY A 1 360 ? 10.941 5.850 3.972 1.00 95.56 360 GLY A CA 1
ATOM 2964 C C . GLY A 1 360 ? 9.877 4.753 3.951 1.00 95.56 360 GLY A C 1
ATOM 2965 O O . GLY A 1 360 ? 10.069 3.691 4.537 1.00 95.56 360 GLY A O 1
ATOM 2966 N N . SER A 1 361 ? 8.843 4.945 3.125 1.00 96.50 361 SER A N 1
ATOM 2967 C CA . SER A 1 361 ? 7.777 3.958 2.931 1.00 96.50 361 SER A CA 1
ATOM 2968 C C . SER A 1 361 ? 8.309 2.613 2.440 1.00 96.50 361 SER A C 1
ATOM 2970 O O . SER A 1 361 ? 7.900 1.566 2.935 1.00 96.50 361 SER A O 1
ATOM 2972 N N . LEU A 1 362 ? 9.222 2.621 1.465 1.00 97.19 362 LEU A N 1
ATOM 2973 C CA . LEU A 1 362 ? 9.799 1.400 0.909 1.00 97.19 362 LEU A CA 1
ATOM 2974 C C . LEU A 1 362 ? 10.646 0.646 1.940 1.00 97.19 362 LEU A C 1
ATOM 2976 O O . LEU A 1 362 ? 10.520 -0.571 2.044 1.00 97.19 362 LEU A O 1
ATOM 2980 N N . VAL A 1 363 ? 11.456 1.362 2.723 1.00 96.38 363 VAL A N 1
ATOM 2981 C CA . VAL A 1 363 ? 12.220 0.800 3.847 1.00 96.38 363 VAL A CA 1
ATOM 2982 C C . VAL A 1 363 ? 11.272 0.116 4.834 1.00 96.38 363 VAL A C 1
ATOM 2984 O O . VAL A 1 363 ? 11.428 -1.074 5.092 1.00 96.38 363 VAL A O 1
ATOM 2987 N N . THR A 1 364 ? 10.230 0.807 5.300 1.00 96.00 364 THR A N 1
ATOM 2988 C CA . THR A 1 364 ? 9.269 0.241 6.258 1.00 96.00 364 THR A CA 1
ATOM 2989 C C . THR A 1 364 ? 8.552 -0.998 5.719 1.00 96.00 364 THR A C 1
ATOM 2991 O O . THR A 1 364 ? 8.403 -1.995 6.426 1.00 96.00 364 THR A O 1
ATOM 2994 N N . VAL A 1 365 ? 8.125 -0.973 4.453 1.00 96.44 365 VAL A N 1
ATOM 2995 C CA . VAL A 1 365 ? 7.468 -2.121 3.806 1.00 96.44 365 VAL A CA 1
ATOM 2996 C C . VAL A 1 365 ? 8.396 -3.337 3.772 1.00 96.44 365 VAL A C 1
ATOM 2998 O O . VAL A 1 365 ? 7.959 -4.451 4.075 1.00 96.44 365 VAL A O 1
ATOM 3001 N N . LEU A 1 366 ? 9.672 -3.135 3.436 1.00 96.25 366 LEU A N 1
ATOM 3002 C CA . LEU A 1 366 ? 10.664 -4.207 3.365 1.00 96.25 366 LEU A CA 1
ATOM 3003 C C . LEU A 1 366 ? 11.061 -4.747 4.747 1.00 96.25 366 LEU A C 1
ATOM 3005 O O . LEU A 1 366 ? 11.236 -5.955 4.878 1.00 96.25 366 LEU A O 1
ATOM 3009 N N . GLU A 1 367 ? 11.125 -3.912 5.786 1.00 94.62 367 GLU A N 1
ATOM 3010 C CA . GLU A 1 367 ? 11.319 -4.379 7.173 1.00 94.62 367 GLU A CA 1
ATOM 3011 C C . GLU A 1 367 ? 10.158 -5.271 7.637 1.00 94.62 367 GLU A C 1
ATOM 3013 O O . GLU A 1 367 ? 10.354 -6.255 8.352 1.00 94.62 367 GLU A O 1
ATOM 3018 N N . CYS A 1 368 ? 8.936 -4.955 7.201 1.00 94.88 368 CYS A N 1
ATOM 3019 C CA . CYS A 1 368 ? 7.740 -5.677 7.622 1.00 94.88 368 CYS A CA 1
ATOM 3020 C C . CYS A 1 368 ? 7.522 -6.991 6.863 1.00 94.88 368 CYS A C 1
ATOM 3022 O O . CYS A 1 368 ? 7.224 -8.027 7.461 1.00 94.88 368 CYS A O 1
ATOM 3024 N N . CYS A 1 369 ? 7.618 -6.945 5.535 1.00 95.06 369 CYS A N 1
ATOM 3025 C CA . CYS A 1 369 ? 7.237 -8.060 4.667 1.00 95.06 369 CYS A CA 1
ATOM 3026 C C . CYS A 1 369 ? 8.257 -8.360 3.563 1.00 95.06 369 CYS A C 1
ATOM 3028 O O . CYS A 1 369 ? 7.947 -9.102 2.634 1.00 95.06 369 CYS A O 1
ATOM 3030 N N . GLY A 1 370 ? 9.467 -7.796 3.629 1.00 95.44 370 GLY A N 1
ATOM 3031 C CA . GLY A 1 370 ? 10.477 -7.936 2.579 1.00 95.44 370 GLY A CA 1
ATOM 3032 C C . GLY A 1 370 ? 10.899 -9.381 2.337 1.00 95.44 370 GLY A C 1
ATOM 3033 O O . GLY A 1 370 ? 11.070 -9.774 1.186 1.00 95.44 370 GLY A O 1
ATOM 3034 N N . SER A 1 371 ? 11.018 -10.194 3.390 1.00 94.06 371 SER A N 1
ATOM 3035 C CA . SER A 1 371 ? 11.368 -11.615 3.256 1.00 94.06 371 SER A CA 1
ATOM 3036 C C . SER A 1 371 ? 10.274 -12.413 2.551 1.00 94.06 371 SER A C 1
ATOM 3038 O O . SER A 1 371 ? 10.574 -13.164 1.628 1.00 94.06 371 SER A O 1
ATOM 3040 N N . GLU A 1 372 ? 9.005 -12.217 2.910 1.00 94.44 372 GLU A N 1
ATOM 3041 C CA . GLU A 1 372 ? 7.883 -12.892 2.247 1.00 94.44 372 GLU A CA 1
ATOM 3042 C C . GLU A 1 372 ? 7.655 -12.361 0.826 1.00 94.44 372 GLU A C 1
ATOM 3044 O O . GLU A 1 372 ? 7.312 -13.117 -0.084 1.00 94.44 372 GLU A O 1
ATOM 3049 N N . PHE A 1 373 ? 7.893 -11.067 0.608 1.00 95.38 373 PHE A N 1
ATOM 3050 C CA . PHE A 1 373 ? 7.867 -10.445 -0.711 1.00 95.38 373 PHE A CA 1
ATOM 3051 C C . PHE A 1 373 ? 8.935 -11.049 -1.633 1.00 95.38 373 PHE A C 1
ATOM 3053 O O . PHE A 1 373 ? 8.640 -11.420 -2.771 1.00 95.38 373 PHE A O 1
ATOM 3060 N N . ASP A 1 374 ? 10.161 -11.209 -1.133 1.00 94.69 374 ASP A N 1
ATOM 3061 C CA . ASP A 1 374 ? 11.253 -11.847 -1.867 1.00 94.69 374 ASP A CA 1
ATOM 3062 C C . ASP A 1 374 ? 10.992 -13.340 -2.087 1.00 94.69 374 ASP A C 1
ATOM 3064 O O . ASP A 1 374 ? 11.219 -13.844 -3.181 1.00 94.69 374 ASP A O 1
ATOM 3068 N N . GLN A 1 375 ? 10.431 -14.041 -1.099 1.00 93.88 375 GLN A N 1
ATOM 3069 C CA . GLN A 1 375 ? 10.034 -15.441 -1.248 1.00 93.88 375 GLN A CA 1
ATOM 3070 C C . GLN A 1 375 ? 8.967 -15.617 -2.339 1.00 93.88 375 GLN A C 1
ATOM 3072 O O . GLN A 1 375 ? 9.040 -16.565 -3.120 1.00 93.88 375 GLN A O 1
ATOM 3077 N N . LYS A 1 376 ? 7.990 -14.702 -2.424 1.00 94.81 376 LYS A N 1
ATOM 3078 C CA . LYS A 1 376 ? 6.904 -14.771 -3.411 1.00 94.81 376 LYS A CA 1
ATOM 3079 C C . LYS A 1 376 ? 7.353 -14.402 -4.827 1.00 94.81 376 LYS A C 1
ATOM 3081 O O . LYS A 1 376 ? 6.970 -15.079 -5.778 1.00 94.81 376 LYS A O 1
ATOM 3086 N N . PHE A 1 377 ? 8.125 -13.326 -4.993 1.00 96.19 377 PHE A N 1
ATOM 3087 C CA . PHE A 1 377 ? 8.458 -12.771 -6.318 1.00 96.19 377 PHE A CA 1
ATOM 3088 C C . PHE A 1 377 ? 9.909 -13.030 -6.766 1.00 96.19 377 PHE A C 1
ATOM 3090 O O . PHE A 1 377 ? 10.267 -12.770 -7.923 1.00 96.19 377 PHE A O 1
ATOM 3097 N N . GLY A 1 378 ? 10.761 -13.545 -5.879 1.00 94.00 378 GLY A N 1
ATOM 3098 C CA . GLY A 1 378 ? 12.135 -13.964 -6.148 1.00 94.00 378 GLY A CA 1
ATOM 3099 C C . GLY A 1 378 ? 12.970 -12.905 -6.865 1.00 94.00 378 GLY A C 1
ATOM 3100 O O . GLY A 1 378 ? 13.033 -11.735 -6.492 1.00 94.00 378 GLY A O 1
ATOM 3101 N N . LYS A 1 379 ? 13.591 -13.296 -7.983 1.00 95.06 379 LYS A N 1
ATOM 3102 C CA . LYS A 1 379 ? 14.445 -12.402 -8.788 1.00 95.06 379 LYS A CA 1
ATOM 3103 C C . LYS A 1 379 ? 13.730 -11.131 -9.265 1.00 95.06 379 LYS A C 1
ATOM 3105 O O . LYS A 1 379 ? 14.402 -10.137 -9.527 1.00 95.06 379 LYS A O 1
ATOM 3110 N N . GLN A 1 380 ? 12.403 -11.147 -9.404 1.00 96.50 380 GLN A N 1
ATOM 3111 C CA . GLN A 1 380 ? 11.654 -9.972 -9.848 1.00 96.50 380 GLN A CA 1
ATOM 3112 C C . GLN A 1 380 ? 11.511 -8.932 -8.731 1.00 96.50 380 GLN A C 1
ATOM 3114 O O . GLN A 1 380 ? 11.604 -7.743 -9.026 1.00 96.50 380 GLN A O 1
ATOM 3119 N N . ALA A 1 381 ? 11.397 -9.354 -7.463 1.00 96.19 381 ALA A N 1
ATOM 3120 C CA . ALA A 1 381 ? 11.480 -8.436 -6.325 1.00 96.19 381 ALA A CA 1
ATOM 3121 C C . ALA A 1 381 ? 12.825 -7.703 -6.329 1.00 96.19 381 ALA A C 1
ATOM 3123 O O . ALA A 1 381 ? 12.855 -6.477 -6.314 1.00 96.19 381 ALA A O 1
ATOM 3124 N N . ASN A 1 382 ? 13.930 -8.441 -6.468 1.00 94.44 382 ASN A N 1
ATOM 3125 C CA . ASN A 1 382 ? 15.274 -7.856 -6.540 1.00 94.44 382 ASN A CA 1
ATOM 3126 C C . ASN A 1 382 ? 15.416 -6.816 -7.653 1.00 94.44 382 ASN A C 1
ATOM 3128 O O . ASN A 1 382 ? 15.924 -5.722 -7.421 1.00 94.44 382 ASN A O 1
ATOM 3132 N N . LYS A 1 383 ? 14.939 -7.135 -8.861 1.00 96.38 383 LYS A N 1
ATOM 3133 C CA . LYS A 1 383 ? 14.956 -6.187 -9.981 1.00 96.38 383 LYS A CA 1
ATOM 3134 C C . LYS A 1 383 ? 14.151 -4.933 -9.667 1.00 96.38 383 LYS A C 1
ATOM 3136 O O . LYS A 1 383 ? 14.641 -3.841 -9.924 1.00 96.38 383 LYS A O 1
ATOM 3141 N N . LEU A 1 384 ? 12.952 -5.091 -9.105 1.00 97.06 384 LEU A N 1
ATOM 3142 C CA . LEU A 1 384 ? 12.078 -3.976 -8.761 1.00 97.06 384 LEU A CA 1
ATOM 3143 C C . LEU A 1 384 ? 12.711 -3.055 -7.713 1.00 97.06 384 LEU A C 1
ATOM 3145 O O . LEU A 1 384 ? 12.704 -1.844 -7.901 1.00 97.06 384 LEU A O 1
ATOM 3149 N N . ILE A 1 385 ? 13.294 -3.606 -6.645 1.00 97.06 385 ILE A N 1
ATOM 3150 C CA . ILE A 1 385 ? 13.963 -2.792 -5.622 1.00 97.06 385 ILE A CA 1
ATOM 3151 C C . ILE A 1 385 ? 15.208 -2.105 -6.189 1.00 97.06 385 ILE A C 1
ATOM 3153 O O . ILE A 1 385 ? 15.425 -0.924 -5.928 1.00 97.06 385 ILE A O 1
ATOM 3157 N N . ASN A 1 386 ? 15.974 -2.785 -7.046 1.00 96.06 386 ASN A N 1
ATOM 3158 C CA . ASN A 1 386 ? 17.158 -2.194 -7.669 1.00 96.06 386 ASN A CA 1
ATOM 3159 C C . ASN A 1 386 ? 16.845 -0.986 -8.563 1.00 96.06 386 ASN A C 1
ATOM 3161 O O . ASN A 1 386 ? 17.714 -0.130 -8.700 1.00 96.06 386 ASN A O 1
ATOM 3165 N N . VAL A 1 387 ? 15.628 -0.856 -9.115 1.00 96.19 387 VAL A N 1
ATOM 3166 C CA . VAL A 1 387 ? 15.216 0.349 -9.869 1.00 96.19 387 VAL A CA 1
ATOM 3167 C C . VAL A 1 387 ? 15.404 1.621 -9.037 1.00 96.19 387 VAL A C 1
ATOM 3169 O O . VAL A 1 387 ? 15.831 2.639 -9.572 1.00 96.19 387 VAL A O 1
ATOM 3172 N N . PHE A 1 388 ? 15.156 1.557 -7.727 1.00 96.75 388 PHE A N 1
ATOM 3173 C CA . PHE A 1 388 ? 15.284 2.695 -6.815 1.00 96.75 388 PHE A CA 1
ATOM 3174 C C . PHE A 1 388 ? 16.740 3.057 -6.476 1.00 96.75 388 PHE A C 1
ATOM 3176 O O . PHE A 1 388 ? 16.994 4.140 -5.954 1.00 96.75 388 PHE A O 1
ATOM 3183 N N . LEU A 1 389 ? 17.700 2.172 -6.756 1.00 96.00 389 LEU A N 1
ATOM 3184 C CA . LEU A 1 389 ? 19.106 2.324 -6.363 1.00 96.00 389 LEU A CA 1
ATOM 3185 C C . LEU A 1 389 ? 20.037 2.710 -7.521 1.00 96.00 389 LEU A C 1
ATOM 3187 O O . LEU A 1 389 ? 21.218 2.981 -7.297 1.00 96.00 389 LEU A O 1
ATOM 3191 N N . VAL A 1 390 ? 19.534 2.737 -8.757 1.00 94.12 390 VAL A N 1
ATOM 3192 C CA . VAL A 1 390 ? 20.341 2.955 -9.967 1.00 94.12 390 VAL A CA 1
ATOM 3193 C C . VAL A 1 390 ? 19.766 4.060 -10.856 1.00 94.12 390 VAL A C 1
ATOM 3195 O O . VAL A 1 390 ? 18.634 4.508 -10.672 1.00 94.12 390 VAL A O 1
ATOM 3198 N N . GLY A 1 391 ? 20.561 4.496 -11.839 1.00 93.44 391 GLY A N 1
ATOM 3199 C CA . GLY A 1 391 ? 20.153 5.464 -12.860 1.00 93.44 391 GLY A CA 1
ATOM 3200 C C . GLY A 1 391 ? 19.590 6.758 -12.269 1.00 93.44 391 GLY A C 1
ATOM 3201 O O . GLY A 1 391 ? 20.120 7.287 -11.293 1.00 93.44 391 GLY A O 1
ATOM 3202 N N . ALA A 1 392 ? 18.472 7.221 -12.832 1.00 91.38 392 ALA A N 1
ATOM 3203 C CA . ALA A 1 392 ? 17.858 8.498 -12.479 1.00 91.38 392 ALA A CA 1
ATOM 3204 C C . ALA A 1 392 ? 17.448 8.615 -10.995 1.00 91.38 392 ALA A C 1
ATOM 3206 O O . ALA A 1 392 ? 17.507 9.707 -10.438 1.00 91.38 392 ALA A O 1
ATOM 3207 N N . PHE A 1 393 ? 17.078 7.516 -10.320 1.00 94.69 393 PHE A N 1
ATOM 3208 C CA . PHE A 1 393 ? 16.773 7.569 -8.883 1.00 94.69 393 PHE A CA 1
ATOM 3209 C C . PHE A 1 393 ? 18.024 7.838 -8.043 1.00 94.69 393 PHE A C 1
ATOM 3211 O O . PHE A 1 393 ? 17.970 8.620 -7.097 1.00 94.69 393 PHE A O 1
ATOM 3218 N N . LYS A 1 394 ? 19.158 7.220 -8.392 1.00 94.94 394 LYS A N 1
ATOM 3219 C CA . LYS A 1 394 ? 20.438 7.472 -7.718 1.00 94.94 394 LYS A CA 1
ATOM 3220 C C . LYS A 1 394 ? 20.919 8.902 -7.957 1.00 94.94 394 LYS A C 1
ATOM 3222 O O . LYS A 1 394 ? 21.398 9.545 -7.027 1.00 94.94 394 LYS A O 1
ATOM 3227 N N . GLU A 1 395 ? 20.804 9.382 -9.192 1.00 94.31 395 GLU A N 1
ATOM 3228 C CA . GLU A 1 395 ? 21.201 10.743 -9.563 1.00 94.31 395 GLU A CA 1
ATOM 3229 C C . GLU A 1 395 ? 20.415 11.790 -8.766 1.00 94.31 395 GLU A C 1
ATOM 3231 O O . GLU A 1 395 ? 21.023 12.685 -8.186 1.00 94.31 395 GLU A O 1
ATOM 3236 N N . GLU A 1 396 ? 19.094 11.627 -8.652 1.00 94.75 396 GLU A N 1
ATOM 3237 C CA . GLU A 1 396 ? 18.233 12.583 -7.947 1.00 94.75 396 GLU A CA 1
ATOM 3238 C C . GLU A 1 396 ? 18.340 12.471 -6.415 1.00 94.75 396 GLU A C 1
ATOM 3240 O O . GLU A 1 396 ? 18.378 13.480 -5.715 1.00 94.75 396 GLU A O 1
ATOM 3245 N N . PHE A 1 397 ? 18.383 11.250 -5.867 1.00 95.75 397 PHE A N 1
ATOM 3246 C CA . PHE A 1 397 ? 18.143 11.019 -4.435 1.00 95.75 397 PHE A CA 1
ATOM 3247 C C . PHE A 1 397 ? 19.340 10.495 -3.639 1.00 95.75 397 PHE A C 1
ATOM 3249 O O . PHE A 1 397 ? 19.187 10.180 -2.459 1.00 95.75 397 PHE A O 1
ATOM 3256 N N . SER A 1 398 ? 20.542 10.447 -4.217 1.00 92.50 398 SER A N 1
ATOM 3257 C CA . SER A 1 398 ? 21.757 9.978 -3.519 1.00 92.50 398 SER A CA 1
ATOM 3258 C C . SER A 1 398 ? 22.079 10.735 -2.221 1.00 92.50 398 SER A C 1
ATOM 3260 O O . SER A 1 398 ? 22.731 10.193 -1.323 1.00 92.50 398 SER A O 1
ATOM 3262 N N . SER A 1 399 ? 21.612 11.979 -2.089 1.00 92.31 399 SER A N 1
ATOM 3263 C CA . SER A 1 399 ? 21.748 12.781 -0.870 1.00 92.31 399 SER A CA 1
ATOM 3264 C C . SER A 1 399 ? 20.706 12.451 0.210 1.00 92.31 399 SER A C 1
ATOM 3266 O O . SER A 1 399 ? 20.966 12.723 1.384 1.00 92.31 399 SER A O 1
ATOM 3268 N N . SER A 1 400 ? 19.568 11.833 -0.139 1.00 93.75 400 SER A N 1
ATOM 3269 C CA . SER A 1 400 ? 18.480 11.521 0.798 1.00 93.75 400 SER A CA 1
ATOM 3270 C C . SER A 1 400 ? 18.902 10.474 1.831 1.00 93.75 400 SER A C 1
ATOM 3272 O O . SER A 1 400 ? 19.444 9.415 1.505 1.00 93.75 400 SER A O 1
ATOM 3274 N N . VAL A 1 401 ? 18.591 10.743 3.101 1.00 94.12 401 VAL A N 1
ATOM 3275 C CA . VAL A 1 401 ? 18.859 9.818 4.214 1.00 94.12 401 VAL A CA 1
ATOM 3276 C C . VAL A 1 401 ? 18.099 8.505 4.029 1.00 94.12 401 VAL A C 1
ATOM 3278 O O . VAL A 1 401 ? 18.674 7.433 4.208 1.00 94.12 401 VAL A O 1
ATOM 3281 N N . ASN A 1 402 ? 16.829 8.563 3.619 1.00 94.75 402 ASN A N 1
ATOM 3282 C CA . ASN A 1 402 ? 16.017 7.360 3.435 1.00 94.75 402 ASN A CA 1
ATOM 3283 C C . ASN A 1 402 ? 16.467 6.536 2.219 1.00 94.75 402 ASN A C 1
ATOM 3285 O O . ASN A 1 402 ? 16.405 5.309 2.268 1.00 94.75 402 ASN A O 1
ATOM 3289 N N . TRP A 1 403 ? 17.003 7.174 1.174 1.00 96.25 403 TRP A N 1
ATOM 3290 C CA . TRP A 1 403 ? 17.634 6.451 0.066 1.00 96.25 403 TRP A CA 1
ATOM 3291 C C . TRP A 1 403 ? 18.882 5.684 0.527 1.00 96.25 403 TRP A C 1
ATOM 3293 O O . TRP A 1 403 ? 19.033 4.501 0.226 1.00 96.25 403 TRP A O 1
ATOM 3303 N N . LYS A 1 404 ? 19.741 6.316 1.341 1.00 96.62 404 LYS A N 1
ATOM 3304 C CA . LYS A 1 404 ? 20.913 5.648 1.936 1.00 96.62 404 LYS A CA 1
ATOM 3305 C C . LYS A 1 404 ? 20.512 4.491 2.855 1.00 96.62 404 LYS A C 1
ATOM 3307 O O . LYS A 1 404 ? 21.140 3.440 2.814 1.00 96.62 404 LYS A O 1
ATOM 3312 N N . ARG A 1 405 ? 19.440 4.645 3.642 1.00 96.06 405 ARG A N 1
ATOM 3313 C CA . ARG A 1 405 ? 18.882 3.552 4.463 1.00 96.06 405 ARG A CA 1
ATOM 3314 C C . ARG A 1 405 ? 18.426 2.370 3.607 1.00 96.06 405 ARG A C 1
ATOM 3316 O O . ARG A 1 405 ? 18.715 1.230 3.959 1.00 96.06 405 ARG A O 1
ATOM 3323 N N . LEU A 1 406 ? 17.7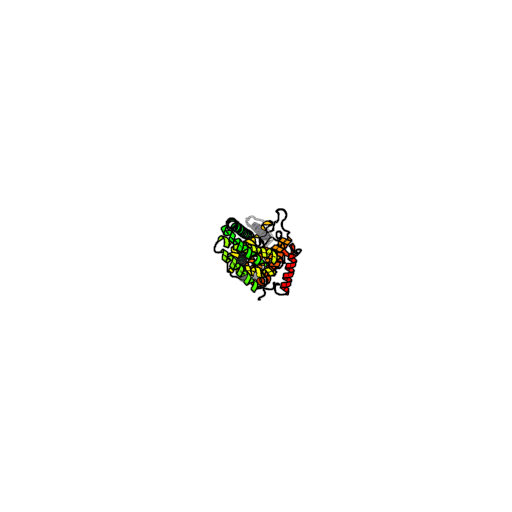57 2.630 2.482 1.00 96.81 406 LEU A N 1
ATOM 3324 C CA . LEU A 1 406 ? 17.362 1.581 1.539 1.00 96.81 406 LEU A CA 1
ATOM 3325 C C . LEU A 1 406 ? 18.581 0.855 0.956 1.00 96.81 406 LEU A C 1
ATOM 3327 O O . LEU A 1 406 ? 18.574 -0.371 0.881 1.00 96.81 406 LEU A O 1
ATOM 3331 N N . MET A 1 407 ? 19.625 1.594 0.573 1.00 96.62 407 MET A N 1
ATOM 3332 C CA . MET A 1 407 ? 20.878 1.016 0.080 1.00 96.62 407 MET A CA 1
ATOM 3333 C C . MET A 1 407 ? 21.499 0.066 1.111 1.00 96.62 407 MET A C 1
ATOM 3335 O O . MET A 1 407 ? 21.718 -1.098 0.788 1.00 96.62 407 MET A O 1
ATOM 3339 N N . ILE A 1 408 ? 21.680 0.523 2.355 1.00 96.38 408 ILE A N 1
ATOM 3340 C CA . ILE A 1 408 ? 22.228 -0.297 3.450 1.00 96.38 408 ILE A CA 1
ATOM 3341 C C . ILE A 1 408 ? 21.385 -1.560 3.660 1.00 96.38 408 ILE A C 1
ATOM 3343 O O . ILE A 1 408 ? 21.918 -2.655 3.792 1.00 96.38 408 ILE A O 1
ATOM 3347 N N . MET A 1 409 ? 20.055 -1.440 3.639 1.00 95.81 409 MET A N 1
ATOM 3348 C CA . MET A 1 409 ? 19.165 -2.594 3.780 1.00 95.81 409 MET A CA 1
ATOM 3349 C C . MET A 1 409 ? 19.341 -3.620 2.652 1.00 95.81 409 MET A C 1
ATOM 3351 O O . MET A 1 409 ? 19.290 -4.826 2.897 1.00 95.81 409 MET A O 1
ATOM 3355 N N . VAL A 1 410 ? 19.520 -3.163 1.411 1.00 95.31 410 VAL A N 1
ATOM 3356 C CA . VAL A 1 410 ? 19.749 -4.057 0.270 1.00 95.31 410 VAL A CA 1
ATOM 3357 C C . VAL A 1 410 ? 21.133 -4.706 0.350 1.00 95.31 410 VAL A C 1
ATOM 3359 O O . VAL A 1 410 ? 21.245 -5.895 0.066 1.00 95.31 410 VAL A O 1
ATOM 3362 N N . GLU A 1 411 ? 22.162 -3.987 0.797 1.00 95.12 411 GLU A N 1
ATOM 3363 C CA . GLU A 1 411 ? 23.505 -4.536 1.044 1.00 95.12 411 GLU A CA 1
ATOM 3364 C C . GLU A 1 411 ? 23.502 -5.599 2.156 1.00 95.12 411 GLU A C 1
ATOM 3366 O O . GLU A 1 411 ? 24.047 -6.694 1.977 1.00 95.12 411 GLU A O 1
ATOM 3371 N N . ASP A 1 412 ? 22.806 -5.329 3.265 1.00 94.75 412 ASP A N 1
ATOM 3372 C CA . ASP A 1 412 ? 22.575 -6.285 4.353 1.00 94.75 412 ASP A CA 1
ATOM 3373 C C . ASP A 1 412 ? 21.876 -7.549 3.835 1.00 94.75 412 ASP A C 1
ATOM 3375 O O . ASP A 1 412 ? 22.253 -8.674 4.181 1.00 94.75 412 ASP A O 1
ATOM 3379 N N . LYS A 1 413 ? 20.862 -7.384 2.976 1.00 94.06 413 LYS A N 1
ATOM 3380 C CA . LYS A 1 413 ? 20.133 -8.499 2.362 1.00 94.06 413 LYS A CA 1
ATOM 3381 C C . LYS A 1 413 ? 21.025 -9.317 1.431 1.00 94.06 413 LYS A C 1
ATOM 3383 O O . LYS A 1 413 ? 20.967 -10.542 1.467 1.00 94.06 413 LYS A O 1
ATOM 3388 N N . LEU A 1 414 ? 21.851 -8.671 0.608 1.00 92.38 414 LEU A N 1
ATOM 3389 C CA . LEU A 1 414 ? 22.796 -9.363 -0.275 1.00 92.38 414 LEU A CA 1
ATOM 3390 C C . LEU A 1 414 ? 23.822 -10.175 0.523 1.00 92.38 414 LEU A C 1
ATOM 3392 O O . LEU A 1 414 ? 24.163 -11.283 0.119 1.00 92.38 414 LEU A O 1
ATOM 3396 N N . SER A 1 415 ? 24.260 -9.651 1.668 1.00 93.56 415 SER A N 1
ATOM 3397 C CA . SER A 1 415 ? 25.242 -10.306 2.538 1.00 93.56 415 SER A CA 1
ATOM 3398 C C . SER A 1 415 ? 24.641 -11.465 3.340 1.00 93.56 415 SER A C 1
ATOM 3400 O O . SER A 1 415 ? 25.250 -12.524 3.462 1.00 93.56 415 SER A O 1
ATOM 3402 N N . SER A 1 416 ? 23.438 -11.283 3.891 1.00 92.75 416 SER A N 1
ATOM 3403 C CA . SER A 1 416 ? 22.772 -12.271 4.756 1.00 92.75 416 SER A CA 1
ATOM 3404 C C . SER A 1 416 ? 21.852 -13.249 4.014 1.00 92.75 416 SER A C 1
ATOM 3406 O O . SER A 1 416 ? 21.401 -14.237 4.594 1.00 92.75 416 SER A O 1
ATOM 3408 N N . GLY A 1 417 ? 21.539 -12.973 2.746 1.00 90.94 417 GLY A N 1
ATOM 3409 C CA . GLY A 1 417 ? 20.624 -13.746 1.908 1.00 90.94 417 GLY A CA 1
ATOM 3410 C C . GLY A 1 417 ? 19.132 -13.480 2.149 1.00 90.94 417 GLY A C 1
ATOM 3411 O O . GLY A 1 417 ? 18.306 -14.044 1.434 1.00 90.94 417 GLY A O 1
ATOM 3412 N N . LYS A 1 418 ? 18.754 -12.642 3.125 1.00 91.94 418 LYS A N 1
ATOM 3413 C CA . LYS A 1 418 ? 17.348 -12.335 3.451 1.00 91.94 418 LYS A CA 1
ATOM 3414 C C . LYS A 1 418 ? 17.186 -10.948 4.067 1.00 91.94 418 LYS A C 1
ATOM 3416 O O . LYS A 1 418 ? 18.133 -10.386 4.602 1.00 91.94 418 LYS A O 1
ATOM 3421 N N . TYR A 1 419 ? 15.975 -10.395 4.030 1.00 92.75 419 TYR A N 1
ATOM 3422 C CA . TYR A 1 419 ? 15.689 -9.176 4.786 1.00 92.75 419 TYR A CA 1
ATOM 3423 C C . TYR A 1 419 ? 15.619 -9.486 6.284 1.00 92.75 419 TYR A C 1
ATOM 3425 O O . TYR A 1 419 ? 15.202 -10.574 6.696 1.00 92.75 419 TYR A O 1
ATOM 3433 N N . LYS A 1 420 ? 16.008 -8.511 7.111 1.00 88.38 420 LYS A N 1
ATOM 3434 C CA . LYS A 1 420 ? 15.722 -8.549 8.548 1.00 88.38 420 LYS A CA 1
ATOM 3435 C C . LYS A 1 420 ? 14.204 -8.530 8.728 1.00 88.38 420 LYS A C 1
ATOM 3437 O O . LYS A 1 420 ? 13.519 -7.732 8.099 1.00 88.38 420 LYS A O 1
ATOM 3442 N N . THR A 1 421 ? 13.694 -9.422 9.566 1.00 85.44 421 THR A N 1
ATOM 3443 C CA . THR A 1 421 ? 12.266 -9.536 9.874 1.00 85.44 421 THR A CA 1
ATOM 3444 C C . THR A 1 421 ? 12.059 -9.318 11.358 1.00 85.44 421 THR A C 1
ATOM 3446 O O . THR A 1 421 ? 12.867 -9.784 12.164 1.00 85.44 421 THR A O 1
ATOM 3449 N N . PHE A 1 422 ? 10.954 -8.678 11.729 1.00 86.44 422 PHE A N 1
ATOM 3450 C CA . PHE A 1 422 ? 10.535 -8.636 13.125 1.00 86.44 422 PHE A CA 1
ATOM 3451 C C . PHE A 1 422 ? 10.320 -10.048 13.673 1.00 86.44 422 PHE A C 1
ATOM 3453 O O . PHE A 1 422 ? 9.909 -10.961 12.949 1.00 86.44 422 PHE A O 1
ATOM 3460 N N . GLN A 1 423 ? 10.616 -10.222 14.959 1.00 83.38 423 GLN A N 1
ATOM 3461 C CA . GLN A 1 423 ? 10.314 -11.462 15.654 1.00 83.38 423 GLN A CA 1
ATOM 3462 C C . GLN A 1 423 ? 8.795 -11.658 15.660 1.00 83.38 423 GLN A C 1
ATOM 3464 O O . GLN A 1 423 ? 8.051 -10.729 15.972 1.00 83.38 423 GLN A O 1
ATOM 3469 N N . GLY A 1 424 ? 8.345 -12.852 15.267 1.00 81.44 424 GLY A N 1
ATOM 3470 C CA . GLY A 1 424 ? 6.925 -13.194 15.268 1.00 81.44 424 GLY A CA 1
ATOM 3471 C C . GLY A 1 424 ? 6.315 -13.157 16.671 1.00 81.44 424 GLY A C 1
ATOM 3472 O O . GLY A 1 424 ? 7.008 -12.935 17.670 1.00 81.44 424 GLY A O 1
ATOM 3473 N N . MET A 1 425 ? 5.010 -13.410 16.744 1.00 84.44 425 MET A N 1
ATOM 3474 C CA . MET A 1 425 ? 4.339 -13.542 18.034 1.00 84.44 425 MET A CA 1
ATOM 3475 C C . MET A 1 425 ? 4.895 -14.714 18.839 1.00 84.44 425 MET A C 1
ATOM 3477 O O . MET A 1 425 ? 5.304 -15.742 18.294 1.00 84.44 425 MET A O 1
ATOM 3481 N N . ILE A 1 426 ? 4.882 -14.543 20.154 1.00 85.81 426 ILE A N 1
ATOM 3482 C CA . ILE A 1 426 ? 5.247 -15.574 21.113 1.00 85.81 426 ILE A CA 1
ATOM 3483 C C . ILE A 1 426 ? 4.082 -16.566 21.171 1.00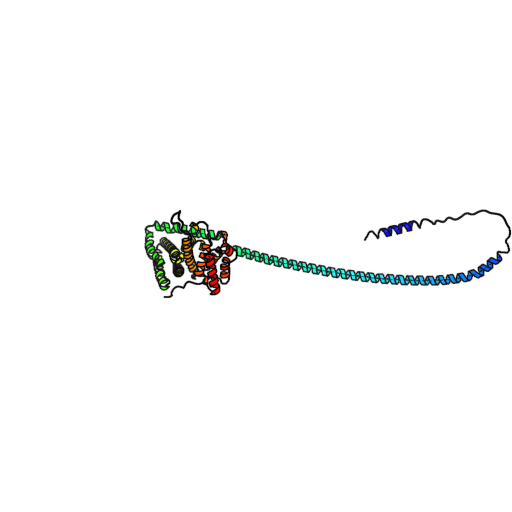 85.81 426 ILE A C 1
ATOM 3485 O O . ILE A 1 426 ? 2.938 -16.175 21.407 1.00 85.81 426 ILE A O 1
ATOM 3489 N N . ASN A 1 427 ? 4.380 -17.840 20.908 1.00 80.62 427 ASN A N 1
ATOM 3490 C CA . ASN A 1 427 ? 3.444 -18.943 21.103 1.00 80.62 427 ASN A CA 1
ATOM 3491 C C . ASN A 1 427 ? 3.530 -19.378 22.570 1.00 80.62 427 ASN A C 1
ATOM 3493 O O . ASN A 1 427 ? 4.371 -20.209 22.914 1.00 80.62 427 ASN A O 1
ATOM 3497 N N . ASP A 1 428 ? 2.720 -18.743 23.410 1.00 74.44 428 ASP A N 1
ATOM 3498 C CA . ASP A 1 428 ? 2.619 -18.952 24.856 1.00 74.44 428 ASP A CA 1
ATOM 3499 C C . ASP A 1 428 ? 1.391 -19.767 25.289 1.00 74.44 428 ASP A C 1
ATOM 3501 O O . ASP A 1 428 ? 0.369 -19.775 24.559 1.00 74.44 428 ASP A O 1
#

pLDDT: mean 83.65, std 17.02, range [31.2, 98.38]

Radius of gyration: 60.02 Å; chains: 1; bounding box: 105×52×181 Å

Secondary structure (DSSP, 8-state):
--HHHHHHHHHHHHHHHHTTSS------------------SSSHHHHHHHHHHHHHHHHHHHHHHHHHHHHHHHHHHHHHHHHHHHHHHHHHHHHHHHHHHHHHHHHHHHHHHHHHHHHHHHHHHHHHHHHHHHHHHHHHHHHHS--HHHHHHHHHHHHHHHHHHIIIIIHHHHH-TGGGGHHHHHHHHHHHHHT--SBHHHHHHHHHHHHHHHHTTTTSHHHHHHHHHHHHHHHHHHIIIIIHH-GGGHHHHHHHHHHHHHH-TTIIIIIIHHHHHHH-GGGGT---S-TTTTT--EEETTEEPPHHHHHHHHHHHHHHHHHHHHS--SSS--HHHHHHHHHHHHTS-GGGS-HHHHHHHHHHHHHHHHHHHHHHHTHHHHHHHHHTTSHHHHHHHTT-HHHHHHHHHHHHHHHHSS-------B--

Foldseek 3Di:
DPVPVVVVVVVVVVVVVVVPPDDDDDDDDDDDDDDDDDDDDPPPVVVVVVCVVPPVVVVVVVVVVVVVVVVVVVVVVVVVVVVVVVVVVVVVVVVVVVVVVVVVVVVVVVVVVVVVVVVVVVVVVVVVVVVVVVVVVVVVVVVVDDDLVVLVVVLVVLVVLVVCCCVPQVVVLVPDPVLCVLVVLLVLLLVLLVPDDLAPVSLVVSLVVNLVSLVVQVVPVSSNSNVLLSNLVSLLVSLLPPCLVVLLSLQSSLVSQQSVCVSVVCSCVRHNVSVLCQQDVLLQLDDDPDCNSRNFDDPDPVDTDDPVSSLSSNLSSLSNLLSNQQDDDPHPRHCVSVVNSLSSNLPDDLVRDPCSNNLSSVLSSCQRCVQVNCVVQPVVSVVSLVSCVDDPNCVRPVVPPSSVSSVVQVVVCVVVVGGNYRDHRDHD

Sequence (428 aa):
MANNVINKYSYYQRKRNESLKKNQITKPSNKSKVNQYSCSKAKNESLLKDIELKLIPSLKVISLVSNKMQKEVKDYNTKKEHYNTSMKKYNDAVNKELEHQKKLQKEKDEKEALRKQQEEEREKELFAKKEKERLEKLKESAKYMYSSARVIEEFKANKKRILDIEQTIRIPVENSPDLKQVYAQKRLINPAFGQLTNSRRHLIELTSKVIGYINQTKVQPLAYQWILNFTAKGLCKQAELECRVKPEMAIPLAEMAHLLNEQFPELIPQFLIPRLIKKCPVLIGYISNDKNEMGFKVKEPQNPEMKSVYLERMDGLLAFYSMLCKTQNSNNITLDLVWKMITRWANRNIKSMDGDLVFGSLVTVLECCGSEFDQKFGKQANKLINVFLVGAFKEEFSSSVNWKRLMIMVEDKLSSGKYKTFQGMIND

InterPro domains:
  IPR012476 mRNA export factor GLE1-like [PF07817] (161-388)
  IPR012476 mRNA export factor GLE1-like [PTHR12960] (12-390)
  IPR038506 GLE1-like superfamily [G3DSA:1.25.40.510] (147-425)

Organism: NCBI:txid56406